Protein AF-A0A1V5MJI2-F1 (afdb_monomer_lite)

Foldseek 3Di:
DDKDWDWDDDPPAQKIKIKIKDAQQDQDKDFWDKDKDKDQDDDLVDQWWFWDADPVQRKIKTDDPALQRFFMKIKFWDPLFGFPAKFKADCCVQPVVCCVPPVDHDNDGDRPHTRMMMMTMGIDGMHHNGRIDMTMMMIGTFGRFQKDKDWHEADADAAQDKDKTKIKIWGQDQAKFKKQKDKDKPVPFDKDWPDNVVSMDIAGHGGMDITMMITGGHNPDAAFDKMKIKIKIATPVHRVRITMHIYIYHHHHPVRVVVVVVVPPQDAPLLLCLLVVHCPPPLNVLLSVLLVVPLVVDPVSVVVVVVCVVPRNVVSVVSNVDNVSSVVSCVVCVVVSVVSCCVVCVLVVVVVVVVVVVVVVVVVVVPDPDDDPDDPPPPVPPPPDDDDFAAAQLAPQDAEAPDQFDGNFDFLFAFAAFFKKKKKKWKKFAQSAWDQDPNDIDRFWGIWTKMKIKMKHRNHRFKIKIKIKIKTQATRGPFPLAQHGRRIWIEWIKIKMKGWPDDDAQDWTKIKIWMKTHGPIDGSNSNYRSWIKTKMKIKIKGDDHLFKIKIKIWMWMATPWDDDPQGIDGIKIKIKIKMKGDDPVNFKIKMKMKIWMADPVQGPNHLQRIWIKIKIWMWGAPDPFKIKIWIKMATPTNHRSGGNMMTMIMIMGSD

Secondary structure (DSSP, 8-state):
-EEEEEEEE-TT-SEEEEEEEEE--SSSPEEEEEEEEEE---BTTBS--EEEEETTTTEEEEE-SSTTT--EEEEEE-TTS--SEEEEEEIIIIIIIHHHHHSS---B--TT-SSEEEEEEEEEEEE-TT-EEEEEEEEEE--S-SEEEEPPPPEE--TT-EEEEEEEEEE-SSS-EEEEEEEEETT---EEESSGGGGEEEE-TT-EEEEEEEEE--TTPPTT-EEEEEEEEEESS-TT-EEEEEEEEE---HHHHHHHHHHS-----HHHHHHHS-TT-HHHHHHHHHIIIIITTSHHHHHHHHHHHHHHHHHHHHHHT-HHHHHHHHHHHHHHHHHHHHHHHHHHHHHHHHHHHHHHHHHHHTT-S---S-SSSSSSGGG---------------PPTT-SS-SSSPPS--PPTT-EEEEEEEEEEEEEEEEEETTEEEEEEEEEEEEEEEEEEEEETTEEEEEEEEEEEEEEESSTTSPPTT--EE--EEEEEEEEEE--TTSEEEEEEEEEEE--SPTTSSSS-SS-EEEEEEEEEEEETTTEEEEEEEEEEE---EE-SSSEE-SEEEEEEEEEEE-TTSS-EEEEEEEEEEESSSTT--STT--EEEEEEEEEEEETTEEEEEEEEEESS--TT--SEEEEEEEEE--

pLDDT: mean 79.85, std 17.58, range [27.44, 98.19]

Sequence (655 aa):
MRLTQTIKYTDGNAYYKKSWRIENLGSTEYNDCRFFHGGDSTFGGIDASRGHWDANLGMVYLTNPDQAIDGIMGFYGDLTTPATSYAEGEYDDEVCERILDTGQLGNSVNPGYIDAGYALQWNRGTLSPGDVWTIISYEKWTEAGFVQVFAPAEREVEAGDVIQHQFVVANYQATTDTFILQPDSSLDWPWAFVNPAQAQVTLAAGASTTVSFQVTIPAGAAPGTRDVLTLTATSQTTPAVTNQDSVATVIPGVLAGIVSKLQGGGGPCFIATAAYGSYQEPHVQVLRRFRDRFLLASPPGRAFVRFYYRHSPPLAAVIARNETLRAATRTALLPVYGVAWLCLNGRSVLAGLLGSVLLAGLFLLAGRRRFRLAAGVTAVILLLGAVPASALDINNFSPAIGGDSFTLLPASKVLPARNFSADLYLVYVEKPLRGNVGGKWTVLSEDQTLATLGLGLGVTDSFQLGLRLPYLFSQGSQLTGAAAPGDGDIGDLRLEGKYRVRGGPDQVGVALLPYVTLETGEEDSYFGKGSNAFGLTAVLDRNFGDRVCLAFKVGYQYQEKENLPDFDLEDTLLFGAGIGWKLPNDRTRASVELQGLTNASALFNSEDATPVELLGSIHHPVNENLLLDLGLGVGLTDGYGAPEYRLFLGMRTGF

Organism: NCBI:txid1852828

Structure (mmCIF, N/CA/C/O backbone):
data_AF-A0A1V5MJI2-F1
#
_entry.id   AF-A0A1V5MJI2-F1
#
loop_
_atom_site.group_PDB
_atom_site.id
_atom_site.type_symbol
_atom_site.label_atom_id
_atom_site.label_alt_id
_atom_site.label_comp_id
_atom_site.label_asym_id
_atom_site.label_entity_id
_atom_site.label_seq_id
_atom_site.pdbx_PDB_ins_code
_atom_site.Cartn_x
_atom_site.Cartn_y
_atom_site.Cartn_z
_atom_site.occupancy
_atom_site.B_iso_or_equiv
_atom_site.auth_seq_id
_atom_site.auth_comp_id
_atom_site.auth_asym_id
_atom_site.auth_atom_id
_atom_site.pdbx_PDB_model_num
ATOM 1 N N . MET A 1 1 ? -11.604 -16.207 -18.033 1.00 87.94 1 MET A N 1
ATOM 2 C CA . MET A 1 1 ? -10.433 -15.397 -17.636 1.00 87.94 1 MET A CA 1
ATOM 3 C C . MET A 1 1 ? -10.800 -13.925 -17.705 1.00 87.94 1 MET A C 1
ATOM 5 O O . MET A 1 1 ? -11.695 -13.586 -18.472 1.00 87.94 1 MET A O 1
ATOM 9 N N . ARG A 1 2 ? -10.139 -13.072 -16.925 1.00 90.56 2 ARG A N 1
ATOM 10 C CA . ARG A 1 2 ? -10.192 -11.612 -17.068 1.00 90.56 2 ARG A CA 1
ATOM 11 C C . ARG A 1 2 ? -8.784 -11.115 -17.375 1.00 90.56 2 ARG A C 1
ATOM 13 O O . ARG A 1 2 ? -7.855 -11.480 -16.669 1.00 90.56 2 ARG A O 1
ATOM 20 N N . LEU A 1 3 ? -8.640 -10.323 -18.431 1.00 93.25 3 LEU A N 1
ATOM 21 C CA . LEU A 1 3 ? -7.404 -9.629 -18.779 1.00 93.25 3 LEU A CA 1
ATOM 22 C C . LEU A 1 3 ? -7.629 -8.143 -18.512 1.00 93.25 3 LEU A C 1
ATOM 24 O O . LEU A 1 3 ? -8.510 -7.542 -19.124 1.00 93.25 3 LEU A O 1
ATOM 28 N N . THR A 1 4 ? -6.823 -7.560 -17.635 1.00 88.62 4 THR A N 1
ATOM 29 C CA . THR A 1 4 ? -6.773 -6.111 -17.433 1.00 88.62 4 THR A CA 1
ATOM 30 C C . THR A 1 4 ? -5.441 -5.604 -17.955 1.00 88.62 4 THR A C 1
ATOM 32 O O . THR A 1 4 ? -4.398 -6.042 -17.472 1.00 88.62 4 THR A O 1
ATOM 35 N N . GLN A 1 5 ? -5.472 -4.696 -18.929 1.00 94.12 5 GLN A N 1
ATOM 36 C CA . GLN A 1 5 ? -4.290 -3.979 -19.396 1.00 94.12 5 GLN A CA 1
ATOM 37 C C . GLN A 1 5 ? -4.286 -2.570 -18.809 1.00 94.12 5 GLN A C 1
ATOM 39 O O . GLN A 1 5 ? -5.278 -1.850 -18.906 1.00 94.12 5 GLN A O 1
ATOM 44 N N . THR A 1 6 ? -3.144 -2.171 -18.264 1.00 88.88 6 THR A N 1
ATOM 45 C CA . THR A 1 6 ? -2.888 -0.803 -17.824 1.00 88.88 6 THR A CA 1
ATOM 46 C C . THR A 1 6 ? -1.676 -0.273 -18.569 1.00 88.88 6 THR A C 1
ATOM 48 O O . THR A 1 6 ? -0.601 -0.877 -18.518 1.00 88.88 6 THR A O 1
ATOM 51 N N . ILE A 1 7 ? -1.850 0.866 -19.234 1.00 91.12 7 ILE A N 1
ATOM 52 C CA . ILE A 1 7 ? -0.775 1.622 -19.875 1.00 91.12 7 ILE A CA 1
ATOM 53 C C . ILE A 1 7 ? -0.535 2.867 -19.030 1.00 91.12 7 ILE A C 1
ATOM 55 O O . ILE A 1 7 ? -1.471 3.612 -18.738 1.00 91.12 7 ILE A O 1
ATOM 59 N N . LYS A 1 8 ? 0.711 3.074 -18.608 1.00 85.12 8 LYS A N 1
ATOM 60 C CA . LYS A 1 8 ? 1.124 4.230 -17.818 1.00 85.12 8 LYS A CA 1
ATOM 61 C C . LYS A 1 8 ? 2.246 4.961 -18.539 1.00 85.12 8 LYS A C 1
ATOM 63 O O . LYS A 1 8 ? 3.285 4.376 -18.835 1.00 85.12 8 LYS A O 1
ATOM 68 N N . TYR A 1 9 ? 2.036 6.249 -18.753 1.00 85.69 9 TYR A N 1
ATOM 69 C CA . TYR A 1 9 ? 3.060 7.184 -19.184 1.00 85.69 9 TYR A CA 1
ATOM 70 C C . TYR A 1 9 ? 3.310 8.172 -18.045 1.00 85.69 9 TYR A C 1
ATOM 72 O O . TYR A 1 9 ? 2.361 8.691 -17.454 1.00 85.69 9 TYR A O 1
ATOM 80 N N . THR A 1 10 ? 4.579 8.385 -17.714 1.00 78.06 10 THR A N 1
ATOM 81 C CA . THR A 1 10 ? 5.005 9.426 -16.777 1.00 78.06 10 THR A CA 1
ATOM 82 C C . THR A 1 10 ? 5.641 10.521 -17.611 1.00 78.06 10 THR A C 1
ATOM 84 O O . THR A 1 10 ? 6.497 10.221 -18.442 1.00 78.06 10 THR A O 1
ATOM 87 N N . ASP A 1 11 ? 5.221 11.765 -17.402 1.00 77.56 11 ASP A N 1
ATOM 88 C CA . ASP A 1 11 ? 5.742 12.887 -18.175 1.00 77.56 11 ASP A CA 1
ATOM 89 C C . ASP A 1 11 ? 7.275 12.974 -18.074 1.00 77.56 11 ASP A C 1
ATOM 91 O O . ASP A 1 11 ? 7.848 12.798 -16.995 1.00 77.56 11 ASP A O 1
ATOM 95 N N . GLY A 1 12 ? 7.930 13.176 -19.217 1.00 75.44 12 GLY A N 1
ATOM 96 C CA . GLY A 1 12 ? 9.390 13.181 -19.345 1.00 75.44 12 GLY A CA 1
ATOM 97 C C . GLY A 1 12 ? 10.069 11.809 -19.466 1.00 75.44 12 GLY A C 1
ATOM 98 O O . GLY A 1 12 ? 11.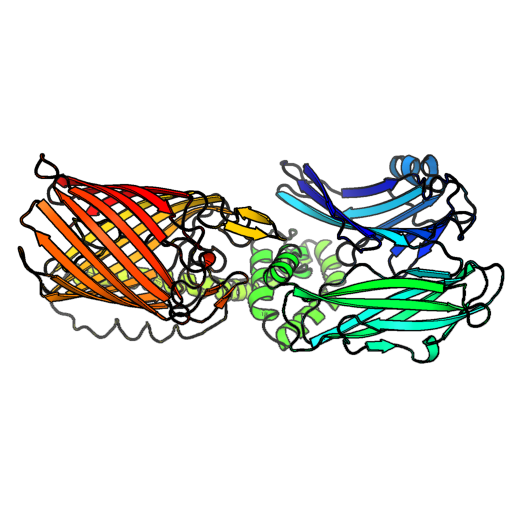276 11.769 -19.691 1.00 75.44 12 GLY A O 1
ATOM 99 N N . ASN A 1 13 ? 9.354 10.683 -19.355 1.00 81.69 13 ASN A N 1
ATOM 100 C CA . ASN A 1 13 ? 9.939 9.375 -19.672 1.00 81.69 13 ASN A CA 1
ATOM 101 C C . ASN A 1 13 ? 9.961 9.144 -21.191 1.00 81.69 13 ASN A C 1
ATOM 103 O O . ASN A 1 13 ? 8.957 9.336 -21.866 1.00 81.69 13 ASN A O 1
ATOM 107 N N . ALA A 1 14 ? 11.057 8.596 -21.715 1.00 86.94 14 ALA A N 1
ATOM 108 C CA . ALA A 1 14 ? 11.154 8.163 -23.115 1.00 86.94 14 ALA A CA 1
ATOM 109 C C . ALA A 1 14 ? 10.570 6.750 -23.344 1.00 86.94 14 ALA A C 1
ATOM 111 O O . ALA A 1 14 ? 11.075 5.969 -24.144 1.00 86.94 14 ALA A O 1
ATOM 112 N N . TYR A 1 15 ? 9.570 6.364 -22.550 1.00 90.69 15 TYR A N 1
ATOM 113 C CA . TYR A 1 15 ? 8.888 5.077 -22.640 1.00 90.69 15 TYR A CA 1
ATOM 114 C C . TYR A 1 15 ? 7.514 5.141 -21.969 1.00 90.69 15 TYR A C 1
ATOM 116 O O . TYR A 1 15 ? 7.286 5.932 -21.049 1.00 90.69 15 TYR A O 1
ATOM 124 N N . TYR A 1 16 ? 6.617 4.232 -22.347 1.00 91.38 16 TYR A N 1
ATOM 125 C CA . TYR A 1 16 ? 5.429 3.916 -21.559 1.00 91.38 16 TYR A CA 1
ATOM 126 C C . TYR A 1 16 ? 5.504 2.491 -21.003 1.00 91.38 16 TYR A C 1
ATOM 128 O O . TYR A 1 16 ? 5.999 1.556 -21.635 1.00 91.38 16 TYR A O 1
ATOM 136 N N . LYS A 1 17 ? 5.008 2.325 -19.774 1.00 91.12 17 LYS A N 1
ATOM 137 C CA . LYS A 1 17 ? 4.933 1.042 -19.073 1.00 91.12 17 LYS A CA 1
ATOM 138 C C . LYS A 1 17 ? 3.597 0.383 -19.388 1.00 91.12 17 LYS A C 1
ATOM 140 O O . LYS A 1 17 ? 2.542 0.960 -19.123 1.00 91.12 17 LYS A O 1
ATOM 145 N N . LYS A 1 18 ? 3.633 -0.845 -19.896 1.00 94.62 18 LYS A N 1
ATOM 146 C CA . LYS A 1 18 ? 2.455 -1.699 -20.065 1.00 94.62 18 LYS A CA 1
ATOM 147 C C . LYS A 1 18 ? 2.464 -2.773 -18.991 1.00 94.62 18 LYS A C 1
ATOM 149 O O . LYS A 1 18 ? 3.481 -3.422 -18.760 1.00 94.62 18 LYS A O 1
ATOM 154 N N . SER A 1 19 ? 1.321 -2.977 -18.351 1.00 92.69 19 SER A N 1
ATOM 155 C CA . SER A 1 19 ? 1.114 -4.096 -17.438 1.00 92.69 19 SER A CA 1
ATOM 156 C C . SER A 1 19 ? -0.160 -4.841 -17.789 1.00 92.69 19 SER A C 1
ATOM 158 O O . SER A 1 19 ? -1.176 -4.226 -18.111 1.00 92.69 19 SER A O 1
ATOM 160 N N . TRP A 1 20 ? -0.099 -6.164 -17.718 1.00 96.62 20 TRP A N 1
ATOM 161 C CA . TRP A 1 20 ? -1.252 -7.037 -17.861 1.00 96.62 20 TRP A CA 1
ATOM 162 C C . TRP A 1 20 ? -1.438 -7.832 -16.586 1.00 96.62 20 TRP A C 1
ATOM 164 O O . TRP A 1 20 ? -0.489 -8.406 -16.055 1.00 96.62 20 TRP A O 1
ATOM 174 N N . ARG A 1 21 ? -2.682 -7.883 -16.122 1.00 92.38 21 ARG A N 1
ATOM 175 C CA . ARG A 1 21 ? -3.125 -8.739 -15.030 1.00 92.38 21 ARG A CA 1
ATOM 176 C C . ARG A 1 21 ? -4.136 -9.733 -15.590 1.00 92.38 21 ARG A C 1
ATOM 178 O O . ARG A 1 21 ? -5.229 -9.342 -15.997 1.00 92.38 21 ARG A O 1
ATOM 185 N N . ILE A 1 22 ? -3.739 -10.999 -15.657 1.00 92.44 22 ILE A N 1
ATOM 186 C CA . ILE A 1 22 ? -4.527 -12.108 -16.203 1.00 92.44 22 ILE A CA 1
ATOM 187 C C . ILE A 1 22 ? -5.049 -12.942 -15.035 1.00 92.44 22 ILE A C 1
ATOM 189 O O . ILE A 1 22 ? -4.271 -13.564 -14.317 1.00 92.44 22 ILE A O 1
ATOM 193 N N . GLU A 1 23 ? -6.362 -12.965 -14.845 1.00 90.12 23 GLU A N 1
ATOM 194 C CA . GLU A 1 23 ? -7.026 -13.666 -13.747 1.00 90.12 23 GLU A CA 1
ATOM 195 C C . GLU A 1 23 ? -7.838 -14.853 -14.245 1.00 90.12 23 GLU A C 1
ATOM 197 O O . GLU A 1 23 ? -8.655 -14.745 -15.174 1.00 90.12 23 GLU A O 1
ATOM 202 N N . ASN A 1 24 ? -7.707 -15.977 -13.552 1.00 88.75 24 ASN A N 1
ATOM 203 C CA . ASN A 1 24 ? -8.606 -17.096 -13.746 1.00 88.75 24 ASN A CA 1
ATOM 204 C C . ASN A 1 24 ? -9.787 -17.035 -12.771 1.00 88.75 24 ASN A C 1
ATOM 206 O O . ASN A 1 24 ? -9.750 -17.582 -11.678 1.00 88.75 24 ASN A O 1
ATOM 210 N N . LEU A 1 25 ? -10.871 -16.396 -13.207 1.00 86.56 25 LEU A N 1
ATOM 211 C CA . LEU A 1 25 ? -12.126 -16.310 -12.446 1.00 86.56 25 LEU A CA 1
ATOM 212 C C . LEU A 1 25 ? -13.024 -17.556 -12.584 1.00 86.56 25 LEU A C 1
ATOM 214 O O . LEU A 1 25 ? -14.145 -17.564 -12.085 1.00 86.56 25 LEU A O 1
ATOM 218 N N . GLY A 1 26 ? -12.589 -18.564 -13.346 1.00 80.56 26 GLY A N 1
ATOM 219 C CA . GLY A 1 26 ? -13.355 -19.784 -13.595 1.00 80.56 26 GLY A CA 1
ATOM 220 C C . GLY A 1 26 ? -12.952 -20.924 -12.663 1.00 80.56 26 GLY A C 1
ATOM 221 O O . GLY A 1 26 ? -12.088 -20.775 -11.811 1.00 80.56 26 GLY A O 1
ATOM 222 N N . SER A 1 27 ? -13.557 -22.093 -12.867 1.00 86.94 27 SER A N 1
ATOM 223 C CA . SER A 1 27 ? -13.271 -23.325 -12.115 1.00 86.94 27 SER A CA 1
ATOM 224 C C . SER A 1 27 ? -12.297 -24.281 -12.819 1.00 86.94 27 SER A C 1
ATOM 226 O O . SER A 1 27 ? -11.989 -25.344 -12.291 1.00 86.94 27 SER A O 1
ATOM 228 N N . THR A 1 28 ? -11.824 -23.932 -14.018 1.00 90.19 28 THR A N 1
ATOM 229 C CA . THR A 1 28 ? -10.929 -24.764 -14.842 1.00 90.19 28 THR A CA 1
ATOM 230 C C . THR A 1 28 ? -9.489 -24.280 -14.722 1.00 90.19 28 THR A C 1
ATOM 232 O O . THR A 1 28 ? -9.249 -23.089 -14.883 1.00 90.19 28 THR A O 1
ATOM 235 N N . GLU A 1 29 ? -8.536 -25.180 -14.478 1.00 91.75 29 GLU A N 1
ATOM 236 C CA . GLU A 1 29 ? -7.101 -24.877 -14.565 1.00 91.75 29 GLU A CA 1
ATOM 237 C C . GLU A 1 29 ? -6.644 -24.851 -16.029 1.00 91.75 29 GLU A C 1
ATOM 239 O O . GLU A 1 29 ? -6.904 -25.788 -16.787 1.00 91.75 29 GLU A O 1
ATOM 244 N N . TYR A 1 30 ? -5.934 -23.793 -16.418 1.00 91.12 30 TYR A N 1
ATOM 245 C CA . TYR A 1 30 ? -5.281 -23.715 -17.724 1.00 91.12 30 TYR A CA 1
ATOM 246 C C . TYR A 1 30 ? -3.834 -24.193 -17.612 1.00 91.12 30 TYR A C 1
ATOM 248 O O . TYR A 1 30 ? -3.131 -23.821 -16.676 1.00 91.12 30 TYR A O 1
ATOM 256 N N . ASN A 1 31 ? -3.384 -24.996 -18.572 1.00 94.88 31 ASN A N 1
ATOM 257 C CA . ASN A 1 31 ? -2.016 -25.506 -18.668 1.00 94.88 31 ASN A CA 1
ATOM 258 C C . ASN A 1 31 ? -1.334 -24.912 -19.910 1.00 94.88 31 ASN A C 1
ATOM 260 O O . ASN A 1 31 ? -2.022 -24.618 -20.883 1.00 94.88 31 ASN A O 1
ATOM 264 N N . ASP A 1 32 ? -0.009 -24.744 -19.867 1.00 93.69 32 ASP A N 1
ATOM 265 C CA . ASP A 1 32 ? 0.805 -24.156 -20.949 1.00 93.69 32 ASP A CA 1
ATOM 266 C C . ASP A 1 32 ? 0.259 -22.798 -21.427 1.00 93.69 32 ASP A C 1
ATOM 268 O O . ASP A 1 32 ? -0.063 -22.578 -22.593 1.00 93.69 32 ASP A O 1
ATOM 272 N N . CYS A 1 33 ? 0.091 -21.876 -20.477 1.00 93.81 33 CYS A N 1
ATOM 273 C CA . CYS A 1 33 ? -0.408 -20.538 -20.759 1.00 93.81 33 CYS A CA 1
ATOM 274 C C . CYS A 1 33 ? 0.679 -19.710 -21.447 1.00 93.81 33 CYS A C 1
ATOM 276 O O . CYS A 1 33 ? 1.785 -19.560 -20.921 1.00 93.81 33 CYS A O 1
ATOM 278 N N . ARG A 1 34 ? 0.338 -19.114 -22.589 1.00 94.62 34 ARG A N 1
ATOM 279 C CA . ARG A 1 34 ? 1.228 -18.243 -23.361 1.00 94.62 34 ARG A CA 1
ATOM 280 C C . ARG A 1 34 ? 0.538 -16.910 -23.601 1.00 94.62 34 ARG A C 1
ATOM 282 O O . ARG A 1 34 ? -0.651 -16.872 -23.913 1.00 94.62 34 ARG A O 1
ATOM 289 N N . PHE A 1 35 ? 1.274 -15.826 -23.411 1.00 95.94 35 PHE A N 1
ATOM 290 C CA . PHE A 1 35 ? 0.807 -14.470 -23.661 1.00 95.94 35 PHE A CA 1
ATOM 291 C C . PHE A 1 35 ? 1.732 -13.819 -24.676 1.00 95.94 35 PHE A C 1
ATOM 293 O O . PHE A 1 35 ? 2.948 -13.854 -24.502 1.00 95.94 35 PHE A O 1
ATOM 300 N N . PHE A 1 36 ? 1.144 -13.223 -25.707 1.00 94.94 36 PHE A N 1
ATOM 301 C CA . PHE A 1 36 ? 1.853 -12.564 -26.793 1.00 94.94 36 PHE A CA 1
ATOM 302 C C . PHE A 1 36 ? 1.402 -11.115 -26.856 1.00 94.94 36 PHE A C 1
ATOM 304 O O . PHE A 1 36 ? 0.214 -10.819 -26.708 1.00 94.94 36 PHE A O 1
ATOM 311 N N . HIS A 1 37 ? 2.344 -10.219 -27.097 1.00 94.88 37 HIS A N 1
ATOM 312 C CA . HIS A 1 37 ? 2.037 -8.841 -27.428 1.00 94.88 37 HIS A CA 1
ATOM 313 C C . HIS A 1 37 ? 3.053 -8.345 -28.444 1.00 94.88 37 HIS A C 1
ATOM 315 O O . HIS A 1 37 ? 4.231 -8.672 -28.350 1.00 94.88 37 HIS A O 1
ATOM 321 N N . GLY A 1 38 ? 2.592 -7.575 -29.412 1.00 90.62 38 GLY A N 1
ATOM 322 C CA . GLY A 1 38 ? 3.396 -7.120 -30.528 1.00 90.62 38 GLY A CA 1
ATOM 323 C C . GLY A 1 38 ? 2.525 -6.378 -31.519 1.00 90.62 38 GLY A C 1
ATOM 324 O O . GLY A 1 38 ? 1.295 -6.412 -31.411 1.00 90.62 38 GLY A O 1
ATOM 325 N N . GLY A 1 39 ? 3.162 -5.726 -32.472 1.00 89.25 39 GLY A N 1
ATOM 326 C CA . GLY A 1 39 ? 2.485 -4.956 -33.495 1.00 89.25 39 GLY A CA 1
ATOM 327 C C . GLY A 1 39 ? 3.345 -4.849 -34.736 1.00 89.25 39 GLY A C 1
ATOM 328 O O . GLY A 1 39 ? 4.574 -4.938 -34.665 1.00 89.25 39 GLY A O 1
ATOM 329 N N . ASP A 1 40 ? 2.654 -4.656 -35.847 1.00 84.88 40 ASP A N 1
ATOM 330 C CA . ASP A 1 40 ? 3.245 -4.041 -37.016 1.00 84.88 40 ASP A CA 1
ATOM 331 C C . ASP A 1 40 ? 3.582 -2.580 -36.694 1.00 84.88 40 ASP A C 1
ATOM 333 O O . ASP A 1 40 ? 2.936 -1.960 -35.835 1.00 84.88 40 ASP A O 1
ATOM 337 N N . SER A 1 41 ? 4.633 -2.052 -37.307 1.00 79.00 41 SER A N 1
ATOM 338 C CA . SER A 1 41 ? 5.226 -0.801 -36.859 1.00 79.00 41 SER A CA 1
ATOM 339 C C . SER A 1 41 ? 5.239 0.268 -37.940 1.00 79.00 41 SER A C 1
ATOM 341 O O . SER A 1 41 ? 6.002 0.223 -38.897 1.00 79.00 41 SER A O 1
ATOM 343 N N . THR A 1 42 ? 4.497 1.332 -37.664 1.00 81.31 42 THR A N 1
ATOM 344 C CA . THR A 1 42 ? 4.701 2.624 -38.305 1.00 81.31 42 THR A CA 1
ATOM 345 C C . THR A 1 42 ? 5.208 3.586 -37.233 1.00 81.31 42 THR A C 1
ATOM 347 O O . THR A 1 42 ? 4.470 3.948 -36.312 1.00 81.31 42 THR A O 1
ATOM 350 N N . PHE A 1 43 ? 6.468 4.015 -37.316 1.00 75.06 43 PHE A N 1
ATOM 351 C CA . PHE A 1 43 ? 7.067 4.951 -36.356 1.00 75.06 43 PHE A CA 1
ATOM 352 C C . PHE A 1 43 ? 7.702 6.127 -37.095 1.00 75.06 43 PHE A C 1
ATOM 354 O O . PHE A 1 43 ? 8.367 5.952 -38.114 1.00 75.06 43 PHE A O 1
ATOM 361 N N . GLY A 1 44 ? 7.431 7.350 -36.630 1.00 72.75 44 GLY A N 1
ATOM 362 C CA . GLY A 1 44 ? 7.839 8.552 -37.364 1.00 72.75 44 GLY A CA 1
ATOM 363 C C . GLY A 1 44 ? 6.984 8.893 -38.586 1.00 72.75 44 GLY A C 1
ATOM 364 O O . GLY A 1 44 ? 7.367 9.707 -39.421 1.00 72.75 44 GLY A O 1
ATOM 365 N N . GLY A 1 45 ? 5.834 8.226 -38.746 1.00 76.75 45 GLY A N 1
ATOM 366 C CA . GLY A 1 45 ? 5.036 8.294 -39.977 1.00 76.75 45 GLY A CA 1
ATOM 367 C C . GLY A 1 45 ? 5.668 7.555 -41.163 1.00 76.75 45 GLY A C 1
ATOM 368 O O . GLY A 1 45 ? 5.249 7.775 -42.300 1.00 76.75 45 GLY A O 1
ATOM 369 N N . ILE A 1 46 ? 6.666 6.703 -40.903 1.00 79.19 46 ILE A N 1
ATOM 370 C CA . ILE A 1 46 ? 7.360 5.882 -41.893 1.00 79.19 46 ILE A CA 1
ATOM 371 C C . ILE A 1 46 ? 7.038 4.409 -41.633 1.00 79.19 46 ILE A C 1
ATOM 373 O O . ILE A 1 46 ? 7.120 3.938 -40.501 1.00 79.19 46 ILE A O 1
ATOM 377 N N . ASP A 1 47 ? 6.706 3.709 -42.713 1.00 84.62 47 ASP A N 1
ATOM 378 C CA . ASP A 1 47 ? 6.367 2.282 -42.770 1.00 84.62 47 ASP A CA 1
ATOM 379 C C . ASP A 1 47 ? 7.485 1.541 -43.519 1.00 84.62 47 ASP A C 1
ATOM 381 O O . ASP A 1 47 ? 7.369 1.107 -44.662 1.00 84.62 47 ASP A O 1
ATOM 385 N N . ALA A 1 48 ? 8.692 1.651 -42.968 1.00 86.12 48 ALA A N 1
ATOM 386 C CA . ALA A 1 48 ? 9.916 1.128 -43.573 1.00 86.12 48 ALA A CA 1
ATOM 387 C C . ALA A 1 48 ? 10.958 0.797 -42.501 1.00 86.12 48 ALA A C 1
ATOM 389 O O . ALA A 1 48 ? 12.169 0.919 -42.725 1.00 86.12 48 ALA A O 1
ATOM 390 N N . SER A 1 49 ? 10.485 0.442 -41.309 1.00 87.56 49 SER A N 1
ATOM 391 C CA . SER A 1 49 ? 11.333 0.124 -40.174 1.00 87.56 49 SER A CA 1
ATOM 392 C C . SER A 1 49 ? 12.164 -1.133 -40.451 1.00 87.56 49 SER A C 1
ATOM 394 O O . SER A 1 49 ? 11.790 -2.007 -41.235 1.00 87.56 49 SER A O 1
ATOM 396 N N . ARG A 1 50 ? 13.327 -1.206 -39.809 1.00 87.94 50 ARG A N 1
ATOM 397 C CA . ARG A 1 50 ? 14.178 -2.399 -39.745 1.00 87.94 50 ARG A CA 1
ATOM 398 C C . ARG A 1 50 ? 14.399 -2.736 -38.294 1.00 87.94 50 ARG A C 1
ATOM 400 O O . ARG A 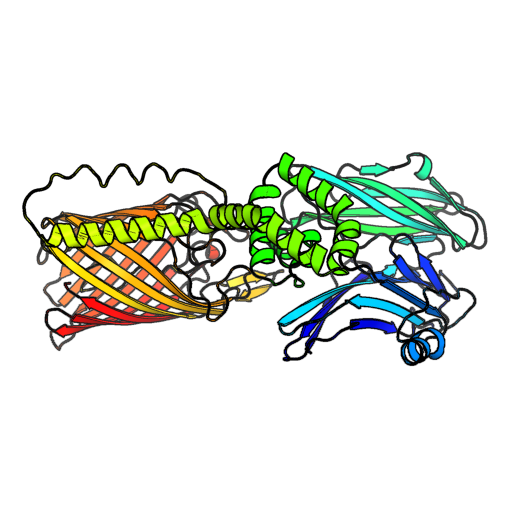1 50 ? 14.668 -1.806 -37.524 1.00 87.94 50 ARG A O 1
ATOM 407 N N . GLY A 1 51 ? 14.355 -4.007 -37.928 1.00 88.00 51 GLY A N 1
ATOM 408 C CA . GLY A 1 51 ? 14.563 -4.377 -36.546 1.00 88.00 51 GLY A CA 1
ATOM 409 C C . GLY A 1 51 ? 15.896 -5.013 -36.208 1.00 88.00 51 GLY A C 1
ATOM 410 O O . GLY A 1 51 ? 16.745 -5.331 -37.042 1.00 88.00 51 GLY A O 1
ATOM 411 N N . HIS A 1 52 ? 16.098 -5.077 -34.900 1.00 89.19 52 HIS A N 1
ATOM 412 C CA . HIS A 1 52 ? 17.361 -5.361 -34.247 1.00 89.19 52 HIS A CA 1
ATOM 413 C C . HIS A 1 52 ? 17.105 -5.979 -32.873 1.00 89.19 52 HIS A C 1
ATOM 415 O O . HIS A 1 52 ? 16.011 -5.887 -32.309 1.00 89.19 52 HIS A O 1
ATOM 421 N N . TRP A 1 53 ? 18.155 -6.565 -32.301 1.00 89.94 53 TRP A N 1
ATOM 422 C CA . TRP A 1 53 ? 18.125 -7.174 -30.975 1.00 89.94 53 TRP A CA 1
ATOM 423 C C . TRP A 1 53 ? 19.142 -6.526 -30.041 1.00 89.94 53 TRP A C 1
ATOM 425 O O . TRP A 1 53 ? 20.328 -6.435 -30.367 1.00 89.94 53 TRP A O 1
ATOM 435 N N . ASP A 1 54 ? 18.693 -6.136 -28.850 1.00 87.06 54 ASP A N 1
ATOM 436 C CA . ASP A 1 54 ? 19.563 -5.836 -27.719 1.00 87.06 54 ASP A CA 1
ATOM 437 C C . ASP A 1 54 ? 19.450 -6.931 -26.653 1.00 87.06 54 ASP A C 1
ATOM 439 O O . ASP A 1 54 ? 18.438 -7.086 -25.968 1.00 87.06 54 ASP A O 1
ATOM 443 N N . ALA A 1 55 ? 20.544 -7.670 -26.476 1.00 84.12 55 ALA A N 1
ATOM 444 C CA . ALA A 1 55 ? 20.623 -8.750 -25.504 1.00 84.12 55 ALA A CA 1
ATOM 445 C C . ALA A 1 55 ? 20.653 -8.262 -24.046 1.00 84.12 55 ALA A C 1
ATOM 447 O O . ALA A 1 55 ? 20.380 -9.064 -23.154 1.00 84.12 55 ALA A O 1
ATOM 448 N N . ASN A 1 56 ? 20.994 -6.992 -23.787 1.00 79.56 56 ASN A N 1
ATOM 449 C CA . ASN A 1 56 ? 21.098 -6.480 -22.417 1.00 79.56 56 ASN A CA 1
ATOM 450 C C . ASN A 1 56 ? 19.719 -6.249 -21.800 1.00 79.56 56 ASN A C 1
ATOM 452 O O . ASN A 1 56 ? 19.459 -6.709 -20.690 1.00 79.56 56 ASN A O 1
ATOM 456 N N . LEU A 1 57 ? 18.829 -5.570 -22.527 1.00 83.12 57 LEU A N 1
ATOM 457 C CA . LEU A 1 57 ? 17.444 -5.365 -22.106 1.00 83.12 57 LEU A CA 1
ATOM 458 C C . LEU A 1 57 ? 16.531 -6.542 -22.471 1.00 83.12 57 LEU A C 1
ATOM 460 O O . LEU A 1 57 ? 15.415 -6.628 -21.963 1.00 83.12 57 LEU A O 1
ATOM 464 N N . GLY A 1 58 ? 16.983 -7.442 -23.350 1.00 89.25 58 GLY A N 1
ATOM 465 C CA . GLY A 1 58 ? 16.100 -8.420 -23.980 1.00 89.25 58 GLY A CA 1
ATOM 466 C C . GLY A 1 58 ? 15.071 -7.723 -24.872 1.00 89.25 58 GLY A C 1
ATOM 467 O O . GLY A 1 58 ? 13.881 -8.036 -24.810 1.00 89.25 58 GLY A O 1
ATOM 468 N N . MET A 1 59 ? 15.534 -6.722 -25.623 1.00 92.44 59 MET A N 1
ATOM 469 C CA . MET A 1 59 ? 14.706 -5.790 -26.376 1.00 92.44 59 MET A CA 1
ATOM 470 C C . MET A 1 59 ? 14.782 -6.077 -27.869 1.00 92.44 59 MET A C 1
ATOM 472 O O . MET A 1 59 ? 15.866 -6.085 -28.453 1.00 92.44 59 MET A O 1
ATOM 476 N N . VAL A 1 60 ? 13.615 -6.229 -28.489 1.00 93.19 60 VAL A N 1
ATOM 477 C CA . VAL A 1 60 ? 13.456 -6.053 -29.936 1.00 93.19 60 VAL A CA 1
ATOM 478 C C . VAL A 1 60 ? 13.227 -4.576 -30.198 1.00 93.19 60 VAL A C 1
ATOM 480 O O . VAL A 1 60 ? 12.432 -3.948 -29.503 1.00 93.19 60 VAL A O 1
ATOM 483 N N . TYR A 1 61 ? 13.946 -3.990 -31.145 1.00 91.38 61 TYR A N 1
ATOM 484 C CA . TYR A 1 61 ? 13.773 -2.577 -31.462 1.00 91.38 61 TYR A CA 1
ATOM 485 C C . TYR A 1 61 ? 13.921 -2.305 -32.941 1.00 91.38 61 TYR A C 1
ATOM 487 O O . TYR A 1 61 ? 14.564 -3.056 -33.664 1.00 91.38 61 TYR A O 1
ATOM 495 N N . LEU A 1 62 ? 13.321 -1.203 -33.356 1.00 90.06 62 LEU A N 1
ATOM 496 C CA . LEU A 1 62 ? 13.169 -0.786 -34.728 1.00 90.06 62 LEU A CA 1
ATOM 497 C C . LEU A 1 62 ? 13.873 0.536 -34.951 1.00 90.06 62 LEU A C 1
ATOM 499 O O . LEU A 1 62 ? 13.908 1.403 -34.076 1.00 90.06 62 LEU A O 1
ATOM 503 N N . THR A 1 63 ? 14.392 0.684 -36.156 1.00 88.31 63 THR A N 1
ATOM 504 C CA . THR A 1 63 ? 15.037 1.894 -36.649 1.00 88.31 63 THR A CA 1
ATOM 505 C C . THR A 1 63 ? 14.414 2.295 -37.977 1.00 88.31 63 THR A C 1
ATOM 507 O O . THR A 1 63 ? 14.172 1.422 -38.815 1.00 88.31 63 THR A O 1
ATOM 510 N N . ASN A 1 64 ? 14.252 3.596 -38.217 1.00 86.69 64 ASN A N 1
ATOM 511 C CA . ASN A 1 64 ? 13.938 4.096 -39.556 1.00 86.69 64 ASN A CA 1
ATOM 512 C C . ASN A 1 64 ? 15.167 4.005 -40.484 1.00 86.69 64 ASN A C 1
ATOM 514 O O . ASN A 1 64 ? 16.298 3.990 -40.001 1.00 86.69 64 ASN A O 1
ATOM 518 N N . PRO A 1 65 ? 15.004 3.952 -41.820 1.00 80.94 65 PRO A N 1
ATOM 519 C CA . PRO A 1 65 ? 16.141 3.915 -42.746 1.00 80.94 65 PRO A CA 1
ATOM 520 C C . PRO A 1 65 ? 17.057 5.140 -42.633 1.00 80.94 65 PRO A C 1
ATOM 522 O O . PRO A 1 65 ? 18.259 5.035 -42.875 1.00 80.94 65 PRO A O 1
ATOM 525 N N . ASP A 1 66 ? 16.488 6.286 -42.254 1.00 83.88 66 ASP A N 1
ATOM 526 C CA . ASP A 1 66 ? 17.208 7.520 -41.963 1.00 83.88 66 ASP A CA 1
ATOM 527 C C . ASP A 1 66 ? 17.056 7.877 -40.477 1.00 83.88 66 ASP A C 1
ATOM 529 O O . ASP A 1 66 ? 15.973 8.248 -40.021 1.00 83.88 66 ASP A O 1
ATOM 533 N N . GLN A 1 67 ? 18.160 7.775 -39.731 1.00 82.25 67 GLN A N 1
ATOM 534 C CA . GLN A 1 67 ? 18.202 8.078 -38.294 1.00 82.25 67 GLN A CA 1
ATOM 535 C C . GLN A 1 67 ? 18.080 9.574 -37.986 1.00 82.25 67 GLN A C 1
ATOM 537 O O . GLN A 1 67 ? 17.997 9.954 -36.821 1.00 82.25 67 GLN A O 1
ATOM 542 N N . ALA A 1 68 ? 18.132 10.445 -38.998 1.00 82.94 68 ALA A N 1
ATOM 543 C CA . ALA A 1 68 ? 17.928 11.876 -38.805 1.00 82.94 68 ALA A CA 1
ATOM 544 C C . ALA A 1 68 ? 16.449 12.252 -38.625 1.00 82.94 68 ALA A C 1
ATOM 546 O O . ALA A 1 68 ? 16.174 13.374 -38.201 1.00 82.94 68 ALA A O 1
ATOM 547 N N . ILE A 1 69 ? 15.518 11.356 -38.973 1.00 80.94 69 ILE A N 1
ATOM 548 C CA . ILE A 1 69 ? 14.076 11.632 -38.937 1.00 80.94 69 ILE A CA 1
ATOM 549 C C . ILE A 1 69 ? 13.506 11.311 -37.554 1.00 80.94 69 ILE A C 1
ATOM 551 O O . ILE A 1 69 ? 12.916 12.184 -36.928 1.00 80.94 69 ILE A O 1
ATOM 555 N N . ASP A 1 70 ? 13.764 10.101 -37.055 1.00 83.81 70 ASP A N 1
ATOM 556 C CA . ASP A 1 70 ? 13.378 9.646 -35.718 1.00 83.81 70 ASP A CA 1
ATOM 557 C C . ASP A 1 70 ? 14.471 8.753 -35.133 1.00 83.81 70 ASP A C 1
ATOM 559 O O . ASP A 1 70 ? 15.357 8.280 -35.851 1.00 83.81 70 ASP A O 1
ATOM 563 N N . GLY A 1 71 ? 14.416 8.539 -33.818 1.00 87.50 71 GLY A N 1
ATOM 564 C CA . GLY A 1 71 ? 15.312 7.619 -33.129 1.00 87.50 71 GLY A CA 1
ATOM 565 C C . GLY A 1 71 ? 14.899 6.161 -33.322 1.00 87.50 71 GLY A C 1
ATOM 566 O O . GLY A 1 71 ? 14.584 5.705 -34.422 1.00 87.50 71 GLY A O 1
ATOM 567 N N . ILE A 1 72 ? 14.895 5.413 -32.224 1.00 89.25 72 ILE A N 1
ATOM 568 C CA . ILE A 1 72 ? 14.454 4.020 -32.204 1.00 89.25 72 ILE A CA 1
ATOM 569 C C . ILE A 1 72 ? 13.072 3.886 -31.574 1.00 89.25 72 ILE A C 1
ATOM 571 O O . ILE A 1 72 ? 12.655 4.745 -30.801 1.00 89.25 72 ILE A O 1
ATOM 575 N N . MET A 1 73 ? 12.409 2.760 -31.831 1.00 90.75 73 MET A N 1
ATOM 576 C CA . MET A 1 73 ? 11.284 2.274 -31.032 1.00 90.75 73 MET A CA 1
ATOM 577 C C . MET A 1 73 ? 11.583 0.852 -30.561 1.00 90.75 73 MET A C 1
ATOM 579 O O . MET A 1 73 ? 11.783 -0.037 -31.379 1.00 90.75 73 MET A O 1
ATOM 583 N N . GLY A 1 74 ? 11.629 0.621 -29.254 1.00 91.56 74 GLY A N 1
ATOM 584 C CA . GLY A 1 74 ? 12.000 -0.658 -28.657 1.00 91.56 74 GLY A CA 1
ATOM 585 C C . GLY A 1 74 ? 10.925 -1.237 -27.755 1.00 91.56 74 GLY A C 1
ATOM 586 O O . GLY A 1 74 ? 10.205 -0.501 -27.088 1.00 91.56 74 GLY A O 1
ATOM 587 N N . PHE A 1 75 ? 10.848 -2.562 -27.692 1.00 94.25 75 PHE A N 1
ATOM 588 C CA . PHE A 1 75 ? 9.903 -3.295 -26.866 1.00 94.25 75 PHE A CA 1
ATOM 589 C C . PHE A 1 75 ? 10.609 -4.403 -26.072 1.00 94.25 75 PHE A C 1
ATOM 591 O O . PHE A 1 75 ? 11.278 -5.269 -26.640 1.00 94.25 75 PHE A O 1
ATOM 598 N N . TYR A 1 76 ? 10.479 -4.369 -24.741 1.00 94.00 76 TYR A N 1
ATOM 599 C CA . TYR A 1 76 ? 11.125 -5.326 -23.830 1.00 94.00 76 TYR A CA 1
ATOM 600 C C . TYR A 1 76 ? 10.296 -5.612 -22.574 1.00 94.00 76 TYR A C 1
ATOM 602 O O . TYR A 1 76 ? 9.450 -4.820 -22.155 1.00 94.00 76 TYR A O 1
ATOM 610 N N . GLY A 1 77 ? 10.535 -6.774 -21.963 1.00 90.88 77 GLY A N 1
ATOM 611 C CA . GLY A 1 77 ? 9.930 -7.160 -20.686 1.00 90.88 77 GLY A CA 1
ATOM 612 C C . GLY A 1 77 ? 10.662 -6.555 -19.488 1.00 90.88 77 GLY A C 1
ATOM 613 O O . GLY A 1 77 ? 11.869 -6.338 -19.533 1.00 90.88 77 GLY A O 1
ATOM 614 N N . ASP A 1 78 ? 9.943 -6.319 -18.393 1.00 86.44 78 ASP A N 1
ATOM 615 C CA . ASP A 1 78 ? 10.568 -5.942 -17.122 1.00 86.44 78 ASP A CA 1
ATOM 616 C C . ASP A 1 78 ? 11.460 -7.068 -16.573 1.00 86.44 78 ASP A C 1
ATOM 618 O O . ASP A 1 78 ? 11.179 -8.248 -16.779 1.00 86.44 78 ASP A O 1
ATOM 622 N N . LEU A 1 79 ? 12.494 -6.730 -15.800 1.00 74.75 79 LEU A N 1
ATOM 623 C CA . LEU A 1 79 ? 13.393 -7.720 -15.191 1.00 74.75 79 LEU A CA 1
ATOM 624 C C . LEU A 1 79 ? 12.679 -8.691 -14.236 1.00 74.75 79 LEU A C 1
ATOM 626 O O . LEU A 1 79 ? 13.140 -9.817 -14.047 1.00 74.75 79 LEU A O 1
ATOM 630 N N . THR A 1 80 ? 11.569 -8.275 -13.620 1.00 74.50 80 THR A N 1
ATOM 631 C CA . THR A 1 80 ? 10.741 -9.137 -12.762 1.00 74.50 80 THR A CA 1
ATOM 632 C C . THR A 1 80 ? 9.802 -10.039 -13.564 1.00 74.50 80 THR A C 1
ATOM 634 O O . THR A 1 80 ? 9.382 -11.086 -13.068 1.00 74.50 80 THR A O 1
ATOM 637 N N . THR A 1 81 ? 9.515 -9.681 -14.817 1.00 84.56 81 THR A N 1
ATOM 638 C CA . THR A 1 81 ? 8.681 -10.449 -15.750 1.00 84.56 81 THR A CA 1
ATOM 639 C C . THR A 1 81 ? 9.330 -10.495 -17.141 1.00 84.56 81 THR A C 1
ATOM 641 O O . THR A 1 81 ? 8.770 -9.953 -18.102 1.00 84.56 81 THR A O 1
ATOM 644 N N . PRO A 1 82 ? 10.519 -11.110 -17.276 1.00 87.94 82 PRO A N 1
ATOM 645 C CA . PRO A 1 82 ? 11.262 -11.086 -18.528 1.00 87.94 82 PRO A CA 1
ATOM 646 C C . PRO A 1 82 ? 10.499 -11.844 -19.614 1.00 87.94 82 PRO A C 1
ATOM 648 O O . PRO A 1 82 ? 9.859 -12.868 -19.344 1.00 87.94 82 PRO A O 1
ATOM 651 N N . ALA A 1 83 ? 10.573 -11.345 -20.848 1.00 93.50 83 ALA A N 1
ATOM 652 C CA . ALA A 1 83 ? 10.026 -12.057 -21.993 1.00 93.50 83 ALA A CA 1
ATOM 653 C C . ALA A 1 83 ? 10.780 -13.380 -22.185 1.00 93.50 83 ALA A C 1
ATOM 655 O O . ALA A 1 83 ? 12.003 -13.454 -22.083 1.00 93.50 83 ALA A O 1
ATOM 656 N N . THR A 1 84 ? 10.028 -14.443 -22.440 1.00 94.62 84 THR A N 1
ATOM 657 C CA . THR A 1 84 ? 10.571 -15.784 -22.683 1.00 94.62 84 THR A CA 1
ATOM 658 C C . THR A 1 84 ? 10.956 -16.002 -24.134 1.00 94.62 84 THR A C 1
ATOM 660 O O . THR A 1 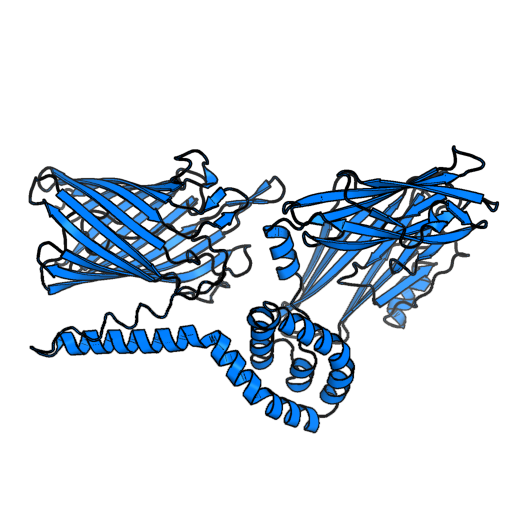84 ? 11.824 -16.828 -24.416 1.00 94.62 84 THR A O 1
ATOM 663 N N . SER A 1 85 ? 10.296 -15.305 -25.059 1.00 95.25 85 SER A N 1
ATOM 664 C CA . SER A 1 85 ? 10.649 -15.340 -26.472 1.00 95.25 85 SER A CA 1
ATOM 665 C C . SER A 1 85 ? 10.309 -14.031 -27.168 1.00 95.25 85 SER A C 1
ATOM 667 O O . SER A 1 85 ? 9.515 -13.242 -26.654 1.00 95.25 85 SER A O 1
ATOM 669 N N . TYR A 1 86 ? 10.921 -13.808 -28.324 1.00 95.50 86 TYR A N 1
ATOM 670 C CA . TYR A 1 86 ? 10.730 -12.613 -29.139 1.00 95.50 86 TYR A CA 1
ATOM 671 C C . TYR A 1 86 ? 10.698 -12.962 -30.627 1.00 95.50 86 TYR A C 1
ATOM 673 O O . TYR A 1 86 ? 11.132 -14.042 -31.034 1.00 95.50 86 TYR A O 1
ATOM 681 N N . ALA A 1 87 ? 10.177 -12.053 -31.436 1.00 93.69 87 ALA A N 1
ATOM 682 C CA . ALA A 1 87 ? 10.306 -12.091 -32.882 1.00 93.69 87 ALA A CA 1
ATOM 683 C C . ALA A 1 87 ? 10.321 -10.665 -33.424 1.00 93.69 87 ALA A C 1
ATOM 685 O O . ALA A 1 87 ? 9.665 -9.781 -32.870 1.00 93.69 87 ALA A O 1
ATOM 686 N N . GLU A 1 88 ? 11.056 -10.471 -34.506 1.00 91.25 88 GLU A N 1
ATOM 687 C CA . GLU A 1 88 ? 11.029 -9.273 -35.328 1.00 91.25 88 GLU A CA 1
ATOM 688 C C . GLU A 1 88 ? 11.268 -9.672 -36.784 1.00 91.25 88 GLU A C 1
ATOM 690 O O . GLU A 1 88 ? 12.086 -10.553 -37.055 1.00 91.25 88 GLU A O 1
ATOM 695 N N . GLY A 1 89 ? 10.519 -9.045 -37.688 1.00 88.50 89 GLY A N 1
ATOM 696 C CA . GLY A 1 89 ? 10.503 -9.345 -39.116 1.00 88.50 89 GLY A CA 1
ATOM 697 C C . GLY A 1 89 ? 9.136 -9.026 -39.715 1.00 88.50 89 GLY A C 1
ATOM 698 O O . GLY A 1 89 ? 8.410 -8.183 -39.191 1.00 88.50 89 GLY A O 1
ATOM 699 N N . GLU A 1 90 ? 8.760 -9.712 -40.790 1.00 89.25 90 GLU A N 1
ATOM 700 C CA . GLU A 1 90 ? 7.423 -9.579 -41.380 1.00 89.25 90 GLU A CA 1
ATOM 701 C C . GLU A 1 90 ? 6.347 -9.943 -40.350 1.00 89.25 90 GLU A C 1
ATOM 703 O O . GLU A 1 90 ? 6.354 -11.049 -39.807 1.00 89.25 90 GLU A O 1
ATOM 708 N N . TYR A 1 91 ? 5.452 -9.003 -40.032 1.00 87.06 91 TYR A N 1
ATOM 709 C CA . TYR A 1 91 ? 4.515 -9.177 -38.920 1.00 87.06 91 TYR A CA 1
ATOM 710 C C . TYR A 1 91 ? 3.570 -10.366 -39.139 1.00 87.06 91 TYR A C 1
ATOM 712 O O . TYR A 1 91 ? 3.356 -11.166 -38.225 1.00 87.06 91 TYR A O 1
ATOM 720 N N . ASP A 1 92 ? 3.060 -10.532 -40.357 1.00 86.88 92 ASP A N 1
ATOM 721 C CA . ASP A 1 92 ? 2.155 -11.632 -40.674 1.00 86.88 92 ASP A CA 1
ATOM 722 C C . ASP A 1 92 ? 2.872 -12.990 -40.558 1.00 86.88 92 ASP A C 1
ATOM 724 O O . ASP A 1 92 ? 2.454 -13.828 -39.758 1.00 86.88 92 ASP A O 1
ATOM 728 N N . ASP A 1 93 ? 4.001 -13.184 -41.239 1.00 86.75 93 ASP A N 1
ATOM 729 C CA . ASP A 1 93 ? 4.711 -14.470 -41.271 1.00 86.75 93 ASP A CA 1
ATOM 730 C C . ASP A 1 93 ? 5.469 -14.778 -39.961 1.00 86.75 93 ASP A C 1
ATOM 732 O O . ASP A 1 93 ? 5.320 -15.842 -39.344 1.00 86.75 93 ASP A O 1
ATOM 736 N N . GLU A 1 94 ? 6.318 -13.852 -39.501 1.00 86.12 94 GLU A N 1
ATOM 737 C CA . GLU A 1 94 ? 7.245 -14.101 -38.392 1.00 86.12 94 GLU A CA 1
ATOM 738 C C . GLU A 1 94 ? 6.587 -14.009 -37.010 1.00 86.12 94 GLU A C 1
ATOM 740 O O . GLU A 1 94 ? 7.122 -14.587 -36.045 1.00 86.12 94 GLU A O 1
ATOM 745 N N . VAL A 1 95 ? 5.443 -13.325 -36.906 1.00 87.06 95 VAL A N 1
ATOM 746 C CA . VAL A 1 95 ? 4.670 -13.183 -35.666 1.00 87.06 95 VAL A CA 1
ATOM 747 C C . VAL A 1 95 ? 3.347 -13.939 -35.759 1.00 87.06 95 VAL A C 1
ATOM 749 O O . VAL A 1 95 ? 3.166 -14.908 -35.019 1.00 87.06 95 VAL A O 1
ATOM 752 N N . CYS A 1 96 ? 2.417 -13.531 -36.623 1.00 88.75 96 CYS A N 1
ATOM 753 C CA . CYS A 1 96 ? 1.048 -14.053 -36.604 1.00 88.75 96 CYS A CA 1
ATOM 754 C C . CYS A 1 96 ? 0.955 -15.529 -37.018 1.00 88.75 96 CYS A C 1
ATOM 756 O O . CYS A 1 96 ? 0.491 -16.350 -36.220 1.00 88.75 96 CYS A O 1
ATOM 758 N N . GLU A 1 97 ? 1.413 -15.888 -38.216 1.00 89.94 97 GLU A N 1
ATOM 759 C CA . GLU A 1 97 ? 1.373 -17.262 -38.728 1.00 89.94 97 GLU A CA 1
ATOM 760 C C . GLU A 1 97 ? 2.191 -18.199 -37.844 1.00 89.94 97 GLU A C 1
ATOM 762 O O . GLU A 1 97 ? 1.722 -19.264 -37.443 1.00 89.94 97 GLU A O 1
ATOM 767 N N . ARG A 1 98 ? 3.376 -17.767 -37.405 1.00 89.88 98 ARG A N 1
ATOM 768 C CA . ARG A 1 98 ? 4.203 -18.572 -36.504 1.00 89.88 98 ARG A CA 1
ATOM 769 C C . ARG A 1 98 ? 3.540 -18.859 -35.153 1.00 89.88 98 ARG A C 1
ATOM 771 O O . ARG A 1 98 ? 3.668 -19.983 -34.647 1.00 89.88 98 ARG A O 1
ATOM 778 N N . ILE A 1 99 ? 2.827 -17.893 -34.564 1.00 90.38 99 ILE A N 1
ATOM 779 C CA . ILE A 1 99 ? 2.028 -18.129 -33.350 1.00 90.38 99 ILE A CA 1
ATOM 780 C C . ILE A 1 99 ? 0.915 -19.144 -33.637 1.00 90.38 99 ILE A C 1
ATOM 782 O O . ILE A 1 99 ? 0.697 -20.033 -32.815 1.00 90.38 99 ILE A O 1
ATOM 786 N N . LEU A 1 100 ? 0.235 -19.045 -34.782 1.00 89.44 100 LEU A N 1
ATOM 787 C CA . LEU A 1 100 ? -0.838 -19.970 -35.160 1.00 89.44 100 LEU A CA 1
ATOM 788 C C . LEU A 1 100 ? -0.325 -21.402 -35.391 1.00 89.44 100 LEU A C 1
ATOM 790 O O . LEU A 1 100 ? -0.957 -22.354 -34.934 1.00 89.44 100 LEU A O 1
ATOM 794 N N . ASP A 1 101 ? 0.836 -21.549 -36.026 1.00 91.75 101 ASP A N 1
ATOM 795 C CA . ASP A 1 101 ? 1.397 -22.845 -36.417 1.00 91.75 101 ASP A CA 1
ATOM 796 C C . ASP A 1 101 ? 2.107 -23.571 -35.274 1.00 91.75 101 ASP A C 1
ATOM 798 O O . ASP A 1 101 ? 2.000 -24.789 -35.117 1.00 91.75 101 ASP A O 1
ATOM 802 N N . THR A 1 102 ? 2.876 -22.831 -34.475 1.00 91.94 102 THR A N 1
ATOM 803 C CA . THR A 1 102 ? 3.793 -23.417 -33.484 1.00 91.94 102 THR A CA 1
ATOM 804 C C . THR A 1 102 ? 3.412 -23.090 -32.043 1.00 91.94 102 THR A C 1
ATOM 806 O O . THR A 1 102 ? 3.944 -23.686 -31.099 1.00 91.94 102 THR A O 1
ATOM 809 N N . GLY A 1 103 ? 2.513 -22.123 -31.849 1.00 91.38 103 GLY A N 1
ATOM 810 C CA . GLY A 1 103 ? 2.179 -21.578 -30.541 1.00 91.38 103 GLY A CA 1
ATOM 811 C C . GLY A 1 103 ? 3.322 -20.801 -29.886 1.00 91.38 103 GLY A C 1
ATOM 812 O O . GLY A 1 103 ? 3.245 -20.560 -28.685 1.00 91.38 103 GLY A O 1
ATOM 813 N N . GLN A 1 104 ? 4.416 -20.474 -30.579 1.00 94.31 104 GLN A N 1
ATOM 814 C CA . GLN A 1 104 ? 5.584 -19.804 -29.990 1.00 94.31 104 GLN A CA 1
ATOM 815 C C . GLN A 1 104 ? 6.297 -18.882 -30.982 1.00 94.31 104 GLN A C 1
ATOM 817 O O . GLN A 1 104 ? 6.327 -19.149 -32.176 1.00 94.31 104 GLN A O 1
ATOM 822 N N . LEU A 1 105 ? 6.927 -17.828 -30.474 1.00 95.50 105 LEU A N 1
ATOM 823 C CA . LEU A 1 105 ? 7.832 -16.967 -31.227 1.00 95.50 105 LEU A CA 1
ATOM 824 C C . LEU A 1 105 ? 9.196 -17.641 -31.426 1.00 95.50 105 LEU A C 1
ATOM 826 O O . LEU A 1 105 ? 9.610 -18.504 -30.648 1.00 95.50 105 LEU A O 1
ATOM 830 N N . GLY A 1 106 ? 9.906 -17.239 -32.480 1.00 91.00 106 GLY A N 1
ATOM 831 C CA . GLY A 1 106 ? 11.112 -17.938 -32.928 1.00 91.00 106 GLY A CA 1
ATOM 832 C C . GLY A 1 106 ? 12.437 -17.513 -32.317 1.00 91.00 106 GLY A C 1
ATOM 833 O O . GLY A 1 106 ? 13.432 -18.182 -32.580 1.00 91.00 106 GLY A O 1
ATOM 834 N N . ASN A 1 107 ? 12.476 -16.439 -31.527 1.00 93.44 107 ASN A N 1
ATOM 835 C CA . ASN A 1 107 ? 13.716 -15.809 -31.061 1.00 93.44 107 ASN A CA 1
ATOM 836 C C . ASN A 1 107 ? 14.614 -15.377 -32.228 1.00 93.44 107 ASN A C 1
ATOM 838 O O . ASN A 1 107 ? 15.804 -15.691 -32.258 1.00 93.44 107 ASN A O 1
ATOM 842 N N . SER A 1 108 ? 14.012 -14.702 -33.208 1.00 90.88 108 SER A N 1
ATOM 843 C CA . SER A 1 108 ? 14.681 -14.205 -34.410 1.00 90.88 108 SER A CA 1
ATOM 844 C C . SER A 1 108 ? 14.488 -12.702 -34.572 1.00 90.88 108 SER A C 1
ATOM 846 O O . SER A 1 108 ? 13.475 -12.155 -34.142 1.00 90.88 108 SER A O 1
ATOM 848 N N . VAL A 1 109 ? 15.483 -12.075 -35.195 1.00 90.69 109 VAL A N 1
ATOM 849 C CA . VAL A 1 109 ? 15.409 -10.738 -35.791 1.00 90.69 109 VAL A CA 1
ATOM 850 C C . VAL A 1 109 ? 15.914 -10.841 -37.229 1.00 90.69 109 VAL A C 1
ATOM 852 O O . VAL A 1 109 ? 16.824 -11.638 -37.501 1.00 90.69 109 VAL A O 1
ATOM 855 N N . ASN A 1 110 ? 15.362 -10.044 -38.136 1.00 89.19 110 ASN A N 1
ATOM 856 C CA . ASN A 1 110 ? 15.745 -9.979 -39.540 1.00 89.19 110 ASN A CA 1
ATOM 857 C C . ASN A 1 110 ? 16.077 -8.531 -39.951 1.00 89.19 110 ASN A C 1
ATOM 859 O O . ASN A 1 110 ? 15.290 -7.880 -40.637 1.00 89.19 110 ASN A O 1
ATOM 863 N N . PRO A 1 111 ? 17.300 -8.038 -39.658 1.00 82.81 111 PRO A N 1
ATOM 864 C CA . PRO A 1 111 ? 17.688 -6.646 -39.940 1.00 82.81 111 PRO A CA 1
ATOM 865 C C . PRO A 1 111 ? 17.710 -6.271 -41.435 1.00 82.81 111 PRO A C 1
ATOM 867 O O . PRO A 1 111 ? 17.891 -5.105 -41.811 1.00 82.81 111 PRO A O 1
ATOM 870 N N . GLY A 1 112 ? 17.621 -7.277 -42.312 1.00 84.94 112 GLY A N 1
ATOM 871 C CA . GLY A 1 112 ? 17.542 -7.104 -43.757 1.00 84.94 112 GLY A CA 1
ATOM 872 C C . GLY A 1 112 ? 16.127 -6.824 -44.263 1.00 84.94 112 GLY A C 1
ATOM 873 O O . GLY A 1 112 ? 16.002 -6.291 -45.367 1.00 84.94 112 GLY A O 1
ATOM 874 N N . TYR A 1 113 ? 15.101 -7.164 -43.480 1.00 87.69 113 TYR A N 1
ATOM 875 C CA . TYR A 1 113 ? 13.705 -6.913 -43.808 1.00 87.69 113 TYR A CA 1
ATOM 876 C C . TYR A 1 113 ? 13.346 -5.447 -43.543 1.00 87.69 113 TYR A C 1
ATOM 878 O O . TYR A 1 113 ? 13.874 -4.814 -42.629 1.00 87.69 113 TYR A O 1
ATOM 886 N N . ILE A 1 114 ? 12.506 -4.892 -44.410 1.00 88.38 114 ILE A N 1
ATOM 887 C CA . ILE A 1 114 ? 11.963 -3.536 -44.310 1.00 88.38 114 ILE A CA 1
ATOM 888 C C . ILE A 1 114 ? 10.472 -3.714 -44.091 1.00 88.38 114 ILE A C 1
ATOM 890 O O . ILE A 1 114 ? 9.912 -4.585 -44.749 1.00 88.38 114 ILE A O 1
ATOM 894 N N . ASP A 1 115 ? 9.877 -2.857 -43.261 1.00 87.56 115 ASP A N 1
ATOM 895 C CA . ASP A 1 115 ? 8.474 -2.952 -42.827 1.00 87.56 115 ASP A CA 1
ATOM 896 C C . ASP A 1 115 ? 8.288 -3.979 -41.702 1.00 87.56 115 ASP A C 1
ATOM 898 O O . ASP A 1 115 ? 7.380 -4.805 -41.691 1.00 87.56 115 ASP A O 1
ATOM 902 N N . ALA A 1 116 ? 9.259 -4.012 -40.788 1.00 87.94 116 ALA A N 1
ATOM 903 C CA . ALA A 1 116 ? 9.305 -5.025 -39.753 1.00 87.94 116 ALA A CA 1
ATOM 904 C C . ALA A 1 116 ? 8.356 -4.712 -38.594 1.00 87.94 116 ALA A C 1
ATOM 906 O O . ALA A 1 116 ? 8.458 -3.659 -37.974 1.00 87.94 116 ALA A O 1
ATOM 907 N N . GLY A 1 117 ? 7.533 -5.680 -38.204 1.00 90.00 117 GLY A N 1
ATOM 908 C CA . GLY A 1 117 ? 6.858 -5.687 -36.912 1.00 90.00 117 GLY A CA 1
ATOM 909 C C . GLY A 1 117 ? 7.711 -6.349 -35.828 1.00 90.00 117 GLY A C 1
ATOM 910 O O . GLY A 1 117 ? 8.708 -7.021 -36.101 1.00 90.00 117 GLY A O 1
ATOM 911 N N . TYR A 1 118 ? 7.291 -6.216 -34.570 1.00 92.75 118 TYR A N 1
ATOM 912 C CA . TYR A 1 118 ? 7.905 -6.939 -33.454 1.00 92.75 118 TYR A CA 1
ATOM 913 C C . TYR A 1 118 ? 6.876 -7.594 -32.538 1.00 92.75 118 TYR A C 1
ATOM 915 O O . TYR A 1 118 ? 5.712 -7.190 -32.469 1.00 92.75 118 TYR A O 1
ATOM 923 N N . ALA A 1 119 ? 7.317 -8.583 -31.763 1.00 94.81 119 ALA A N 1
ATOM 924 C CA . ALA A 1 119 ? 6.528 -9.170 -30.690 1.00 94.81 119 ALA A CA 1
ATOM 925 C C . ALA A 1 119 ? 7.383 -9.778 -29.576 1.00 94.81 119 ALA A C 1
ATOM 927 O O . ALA A 1 119 ? 8.509 -10.231 -29.785 1.00 94.81 119 ALA A O 1
ATOM 928 N N . LEU A 1 120 ? 6.785 -9.853 -28.389 1.00 96.88 120 LEU A N 1
ATOM 929 C CA . LEU A 1 120 ? 7.289 -10.564 -27.222 1.00 96.88 120 LEU A CA 1
ATOM 930 C C . LEU A 1 120 ? 6.278 -11.604 -26.741 1.00 96.88 120 LEU A C 1
ATOM 932 O O . LEU A 1 120 ? 5.061 -11.439 -26.870 1.00 96.88 120 LEU A O 1
ATOM 936 N N . GLN A 1 121 ? 6.807 -12.658 -26.128 1.00 97.31 121 GLN A N 1
ATOM 937 C CA . GLN A 1 121 ? 6.056 -13.766 -25.558 1.00 97.31 121 GLN A CA 1
ATOM 938 C C . GLN A 1 121 ? 6.469 -14.026 -24.111 1.00 97.31 121 GLN A C 1
ATOM 940 O O . GLN A 1 121 ? 7.658 -14.109 -23.792 1.00 97.31 121 GLN A O 1
ATOM 945 N N . TRP A 1 122 ? 5.482 -14.300 -23.263 1.00 97.56 122 TRP A N 1
ATOM 946 C CA . TRP A 1 122 ? 5.658 -14.789 -21.900 1.00 97.56 122 TRP A CA 1
ATOM 947 C C . TRP A 1 122 ? 4.960 -16.131 -21.720 1.00 97.56 122 TRP A C 1
ATOM 949 O O . TRP A 1 122 ? 3.849 -16.331 -22.212 1.00 97.56 122 TRP A O 1
ATOM 959 N N . ASN A 1 123 ? 5.589 -17.022 -20.955 1.00 94.94 123 ASN A N 1
ATOM 960 C CA . ASN A 1 123 ? 5.071 -18.359 -20.684 1.00 94.94 123 ASN A CA 1
ATOM 961 C C . ASN A 1 123 ? 4.795 -18.559 -19.197 1.00 94.94 123 ASN A C 1
ATOM 963 O O . ASN A 1 123 ? 5.556 -18.115 -18.334 1.00 94.94 123 ASN A O 1
ATOM 967 N N . ARG A 1 124 ? 3.736 -19.311 -18.904 1.00 91.31 124 ARG A N 1
ATOM 968 C CA . ARG A 1 124 ? 3.391 -19.771 -17.563 1.00 91.31 124 ARG A CA 1
ATOM 969 C C . ARG A 1 124 ? 2.886 -21.211 -17.618 1.00 91.31 124 ARG A C 1
ATOM 971 O O . ARG A 1 124 ? 2.005 -21.539 -18.400 1.00 91.31 124 ARG A O 1
ATOM 978 N N . GLY A 1 125 ? 3.425 -22.067 -16.748 1.00 91.81 125 GLY A N 1
ATOM 979 C CA . GLY A 1 125 ? 3.105 -23.499 -16.744 1.00 91.81 125 GLY A CA 1
ATOM 980 C C . GLY A 1 125 ? 1.627 -23.799 -16.483 1.00 91.81 125 GLY A C 1
ATOM 981 O O . GLY A 1 125 ? 1.025 -24.552 -17.241 1.00 91.81 125 GLY A O 1
ATOM 982 N N . THR A 1 126 ? 1.039 -23.189 -15.450 1.00 90.19 126 THR A N 1
ATOM 983 C CA . THR A 1 126 ? -0.388 -23.331 -15.126 1.00 90.19 126 THR A CA 1
ATOM 984 C C . THR A 1 126 ? -1.005 -22.019 -14.644 1.00 90.19 126 THR A C 1
ATOM 986 O O . THR A 1 126 ? -0.318 -21.157 -14.085 1.00 90.19 126 THR A O 1
ATOM 989 N N . LEU A 1 127 ? -2.314 -21.871 -14.840 1.00 87.81 127 LEU A N 1
ATOM 990 C CA . LEU A 1 127 ? -3.134 -20.799 -14.283 1.00 87.81 127 LEU A CA 1
ATOM 991 C C . LEU A 1 127 ? -4.404 -21.410 -13.672 1.00 87.81 127 LEU A C 1
ATOM 993 O O . LEU A 1 127 ? -5.399 -21.652 -14.362 1.00 87.81 127 LEU A O 1
ATOM 997 N N . SER A 1 128 ? -4.349 -21.689 -12.374 1.00 89.62 128 SER A N 1
ATOM 998 C CA . SER A 1 128 ? -5.405 -22.364 -11.608 1.00 89.62 128 SER A CA 1
ATOM 999 C C . SER A 1 128 ? -6.577 -21.422 -11.310 1.00 89.62 128 SER A C 1
ATOM 1001 O O . SER A 1 128 ? -6.397 -20.207 -11.366 1.00 89.62 128 SER A O 1
ATOM 1003 N N . PRO A 1 129 ? -7.774 -21.932 -10.975 1.00 83.00 129 PRO A N 1
ATOM 1004 C CA . PRO A 1 129 ? -8.868 -21.114 -10.444 1.00 83.00 129 PRO A CA 1
ATOM 1005 C C . PRO A 1 129 ? -8.404 -20.181 -9.316 1.00 83.00 129 PRO A C 1
ATOM 1007 O O . PRO A 1 129 ? -7.785 -20.632 -8.357 1.00 83.00 129 PRO A O 1
ATOM 1010 N N . GLY A 1 130 ? -8.681 -18.884 -9.441 1.00 74.25 130 GLY A N 1
ATOM 1011 C CA . GLY A 1 130 ? -8.251 -17.843 -8.501 1.00 74.25 130 GLY A CA 1
ATOM 1012 C C . GLY A 1 130 ? -6.822 -17.319 -8.704 1.00 74.25 130 GLY A C 1
ATOM 1013 O O . GLY A 1 130 ? -6.466 -16.315 -8.089 1.00 74.25 130 GLY A O 1
ATOM 1014 N N . ASP A 1 131 ? -6.005 -17.934 -9.568 1.00 75.06 131 ASP A N 1
ATOM 1015 C CA . ASP A 1 131 ? -4.653 -17.441 -9.838 1.00 75.06 131 ASP A CA 1
ATOM 1016 C C . ASP A 1 131 ? -4.659 -16.140 -10.651 1.00 75.06 131 ASP A C 1
ATOM 1018 O O . ASP A 1 131 ? -5.507 -15.895 -11.519 1.00 75.06 131 ASP A O 1
ATOM 1022 N N . VAL A 1 132 ? -3.616 -15.347 -10.405 1.00 80.62 132 VAL A N 1
ATOM 1023 C CA . VAL A 1 132 ? -3.307 -14.103 -11.106 1.00 80.62 132 VAL A CA 1
ATOM 1024 C C . VAL A 1 132 ? -1.920 -14.217 -11.735 1.00 80.62 132 VAL A C 1
ATOM 1026 O O . VAL A 1 132 ? -0.951 -14.625 -11.086 1.00 80.62 132 VAL A O 1
ATOM 1029 N N . TRP A 1 133 ? -1.809 -13.833 -13.001 1.00 91.56 133 TRP A N 1
ATOM 1030 C CA . TRP A 1 133 ? -0.548 -13.704 -13.717 1.00 91.56 133 TRP A CA 1
ATOM 1031 C C . TRP A 1 133 ? -0.331 -12.253 -14.133 1.00 91.56 133 TRP A C 1
ATOM 1033 O O . TRP A 1 133 ? -1.107 -11.694 -14.905 1.00 91.56 133 TRP A O 1
ATOM 1043 N N . THR A 1 134 ? 0.727 -11.656 -13.588 1.00 89.19 134 THR A N 1
ATOM 1044 C CA . THR A 1 134 ? 1.143 -10.288 -13.896 1.00 89.19 134 THR A CA 1
ATOM 1045 C C . THR A 1 134 ? 2.298 -10.307 -14.890 1.00 89.19 134 THR A C 1
ATOM 1047 O O . THR A 1 134 ? 3.249 -11.070 -14.719 1.00 89.19 134 THR A O 1
ATOM 1050 N N . ILE A 1 135 ? 2.209 -9.460 -15.911 1.00 93.19 135 ILE A N 1
ATOM 1051 C CA . ILE A 1 135 ? 3.248 -9.229 -16.918 1.00 93.19 135 ILE A CA 1
ATOM 1052 C C . ILE A 1 135 ? 3.489 -7.728 -16.991 1.00 93.19 135 ILE A C 1
ATOM 1054 O O . ILE A 1 135 ? 2.531 -6.959 -17.049 1.00 93.19 135 ILE A O 1
ATOM 1058 N N . ILE A 1 136 ? 4.751 -7.314 -17.000 1.00 91.44 136 ILE A N 1
ATOM 1059 C CA . ILE A 1 136 ? 5.178 -5.925 -17.138 1.00 91.44 136 ILE A CA 1
ATOM 1060 C C . ILE A 1 136 ? 6.139 -5.830 -18.325 1.00 91.44 136 ILE A C 1
ATOM 1062 O O . ILE A 1 136 ? 7.027 -6.664 -18.508 1.00 91.44 136 ILE A O 1
ATOM 1066 N N . SER A 1 137 ? 5.950 -4.803 -19.143 1.00 94.75 137 SER A N 1
ATOM 1067 C CA . SER A 1 137 ? 6.812 -4.495 -20.280 1.00 94.75 137 SER A CA 1
ATOM 1068 C C . SER A 1 137 ? 6.907 -2.991 -20.495 1.00 94.75 137 SER A C 1
ATOM 1070 O O . SER A 1 137 ? 6.110 -2.217 -19.954 1.00 94.75 137 SER A O 1
ATOM 1072 N N . TYR A 1 138 ? 7.864 -2.597 -21.317 1.00 93.44 138 TYR A N 1
ATOM 1073 C CA . TYR A 1 138 ? 8.139 -1.217 -21.662 1.00 93.44 138 TYR A CA 1
ATOM 1074 C C . TYR A 1 138 ? 8.222 -1.092 -23.170 1.00 93.44 138 TYR A C 1
ATOM 1076 O O . TYR A 1 138 ? 8.881 -1.900 -23.823 1.00 93.44 138 TYR A O 1
ATOM 1084 N N . GLU A 1 139 ? 7.555 -0.075 -23.702 1.00 92.94 139 GLU A N 1
ATOM 1085 C CA . GLU A 1 139 ? 7.781 0.371 -25.069 1.00 92.94 139 GLU A CA 1
ATOM 1086 C C . GLU A 1 139 ? 8.457 1.733 -25.019 1.00 92.94 139 GLU A C 1
ATOM 1088 O O . GLU A 1 139 ? 7.966 2.652 -24.360 1.00 92.94 139 GLU A O 1
ATOM 1093 N N . LYS A 1 140 ? 9.629 1.809 -25.636 1.00 91.44 140 LYS A N 1
ATOM 1094 C CA . LYS A 1 140 ? 10.618 2.867 -25.480 1.00 91.44 140 LYS A CA 1
ATOM 1095 C C . LYS A 1 140 ? 10.874 3.537 -26.816 1.00 91.44 140 LYS A C 1
ATOM 1097 O O . LYS A 1 140 ? 10.849 2.868 -27.840 1.00 91.44 140 LYS A O 1
ATOM 1102 N N . TRP A 1 141 ? 11.184 4.822 -26.791 1.00 90.19 141 TRP A N 1
ATOM 1103 C CA . TRP A 1 141 ? 11.697 5.546 -27.943 1.00 90.19 141 TRP A CA 1
ATOM 1104 C C . TRP A 1 141 ? 12.899 6.400 -27.560 1.00 90.19 141 TRP A C 1
ATOM 1106 O O . TRP A 1 141 ? 13.219 6.561 -26.381 1.00 90.19 141 TRP A O 1
ATOM 1116 N N . THR A 1 142 ? 13.584 6.923 -28.565 1.00 89.94 142 THR A N 1
ATOM 1117 C CA . THR A 1 142 ? 14.683 7.876 -28.407 1.00 89.94 142 THR A CA 1
ATOM 1118 C C . THR A 1 142 ? 14.519 9.022 -29.395 1.00 89.94 142 THR A C 1
ATOM 1120 O O . THR A 1 142 ? 13.756 8.933 -30.359 1.00 89.94 142 THR A O 1
ATOM 1123 N N . GLU A 1 143 ? 15.246 10.107 -29.153 1.00 89.88 143 GLU A N 1
ATOM 1124 C CA . GLU A 1 143 ? 15.327 11.220 -30.093 1.00 89.88 143 GLU A CA 1
ATOM 1125 C C . GLU A 1 143 ? 16.083 10.817 -31.371 1.00 89.88 143 GLU A C 1
ATOM 1127 O O . GLU A 1 143 ? 16.943 9.920 -31.369 1.00 89.88 143 GLU A O 1
ATOM 1132 N N . ALA A 1 144 ? 15.778 11.515 -32.465 1.00 91.00 144 ALA A N 1
ATOM 1133 C CA . ALA A 1 144 ? 16.473 11.360 -33.737 1.00 91.00 144 ALA A CA 1
ATOM 1134 C C . ALA A 1 144 ? 17.978 11.637 -33.595 1.00 91.00 144 ALA A C 1
ATOM 1136 O O . ALA A 1 144 ? 18.403 12.553 -32.890 1.00 91.00 144 ALA A O 1
ATOM 1137 N N . GLY A 1 145 ? 18.801 10.856 -34.291 1.00 92.25 145 GLY A N 1
ATOM 1138 C CA . GLY A 1 145 ? 20.248 11.030 -34.279 1.00 92.25 145 GLY A CA 1
ATOM 1139 C C . GLY A 1 145 ? 21.021 9.806 -34.760 1.00 92.25 145 GLY A C 1
ATOM 1140 O O . GLY A 1 145 ? 20.623 8.661 -34.566 1.00 92.25 145 GLY A O 1
ATOM 1141 N N . PHE A 1 146 ? 22.192 10.047 -35.351 1.00 92.88 146 PHE A N 1
ATOM 1142 C CA . PHE A 1 146 ? 23.072 8.982 -35.854 1.00 92.88 146 PHE A CA 1
ATOM 1143 C C . PHE A 1 146 ? 23.881 8.265 -34.767 1.00 92.88 146 PHE A C 1
ATOM 1145 O O . PHE A 1 146 ? 24.470 7.218 -35.029 1.00 92.88 146 PHE A O 1
ATOM 1152 N N . VAL A 1 147 ? 23.922 8.811 -33.553 1.00 95.19 147 VAL A N 1
ATOM 1153 C CA . VAL A 1 147 ? 24.299 8.065 -32.352 1.00 95.19 147 VAL A CA 1
ATOM 1154 C C . VAL A 1 147 ? 23.031 7.834 -31.551 1.00 95.19 147 VAL A C 1
ATOM 1156 O O . VAL A 1 147 ? 22.205 8.733 -31.418 1.00 95.19 147 VAL A O 1
ATOM 1159 N N . GLN A 1 148 ? 22.858 6.620 -31.053 1.00 94.00 148 GLN A N 1
ATOM 1160 C CA . GLN A 1 148 ? 21.715 6.258 -30.230 1.00 94.00 148 GLN A CA 1
ATOM 1161 C C . GLN A 1 148 ? 22.222 5.837 -28.860 1.00 94.00 148 GLN A C 1
ATOM 1163 O O . GLN A 1 148 ? 23.173 5.058 -28.750 1.00 94.00 148 GLN A O 1
ATOM 1168 N N . VAL A 1 149 ? 21.594 6.383 -27.824 1.00 93.62 149 VAL A N 1
ATOM 1169 C CA . VAL A 1 149 ? 21.804 5.987 -26.436 1.00 93.62 149 VAL A CA 1
ATOM 1170 C C . VAL A 1 149 ? 20.474 5.463 -25.942 1.00 93.62 149 VAL A C 1
ATOM 1172 O O . VAL A 1 149 ? 19.464 6.139 -26.101 1.00 93.62 149 VAL A O 1
ATOM 1175 N N . PHE A 1 150 ? 20.459 4.269 -25.360 1.00 88.75 150 PHE A N 1
ATOM 1176 C CA . PHE A 1 150 ? 19.263 3.782 -24.689 1.00 88.75 150 PHE A CA 1
ATOM 1177 C C . PHE A 1 150 ? 19.583 3.184 -23.324 1.00 88.75 150 PHE A C 1
ATOM 1179 O O . PHE A 1 150 ? 20.469 2.343 -23.156 1.00 88.75 150 PHE A O 1
ATOM 1186 N N . ALA A 1 151 ? 18.851 3.690 -22.343 1.00 90.69 151 ALA A N 1
ATOM 1187 C CA . ALA A 1 151 ? 18.882 3.367 -20.935 1.00 90.69 151 ALA A CA 1
ATOM 1188 C C . ALA A 1 151 ? 17.789 2.332 -20.603 1.00 90.69 151 ALA A C 1
ATOM 1190 O O . ALA A 1 151 ? 16.775 2.248 -21.309 1.00 90.69 151 ALA A O 1
ATOM 1191 N N . PRO A 1 152 ? 17.951 1.560 -19.515 1.00 87.50 152 PRO A N 1
ATOM 1192 C CA . PRO A 1 152 ? 16.911 0.662 -19.038 1.00 87.50 152 PRO A CA 1
ATOM 1193 C C . PRO A 1 152 ? 15.713 1.453 -18.495 1.00 87.50 152 PRO A C 1
ATOM 1195 O O . PRO A 1 152 ? 15.772 2.667 -18.289 1.00 87.50 152 PRO A O 1
ATOM 1198 N N . ALA A 1 153 ? 14.618 0.743 -18.213 1.00 84.88 153 ALA A N 1
ATOM 1199 C CA . ALA A 1 153 ? 13.499 1.331 -17.482 1.00 84.88 153 ALA A CA 1
ATOM 1200 C C . ALA A 1 153 ? 13.915 1.736 -16.060 1.00 84.88 153 ALA A C 1
ATOM 1202 O O . ALA A 1 153 ? 14.935 1.280 -15.534 1.00 84.88 153 ALA A O 1
ATOM 1203 N N . GLU A 1 154 ? 13.088 2.572 -15.430 1.00 84.69 154 GLU A N 1
ATOM 1204 C CA . GLU A 1 154 ? 13.293 2.970 -14.039 1.00 84.69 154 GLU A CA 1
ATOM 1205 C C . GLU A 1 154 ? 13.429 1.763 -13.103 1.00 84.69 154 GLU A C 1
ATOM 1207 O O . GLU A 1 154 ? 12.780 0.730 -13.288 1.00 84.69 154 GLU A O 1
ATOM 1212 N N . ARG A 1 155 ? 14.276 1.908 -12.080 1.00 78.50 155 ARG A N 1
ATOM 1213 C CA . ARG A 1 155 ? 14.504 0.876 -11.068 1.00 78.50 155 ARG A CA 1
ATOM 1214 C C . ARG A 1 155 ? 14.130 1.365 -9.683 1.00 78.50 155 ARG A C 1
ATOM 1216 O O . ARG A 1 155 ? 14.546 2.438 -9.257 1.00 78.50 155 ARG A O 1
ATOM 1223 N N . GLU A 1 156 ? 13.421 0.504 -8.972 1.00 77.31 156 GLU A N 1
ATOM 1224 C CA . GLU A 1 156 ? 13.147 0.629 -7.547 1.00 77.31 156 GLU A CA 1
ATOM 1225 C C . GLU A 1 156 ? 14.261 -0.034 -6.721 1.00 77.31 156 GLU A C 1
ATOM 1227 O O . GLU A 1 156 ? 14.649 -1.172 -7.008 1.00 77.31 156 GLU A O 1
ATOM 1232 N N . VAL A 1 157 ? 14.795 0.680 -5.723 1.00 76.38 157 VAL A N 1
ATOM 1233 C CA . VAL A 1 157 ? 15.933 0.245 -4.883 1.00 76.38 157 VAL A CA 1
ATOM 1234 C C . VAL A 1 157 ? 15.842 0.765 -3.450 1.00 76.38 157 VAL A C 1
ATOM 1236 O O . VAL A 1 157 ? 15.170 1.757 -3.191 1.00 76.38 157 VAL A O 1
ATOM 1239 N N . GLU A 1 158 ? 16.552 0.142 -2.513 1.00 76.00 158 GLU A N 1
ATOM 1240 C CA . GLU A 1 158 ? 16.564 0.588 -1.117 1.00 76.00 158 GLU A CA 1
ATOM 1241 C C . GLU A 1 158 ? 17.673 1.625 -0.856 1.00 76.00 158 GLU A C 1
ATOM 1243 O O . GLU A 1 158 ? 18.698 1.681 -1.543 1.00 76.00 158 GLU A O 1
ATOM 1248 N N . ALA A 1 159 ? 17.490 2.457 0.174 1.00 77.50 159 ALA A N 1
ATOM 1249 C CA . ALA A 1 159 ? 18.518 3.405 0.596 1.00 77.50 159 ALA A CA 1
ATOM 1250 C C . ALA A 1 159 ? 19.796 2.669 1.043 1.00 77.50 159 ALA A C 1
ATOM 1252 O O . ALA A 1 159 ? 19.745 1.707 1.810 1.00 77.50 159 ALA A O 1
ATOM 1253 N N . GLY A 1 160 ? 20.959 3.138 0.585 1.00 80.06 160 GLY A N 1
ATOM 1254 C CA . GLY A 1 160 ? 22.247 2.497 0.868 1.00 80.06 160 GLY A CA 1
ATOM 1255 C C . GLY A 1 160 ? 22.619 1.353 -0.080 1.00 80.06 160 GLY A C 1
ATOM 1256 O O . GLY A 1 160 ? 23.732 0.830 0.034 1.00 80.06 160 GLY A O 1
ATOM 1257 N N . ASP A 1 161 ? 21.740 0.968 -1.011 1.00 83.75 161 ASP A N 1
ATOM 1258 C CA . ASP A 1 161 ? 22.074 -0.017 -2.036 1.00 83.75 161 ASP A CA 1
ATOM 1259 C C . ASP A 1 161 ? 23.145 0.507 -2.999 1.00 83.75 161 ASP A C 1
ATOM 1261 O O . ASP A 1 161 ? 23.377 1.708 -3.170 1.00 83.75 161 ASP A O 1
ATOM 1265 N N . VAL A 1 162 ? 23.795 -0.436 -3.677 1.00 89.12 162 VAL A N 1
ATOM 1266 C CA . VAL A 1 162 ? 24.689 -0.144 -4.791 1.00 89.12 162 VAL A CA 1
ATOM 1267 C C . VAL A 1 162 ? 24.227 -0.951 -5.989 1.00 89.12 162 VAL A C 1
ATOM 1269 O O . VAL A 1 162 ? 24.265 -2.184 -5.969 1.00 89.12 162 VAL A O 1
ATOM 1272 N N . ILE A 1 163 ? 23.777 -0.257 -7.029 1.00 88.31 163 ILE A N 1
ATOM 1273 C CA . ILE A 1 163 ? 23.215 -0.879 -8.228 1.00 88.31 163 ILE A CA 1
ATOM 1274 C C . ILE A 1 163 ? 24.072 -0.620 -9.455 1.00 88.31 163 ILE A C 1
ATOM 1276 O O . ILE A 1 163 ? 24.907 0.282 -9.476 1.00 88.31 163 ILE A O 1
ATOM 1280 N N . GLN A 1 164 ? 23.835 -1.423 -10.489 1.00 91.31 164 GLN A N 1
ATOM 1281 C CA . GLN A 1 164 ? 24.380 -1.189 -11.814 1.00 91.31 164 GLN A CA 1
ATOM 1282 C C . GLN A 1 164 ? 23.271 -0.831 -12.800 1.00 91.31 164 GLN A C 1
ATOM 1284 O O . GLN A 1 164 ? 22.260 -1.537 -12.880 1.00 91.31 164 GLN A O 1
ATOM 1289 N N . HIS A 1 165 ? 23.500 0.245 -13.549 1.00 90.44 165 HIS A N 1
ATOM 1290 C CA . HIS A 1 165 ? 22.726 0.629 -14.728 1.00 90.44 165 HIS A CA 1
ATOM 1291 C C . HIS A 1 165 ? 23.545 0.353 -15.980 1.00 90.44 165 HIS A C 1
ATOM 1293 O O . HIS A 1 165 ? 24.754 0.585 -15.990 1.00 90.44 165 HIS A O 1
ATOM 1299 N N . GLN A 1 166 ? 22.894 -0.146 -17.027 1.00 91.12 166 GLN A N 1
ATOM 1300 C CA . GLN A 1 166 ? 23.539 -0.512 -18.285 1.00 91.12 166 GLN A CA 1
ATOM 1301 C C . GLN A 1 166 ? 22.912 0.271 -19.425 1.00 91.12 166 GLN A C 1
ATOM 1303 O O . GLN A 1 166 ? 21.755 0.052 -19.754 1.00 91.12 166 GLN A O 1
ATOM 1308 N N . PHE A 1 167 ? 23.686 1.164 -20.024 1.00 92.81 167 PHE A N 1
ATOM 1309 C CA . PHE A 1 167 ? 23.291 1.904 -21.212 1.00 92.81 167 PHE A CA 1
ATOM 1310 C C . PHE A 1 167 ? 23.871 1.216 -22.436 1.00 92.81 167 PHE A C 1
ATOM 1312 O O . PHE A 1 167 ? 24.984 0.690 -22.379 1.00 92.81 167 PHE A O 1
ATOM 1319 N N . VAL A 1 168 ? 23.162 1.261 -23.554 1.00 92.81 168 VAL A N 1
ATOM 1320 C CA . VAL A 1 168 ? 23.725 0.889 -24.850 1.00 92.81 168 VAL A CA 1
ATOM 1321 C C . VAL A 1 168 ? 24.012 2.154 -25.636 1.00 92.81 168 VAL A C 1
ATOM 1323 O O . VAL A 1 168 ? 23.188 3.063 -25.681 1.00 92.81 168 VAL A O 1
ATOM 1326 N N . VAL A 1 169 ? 25.192 2.198 -26.248 1.00 95.25 169 VAL A N 1
ATOM 1327 C CA . VAL A 1 169 ? 25.595 3.240 -27.191 1.00 95.25 169 VAL A CA 1
ATOM 1328 C C . VAL A 1 169 ? 25.785 2.578 -28.547 1.00 95.25 169 VAL A C 1
ATOM 1330 O O . VAL A 1 169 ? 26.558 1.625 -28.658 1.00 95.25 169 VAL A O 1
ATOM 1333 N N . ALA A 1 170 ? 25.078 3.063 -29.563 1.00 93.31 170 ALA A N 1
ATOM 1334 C CA . ALA A 1 170 ? 25.115 2.535 -30.922 1.00 93.31 170 ALA A CA 1
ATOM 1335 C C . ALA A 1 170 ? 25.487 3.626 -31.928 1.00 93.31 170 ALA A C 1
ATOM 1337 O O . ALA A 1 170 ? 25.002 4.756 -31.845 1.00 93.31 170 ALA A O 1
ATOM 1338 N N . ASN A 1 171 ? 26.349 3.276 -32.883 1.00 94.44 171 ASN A N 1
ATOM 1339 C CA . ASN A 1 171 ? 26.776 4.162 -33.957 1.00 94.44 171 ASN A CA 1
ATOM 1340 C C . ASN A 1 171 ? 26.087 3.777 -35.267 1.00 94.44 171 ASN A C 1
ATOM 1342 O O . ASN A 1 171 ? 26.458 2.787 -35.891 1.00 94.44 171 ASN A O 1
ATOM 1346 N N . TYR A 1 172 ? 25.139 4.589 -35.716 1.00 91.38 172 TYR A N 1
ATOM 1347 C CA . TYR A 1 172 ? 24.456 4.425 -37.000 1.00 91.38 172 TYR A CA 1
ATOM 1348 C C . TYR A 1 172 ? 25.013 5.330 -38.103 1.00 91.38 172 TYR A C 1
ATOM 1350 O O . TYR A 1 172 ? 24.432 5.438 -39.182 1.00 91.38 172 TYR A O 1
ATOM 1358 N N . GLN A 1 173 ? 26.155 5.976 -37.870 1.00 91.94 173 GLN A N 1
ATOM 1359 C CA . GLN A 1 173 ? 26.882 6.645 -38.941 1.00 91.94 173 GLN A CA 1
ATOM 1360 C C . GLN A 1 173 ? 27.448 5.619 -39.930 1.00 91.94 173 GLN A C 1
ATOM 1362 O O . GLN A 1 173 ? 27.697 4.461 -39.595 1.00 91.94 173 GLN A O 1
ATOM 1367 N N . ALA A 1 174 ? 27.742 6.072 -41.149 1.00 91.88 174 ALA A N 1
ATOM 1368 C CA . ALA A 1 174 ? 28.396 5.254 -42.171 1.00 91.88 174 ALA A CA 1
ATOM 1369 C C . ALA A 1 174 ? 29.888 4.980 -41.881 1.00 91.88 174 ALA A C 1
ATOM 1371 O O . ALA A 1 174 ? 30.527 4.200 -42.588 1.00 91.88 174 ALA A O 1
ATOM 1372 N N . THR A 1 175 ? 30.461 5.627 -40.863 1.00 94.81 175 THR A N 1
ATOM 1373 C CA . THR A 1 175 ? 31.883 5.551 -40.516 1.00 94.81 175 THR A CA 1
ATOM 1374 C C . THR A 1 175 ? 32.092 5.220 -39.046 1.00 94.81 175 THR A C 1
ATOM 1376 O O . THR A 1 175 ? 31.270 5.547 -38.191 1.00 94.81 175 THR A O 1
ATOM 1379 N N . THR A 1 176 ? 33.238 4.609 -38.747 1.00 97.31 176 THR A N 1
ATOM 1380 C CA . THR A 1 176 ? 33.727 4.465 -37.373 1.00 97.31 176 THR A CA 1
ATOM 1381 C C . THR A 1 176 ? 33.908 5.834 -36.725 1.00 97.31 176 THR A C 1
ATOM 1383 O O . THR A 1 176 ? 34.459 6.736 -37.356 1.00 97.31 176 THR A O 1
ATOM 1386 N N . ASP A 1 177 ? 33.502 5.965 -35.466 1.00 97.81 177 ASP A N 1
ATOM 1387 C CA . ASP A 1 177 ? 33.640 7.199 -34.693 1.00 97.81 177 ASP A CA 1
ATOM 1388 C C . ASP A 1 177 ? 33.963 6.895 -33.224 1.00 97.81 177 ASP A C 1
ATOM 1390 O O . ASP A 1 177 ? 33.754 5.777 -32.742 1.00 97.81 177 ASP A O 1
ATOM 1394 N N . THR A 1 178 ? 34.491 7.893 -32.523 1.00 98.06 178 THR A N 1
ATOM 1395 C CA . THR A 1 178 ? 34.756 7.843 -31.085 1.00 98.06 178 THR A CA 1
ATOM 1396 C C . THR A 1 178 ? 33.823 8.808 -30.373 1.00 98.06 178 THR A C 1
ATOM 1398 O O . THR A 1 178 ? 33.827 10.004 -30.657 1.00 98.06 178 THR A O 1
ATOM 1401 N N . PHE A 1 179 ? 33.054 8.297 -29.417 1.00 98.19 179 PHE A N 1
ATOM 1402 C CA . PHE A 1 179 ? 32.100 9.070 -28.631 1.00 98.19 179 PHE A CA 1
ATOM 1403 C C . PHE A 1 179 ? 32.637 9.306 -27.228 1.00 98.19 179 PHE A C 1
ATOM 1405 O O . PHE A 1 179 ? 33.060 8.365 -26.556 1.00 98.19 179 PHE A O 1
ATOM 1412 N N . ILE A 1 180 ? 32.594 10.559 -26.786 1.00 98.00 180 ILE A N 1
ATOM 1413 C CA . ILE A 1 180 ? 32.834 10.956 -25.401 1.00 98.00 180 ILE A CA 1
ATOM 1414 C C . ILE A 1 180 ? 31.520 10.779 -24.644 1.00 98.00 180 ILE A C 1
ATOM 1416 O O . ILE A 1 180 ? 30.476 11.244 -25.105 1.00 98.00 180 ILE A O 1
ATOM 1420 N N . LEU A 1 181 ? 31.579 10.096 -23.503 1.00 98.00 181 LEU A N 1
ATOM 1421 C CA . LEU A 1 181 ? 30.416 9.787 -22.683 1.00 98.00 181 LEU A CA 1
ATOM 1422 C C . LEU A 1 181 ? 30.389 10.675 -21.441 1.00 98.00 181 LEU A C 1
ATOM 1424 O O . LEU A 1 181 ? 31.306 10.635 -20.619 1.00 98.00 181 LEU A O 1
ATOM 1428 N N . GLN A 1 182 ? 29.320 11.452 -21.300 1.00 96.94 182 GLN A N 1
ATOM 1429 C CA . GLN A 1 182 ? 29.120 12.381 -20.197 1.00 96.94 182 GLN A CA 1
ATOM 1430 C C . GLN A 1 182 ? 27.885 11.969 -19.381 1.00 96.94 182 GLN A C 1
ATOM 1432 O O . GLN A 1 182 ? 26.760 12.262 -19.786 1.00 96.94 182 GLN A O 1
ATOM 1437 N N . PRO A 1 183 ? 28.074 11.251 -18.263 1.00 96.25 183 PRO A N 1
ATOM 1438 C CA . PRO A 1 183 ? 27.008 10.978 -17.306 1.00 96.25 183 PRO A CA 1
ATOM 1439 C C . PRO A 1 183 ? 26.709 12.202 -16.424 1.00 96.25 183 PRO A C 1
ATOM 1441 O O . PRO A 1 183 ? 27.623 12.939 -16.048 1.00 96.25 183 PRO A O 1
ATOM 1444 N N . ASP A 1 184 ? 25.443 12.373 -16.053 1.00 95.44 184 ASP A N 1
ATOM 1445 C CA . ASP A 1 184 ? 24.949 13.440 -15.178 1.00 95.44 184 ASP A CA 1
ATOM 1446 C C . ASP A 1 184 ? 23.846 12.905 -14.248 1.00 95.44 184 ASP A C 1
ATOM 1448 O O . ASP A 1 184 ? 22.918 12.243 -14.715 1.00 95.44 184 ASP A O 1
ATOM 1452 N N . SER A 1 185 ? 23.959 13.145 -12.937 1.00 94.88 185 SER A N 1
ATOM 1453 C CA . SER A 1 185 ? 22.989 12.691 -11.923 1.00 94.88 185 SER A CA 1
ATOM 1454 C C . SER A 1 185 ? 22.248 13.896 -11.361 1.00 94.88 185 SER A C 1
ATOM 1456 O O . SER A 1 185 ? 22.858 14.801 -10.804 1.00 94.88 185 SER A O 1
ATOM 1458 N N . SER A 1 186 ? 20.921 13.889 -11.476 1.00 93.12 186 SER A N 1
ATOM 1459 C CA . SER A 1 186 ? 20.070 15.023 -11.090 1.00 93.12 186 SER A CA 1
ATOM 1460 C C . SER A 1 186 ? 20.133 15.410 -9.606 1.00 93.12 186 SER A C 1
ATOM 1462 O O . SER A 1 186 ? 19.852 16.556 -9.263 1.00 93.12 186 SER A O 1
ATOM 1464 N N . LEU A 1 187 ? 20.455 14.456 -8.726 1.00 91.94 187 LEU A N 1
ATOM 1465 C CA . LEU A 1 187 ? 20.583 14.643 -7.279 1.00 91.94 187 LEU A CA 1
ATOM 1466 C C . LEU A 1 187 ? 22.026 14.449 -6.794 1.00 91.94 187 LEU A C 1
ATOM 1468 O O . LEU A 1 187 ? 22.241 14.237 -5.597 1.00 91.94 187 LEU A O 1
ATOM 1472 N N . ASP A 1 188 ? 23.000 14.481 -7.708 1.00 93.38 188 ASP A N 1
ATOM 1473 C CA . ASP A 1 188 ? 24.424 14.290 -7.422 1.00 93.38 188 ASP A CA 1
ATOM 1474 C C . ASP A 1 188 ? 24.726 12.988 -6.649 1.00 93.38 188 ASP A C 1
ATOM 1476 O O . ASP A 1 188 ? 25.627 12.926 -5.803 1.00 93.38 188 ASP A O 1
ATOM 1480 N N . TRP A 1 189 ? 23.966 11.915 -6.906 1.00 93.19 189 TRP A N 1
ATOM 1481 C CA . TRP A 1 189 ? 24.230 10.622 -6.277 1.00 93.19 189 TRP A CA 1
ATOM 1482 C C . TRP A 1 189 ? 25.578 10.063 -6.753 1.00 93.19 189 TRP A C 1
ATOM 1484 O O . TRP A 1 189 ? 25.876 10.121 -7.948 1.00 93.19 189 TRP A O 1
ATOM 1494 N N . PRO A 1 190 ? 26.412 9.489 -5.859 1.00 95.38 190 PRO A N 1
ATOM 1495 C CA . PRO A 1 190 ? 27.722 8.992 -6.260 1.00 95.38 190 PRO A CA 1
ATOM 1496 C C . PRO A 1 190 ? 27.615 7.892 -7.318 1.00 95.38 190 PRO A C 1
ATOM 1498 O O . PRO A 1 190 ? 27.009 6.842 -7.086 1.00 95.38 190 PRO A O 1
ATOM 1501 N N . TRP A 1 191 ? 28.273 8.097 -8.456 1.00 94.69 191 TRP A N 1
ATOM 1502 C CA . TRP A 1 191 ? 28.347 7.128 -9.542 1.00 94.69 191 TRP A CA 1
ATOM 1503 C C . TRP A 1 191 ? 29.790 6.918 -10.013 1.00 94.69 191 TRP A C 1
ATOM 1505 O O . TRP A 1 191 ? 30.666 7.761 -9.816 1.00 94.69 191 TRP A O 1
ATOM 1515 N N . ALA A 1 192 ? 30.049 5.771 -10.638 1.00 95.12 192 ALA A N 1
ATOM 1516 C CA . ALA A 1 192 ? 31.317 5.473 -11.294 1.00 95.12 192 ALA A CA 1
ATOM 1517 C C . ALA A 1 192 ? 31.103 4.576 -12.516 1.00 95.12 192 ALA A C 1
ATOM 1519 O O . ALA A 1 192 ? 30.260 3.677 -12.497 1.00 95.12 192 ALA A O 1
ATOM 1520 N N . PHE A 1 193 ? 31.908 4.763 -13.563 1.00 94.88 193 PHE A N 1
ATOM 1521 C CA . PHE A 1 193 ? 32.020 3.756 -14.615 1.00 94.88 193 PHE A CA 1
ATOM 1522 C C . PHE A 1 193 ? 32.527 2.447 -14.006 1.00 94.88 193 PHE A C 1
ATOM 1524 O O . PHE A 1 193 ? 33.553 2.435 -13.325 1.00 94.88 193 PHE A O 1
ATOM 1531 N N . VAL A 1 194 ? 31.855 1.334 -14.304 1.00 94.12 194 VAL A N 1
ATOM 1532 C CA . VAL A 1 194 ? 32.348 0.002 -13.916 1.00 94.12 194 VAL A CA 1
ATOM 1533 C C . VAL A 1 194 ? 33.700 -0.275 -14.584 1.00 94.12 194 VAL A C 1
ATOM 1535 O O . VAL A 1 194 ? 34.592 -0.860 -13.973 1.00 94.12 194 VAL A O 1
ATOM 1538 N N . ASN A 1 195 ? 33.878 0.199 -15.820 1.00 92.88 195 ASN A N 1
ATOM 1539 C CA . ASN A 1 195 ? 35.165 0.250 -16.502 1.00 92.88 195 ASN A CA 1
ATOM 1540 C C . ASN A 1 195 ? 35.501 1.708 -16.877 1.00 92.88 195 ASN A C 1
ATOM 1542 O O . ASN A 1 195 ? 34.941 2.220 -17.847 1.00 92.88 195 ASN A O 1
ATOM 1546 N N . PRO A 1 196 ? 36.439 2.372 -16.174 1.00 91.00 196 PRO A N 1
ATOM 1547 C CA . PRO A 1 196 ? 36.807 3.766 -16.438 1.00 91.00 196 PRO A CA 1
ATOM 1548 C C . PRO A 1 196 ? 37.291 4.045 -17.867 1.00 91.00 196 PRO A C 1
ATOM 1550 O O . PRO A 1 196 ? 37.179 5.173 -18.340 1.00 91.00 196 PRO A O 1
ATOM 1553 N N . ALA A 1 197 ? 37.799 3.031 -18.579 1.00 91.00 197 ALA A N 1
ATOM 1554 C CA . ALA A 1 197 ? 38.201 3.181 -19.976 1.00 91.00 197 ALA A CA 1
ATOM 1555 C C . ALA A 1 197 ? 37.015 3.484 -20.911 1.00 91.00 197 ALA A C 1
ATOM 1557 O O . ALA A 1 197 ? 37.237 3.979 -22.011 1.00 91.00 197 ALA A O 1
ATOM 1558 N N . GLN A 1 198 ? 35.776 3.221 -20.475 1.00 91.94 198 GLN A N 1
ATOM 1559 C CA . GLN A 1 198 ? 34.554 3.486 -21.238 1.00 91.94 198 GLN A CA 1
ATOM 1560 C C . GLN A 1 198 ? 34.055 4.933 -21.130 1.00 91.94 198 GLN A C 1
ATOM 1562 O O . GLN A 1 198 ? 33.016 5.237 -21.698 1.00 91.94 198 GLN A O 1
ATOM 1567 N N . ALA A 1 199 ? 34.782 5.847 -20.474 1.00 93.50 199 ALA A N 1
ATOM 1568 C CA . ALA A 1 199 ? 34.481 7.284 -20.557 1.00 93.50 199 ALA A CA 1
ATOM 1569 C C . ALA A 1 199 ? 34.505 7.814 -22.010 1.00 93.50 199 ALA A C 1
ATOM 1571 O O . ALA A 1 199 ? 33.954 8.871 -22.312 1.00 93.50 199 ALA A O 1
ATOM 1572 N N . GLN A 1 200 ? 35.124 7.058 -22.918 1.00 96.00 200 GLN A N 1
ATOM 1573 C CA . GLN A 1 200 ? 34.977 7.195 -24.359 1.00 96.00 200 GLN A CA 1
ATOM 1574 C C . GLN A 1 200 ? 34.871 5.807 -25.001 1.00 96.00 200 GLN A C 1
ATOM 1576 O O . GLN A 1 200 ? 35.476 4.848 -24.518 1.00 96.00 200 GLN A O 1
ATOM 1581 N N . VAL A 1 201 ? 34.128 5.692 -26.099 1.00 96.81 201 VAL A N 1
ATOM 1582 C CA . VAL A 1 201 ? 33.955 4.431 -26.834 1.00 96.81 201 VAL A CA 1
ATOM 1583 C C . VAL A 1 201 ? 34.160 4.649 -28.328 1.00 96.81 201 VAL A C 1
ATOM 1585 O O . VAL A 1 201 ? 33.607 5.581 -28.900 1.00 96.81 201 VAL A O 1
ATOM 1588 N N . THR A 1 202 ? 34.948 3.786 -28.969 1.00 97.81 202 THR A N 1
ATOM 1589 C CA . THR A 1 202 ? 35.124 3.785 -30.429 1.00 97.81 202 THR A CA 1
ATOM 1590 C C . THR A 1 202 ? 34.270 2.682 -31.035 1.00 97.81 202 THR A C 1
ATOM 1592 O O . THR A 1 202 ? 34.462 1.508 -30.719 1.00 97.81 202 THR A O 1
ATOM 1595 N N . LEU A 1 203 ? 33.336 3.055 -31.907 1.00 97.44 203 LEU A N 1
ATOM 1596 C CA . LEU A 1 203 ? 32.355 2.151 -32.499 1.00 97.44 203 LEU A CA 1
ATOM 1597 C C . LEU A 1 203 ? 32.429 2.220 -34.020 1.00 97.44 203 LEU A C 1
ATOM 1599 O O . LEU A 1 203 ? 32.375 3.303 -34.604 1.00 97.44 203 LEU A O 1
ATOM 1603 N N . ALA A 1 204 ? 32.529 1.059 -34.668 1.00 97.44 204 ALA A N 1
ATOM 1604 C CA . ALA A 1 204 ? 32.382 0.955 -36.116 1.00 97.44 204 ALA A CA 1
ATOM 1605 C C . ALA A 1 204 ? 30.957 1.334 -36.561 1.00 97.44 204 ALA A C 1
ATOM 1607 O O . ALA A 1 204 ? 30.037 1.380 -35.745 1.00 97.44 204 ALA A O 1
ATOM 1608 N N . ALA A 1 205 ? 30.777 1.586 -37.856 1.00 92.31 205 ALA A N 1
ATOM 1609 C CA . ALA A 1 205 ? 29.454 1.789 -38.442 1.00 92.31 205 ALA A CA 1
ATOM 1610 C C . ALA A 1 205 ? 28.538 0.583 -38.159 1.00 92.31 205 ALA A C 1
ATOM 1612 O O . ALA A 1 205 ? 28.925 -0.560 -38.407 1.00 92.31 205 ALA A O 1
ATOM 1613 N N . GLY A 1 206 ? 27.347 0.841 -37.621 1.00 87.25 206 GLY A N 1
ATOM 1614 C CA . GLY A 1 206 ? 26.364 -0.168 -37.213 1.00 87.25 206 GLY A CA 1
ATOM 1615 C C . GLY A 1 206 ? 26.712 -0.938 -35.933 1.00 87.25 206 GLY A C 1
ATOM 1616 O O . GLY A 1 206 ? 25.976 -1.848 -35.563 1.00 87.25 206 GLY A O 1
ATOM 1617 N N . ALA A 1 207 ? 27.823 -0.624 -35.258 1.00 91.38 207 ALA A N 1
ATOM 1618 C CA . ALA A 1 207 ? 28.220 -1.310 -34.032 1.00 91.38 207 ALA A CA 1
ATOM 1619 C C . ALA A 1 207 ? 27.611 -0.654 -32.785 1.00 91.38 207 ALA A C 1
ATOM 1621 O O . ALA A 1 207 ? 27.443 0.567 -32.720 1.00 91.38 207 ALA A O 1
ATOM 1622 N N . SER A 1 208 ? 27.364 -1.467 -31.758 1.00 91.94 208 SER A N 1
ATOM 1623 C CA . SER A 1 208 ? 26.948 -1.016 -30.432 1.00 91.94 208 SER A CA 1
ATOM 1624 C C . SER A 1 208 ? 27.840 -1.581 -29.329 1.00 91.94 208 SER A C 1
ATOM 1626 O O . SER A 1 208 ? 28.551 -2.572 -29.513 1.00 91.94 208 SER A O 1
ATOM 1628 N N . THR A 1 209 ? 27.816 -0.936 -28.165 1.00 93.25 209 THR A N 1
ATOM 1629 C CA . THR A 1 209 ? 28.441 -1.443 -26.940 1.00 93.25 209 THR A CA 1
ATOM 1630 C C . THR A 1 209 ? 27.602 -1.101 -25.719 1.00 93.25 209 THR A C 1
ATOM 1632 O O . THR A 1 209 ? 26.927 -0.074 -25.680 1.00 93.25 209 THR A O 1
ATOM 1635 N N . THR A 1 210 ? 27.722 -1.923 -24.680 1.00 93.44 210 THR A N 1
ATOM 1636 C CA . THR A 1 210 ? 27.134 -1.662 -23.363 1.00 93.44 210 THR A CA 1
ATOM 1637 C C . THR A 1 210 ? 28.116 -0.905 -22.478 1.00 93.44 210 THR A C 1
ATOM 1639 O O . THR A 1 210 ? 29.292 -1.268 -22.375 1.00 93.44 210 THR A O 1
ATOM 1642 N N . VAL A 1 211 ? 27.627 0.123 -21.794 1.00 94.44 211 VAL A N 1
ATOM 1643 C CA . VAL A 1 211 ? 28.360 0.950 -20.836 1.00 94.44 211 VAL A CA 1
ATOM 1644 C C . VAL A 1 211 ? 27.665 0.824 -19.489 1.00 94.44 211 VAL A C 1
ATOM 1646 O O . VAL A 1 211 ? 26.474 1.098 -19.364 1.00 94.44 211 VAL A O 1
ATOM 1649 N N . SER A 1 212 ? 28.397 0.351 -18.482 1.00 93.56 212 SER A N 1
ATOM 1650 C CA . SER A 1 212 ? 27.835 0.079 -17.155 1.00 93.56 212 SER A CA 1
ATOM 1651 C C . SER A 1 212 ? 28.284 1.119 -16.133 1.00 93.56 212 SER A C 1
ATOM 1653 O O . SER A 1 212 ? 29.480 1.399 -16.007 1.00 93.56 212 SER A O 1
ATOM 1655 N N . PHE A 1 213 ? 27.333 1.624 -15.352 1.00 93.06 213 PHE A N 1
ATOM 1656 C CA . PHE A 1 213 ? 27.552 2.556 -14.248 1.00 93.06 213 PHE A CA 1
ATOM 1657 C C . PHE A 1 213 ? 27.191 1.891 -12.936 1.00 93.06 213 PHE A C 1
ATOM 1659 O O . PHE A 1 213 ? 26.133 1.280 -12.826 1.00 93.06 213 PHE A O 1
ATOM 1666 N N . GLN A 1 214 ? 28.051 2.033 -11.937 1.00 94.81 214 GLN A N 1
ATOM 1667 C CA . GLN A 1 214 ? 27.737 1.716 -10.555 1.00 94.81 214 GLN A CA 1
ATOM 1668 C C . GLN A 1 214 ? 27.211 2.984 -9.885 1.00 94.81 214 GLN A C 1
ATOM 1670 O O . GLN A 1 214 ? 27.927 3.980 -9.848 1.00 94.81 214 GLN A O 1
ATOM 1675 N N . VAL A 1 215 ? 25.988 2.947 -9.361 1.00 93.88 215 VAL A N 1
ATOM 1676 C CA . VAL A 1 215 ? 25.364 4.059 -8.628 1.00 93.88 215 VAL A CA 1
ATOM 1677 C C . VAL A 1 215 ? 25.205 3.650 -7.171 1.00 93.88 215 VAL A C 1
ATOM 1679 O O . VAL A 1 215 ? 24.685 2.571 -6.880 1.00 93.88 215 VAL A O 1
ATOM 1682 N N . THR A 1 216 ? 25.685 4.493 -6.260 1.00 93.00 216 THR A N 1
ATOM 1683 C CA . THR A 1 216 ? 25.567 4.304 -4.810 1.00 93.00 216 THR A CA 1
ATOM 1684 C C . THR A 1 216 ? 24.430 5.164 -4.294 1.00 93.00 216 THR A C 1
ATOM 1686 O O . THR A 1 216 ? 24.508 6.389 -4.338 1.00 93.00 216 THR A O 1
ATOM 1689 N N . ILE A 1 217 ? 23.384 4.528 -3.777 1.00 91.38 217 ILE A N 1
ATOM 1690 C CA . ILE A 1 217 ? 22.248 5.238 -3.207 1.00 91.38 217 ILE A CA 1
ATOM 1691 C C . ILE A 1 217 ? 22.641 5.732 -1.809 1.00 91.38 217 ILE A C 1
ATOM 1693 O O . ILE A 1 217 ? 23.082 4.924 -0.985 1.00 91.38 217 ILE A O 1
ATOM 1697 N N . PRO A 1 218 ? 22.493 7.031 -1.484 1.00 87.31 218 PRO A N 1
ATOM 1698 C CA . PRO A 1 218 ? 22.802 7.527 -0.148 1.00 87.31 218 PRO A CA 1
ATOM 1699 C C . PRO A 1 218 ? 21.973 6.806 0.927 1.00 87.31 218 PRO A C 1
ATOM 1701 O O . PRO A 1 218 ? 20.757 6.687 0.810 1.00 87.31 218 PRO A O 1
ATOM 1704 N N . ALA A 1 219 ? 22.612 6.364 2.014 1.00 78.44 219 ALA A N 1
ATOM 1705 C CA . ALA A 1 219 ? 21.935 5.621 3.087 1.00 78.44 219 ALA A CA 1
ATOM 1706 C C . ALA A 1 219 ? 20.833 6.424 3.810 1.00 78.44 219 ALA A C 1
ATOM 1708 O O . ALA A 1 219 ? 19.958 5.836 4.436 1.00 78.44 219 ALA A O 1
ATOM 1709 N N . GLY A 1 220 ? 20.885 7.759 3.738 1.00 74.56 220 GLY A N 1
ATOM 1710 C CA . GLY A 1 220 ? 19.870 8.664 4.289 1.00 74.56 220 GLY A CA 1
ATOM 1711 C C . GLY A 1 220 ? 18.884 9.210 3.255 1.00 74.56 220 GLY A C 1
ATOM 1712 O O . GLY A 1 220 ? 18.176 10.165 3.559 1.00 74.56 220 GLY A O 1
ATOM 1713 N N . ALA A 1 221 ? 18.875 8.683 2.028 1.00 71.25 221 ALA A N 1
ATOM 1714 C CA . ALA A 1 221 ? 17.952 9.149 1.003 1.00 71.25 221 ALA A CA 1
ATOM 1715 C C . ALA A 1 221 ? 16.506 8.756 1.364 1.00 71.25 221 ALA A C 1
ATOM 1717 O O . ALA A 1 221 ? 16.228 7.616 1.738 1.00 71.25 221 ALA A O 1
ATOM 1718 N N . ALA A 1 222 ? 15.595 9.731 1.307 1.00 66.25 222 ALA A N 1
ATOM 1719 C CA . ALA A 1 222 ? 14.230 9.574 1.800 1.00 66.25 222 ALA A CA 1
ATOM 1720 C C . ALA A 1 222 ? 13.381 8.674 0.876 1.00 66.25 222 ALA A C 1
ATOM 1722 O O . ALA A 1 222 ? 13.573 8.703 -0.346 1.00 66.25 222 ALA A O 1
ATOM 1723 N N . PRO A 1 223 ? 12.401 7.921 1.407 1.00 63.91 223 PRO A N 1
ATOM 1724 C CA . PRO A 1 223 ? 11.419 7.217 0.585 1.00 63.91 223 PRO A CA 1
ATOM 1725 C C . PRO A 1 223 ? 10.714 8.157 -0.402 1.00 63.91 223 PRO A C 1
ATOM 1727 O O . PRO A 1 223 ? 10.355 9.277 -0.051 1.00 63.91 223 PRO A O 1
ATOM 1730 N N . GLY A 1 224 ? 10.513 7.703 -1.641 1.00 65.12 224 GLY A N 1
ATOM 1731 C CA . GLY A 1 224 ? 9.928 8.499 -2.725 1.00 65.12 224 GLY A CA 1
ATOM 1732 C C . GLY A 1 224 ? 10.930 9.380 -3.479 1.00 65.12 224 GLY A C 1
ATOM 1733 O O . GLY A 1 224 ? 10.555 10.006 -4.469 1.00 65.12 224 GLY A O 1
ATOM 1734 N N . THR A 1 225 ? 12.200 9.418 -3.057 1.00 79.12 225 THR A N 1
ATOM 1735 C CA . THR A 1 225 ? 13.250 10.145 -3.784 1.00 79.12 225 THR A CA 1
ATOM 1736 C C . THR A 1 225 ? 13.489 9.508 -5.151 1.00 79.12 225 THR A C 1
ATOM 1738 O O . THR A 1 225 ? 13.607 8.287 -5.262 1.00 79.12 225 THR A O 1
ATOM 1741 N N . ARG A 1 226 ? 13.601 10.343 -6.186 1.00 86.69 226 ARG A N 1
ATOM 1742 C CA . ARG A 1 226 ? 13.869 9.939 -7.567 1.00 86.69 226 ARG A CA 1
ATOM 1743 C C . ARG A 1 226 ? 15.110 10.660 -8.076 1.00 86.69 226 ARG A C 1
ATOM 1745 O O . ARG A 1 226 ? 15.047 11.864 -8.299 1.00 86.69 226 ARG A O 1
ATOM 1752 N N . ASP A 1 227 ? 16.196 9.922 -8.277 1.00 92.00 227 ASP A N 1
ATOM 1753 C CA . ASP A 1 227 ? 17.366 10.414 -9.009 1.00 92.00 227 ASP A CA 1
ATOM 1754 C C . ASP A 1 227 ? 17.305 9.959 -10.469 1.00 92.00 227 ASP A C 1
ATOM 1756 O O . ASP A 1 227 ? 16.907 8.832 -10.759 1.00 92.00 227 ASP A O 1
ATOM 1760 N N . VAL A 1 228 ? 17.699 10.824 -11.395 1.00 92.19 228 VAL A N 1
ATOM 1761 C CA . VAL A 1 228 ? 17.789 10.546 -12.826 1.00 92.19 228 VAL A CA 1
ATOM 1762 C C . VAL A 1 228 ? 19.251 10.604 -13.239 1.00 92.19 228 VAL A C 1
ATOM 1764 O O . VAL A 1 228 ? 19.874 11.662 -13.164 1.00 92.19 228 VAL A O 1
ATOM 1767 N N . LEU A 1 229 ? 19.777 9.470 -13.702 1.00 94.75 229 LEU A N 1
ATOM 1768 C CA . LEU A 1 229 ? 21.090 9.388 -14.330 1.00 94.75 229 LEU A CA 1
ATOM 1769 C C . LEU A 1 229 ? 20.909 9.500 -15.844 1.00 94.75 229 LEU A C 1
ATOM 1771 O O . LEU A 1 229 ? 20.336 8.603 -16.466 1.00 94.75 229 LEU A O 1
ATOM 1775 N N . THR A 1 230 ? 21.412 10.583 -16.424 1.00 95.19 230 THR A N 1
ATOM 1776 C CA . THR A 1 230 ? 21.415 10.835 -17.868 1.00 95.19 230 THR A CA 1
ATOM 1777 C C . THR A 1 230 ? 22.790 10.518 -18.432 1.00 95.19 230 THR A C 1
ATOM 1779 O O . THR A 1 230 ? 23.795 10.925 -17.857 1.00 95.19 230 THR A O 1
ATOM 1782 N N . LEU A 1 231 ? 22.850 9.800 -19.552 1.00 96.75 231 LEU A N 1
ATOM 1783 C CA . LEU A 1 231 ? 24.082 9.579 -20.300 1.00 96.75 231 LEU A CA 1
ATOM 1784 C C . LEU A 1 231 ? 23.994 10.286 -21.646 1.00 96.75 231 LEU A C 1
ATOM 1786 O O . LEU A 1 231 ? 23.187 9.899 -22.489 1.00 96.75 231 LEU A O 1
ATOM 1790 N N . THR A 1 232 ? 24.877 11.251 -21.873 1.00 97.50 232 THR A N 1
ATOM 1791 C CA . THR A 1 232 ? 25.035 11.906 -23.173 1.00 97.50 232 THR A CA 1
ATOM 1792 C C . THR A 1 232 ? 26.246 11.325 -23.899 1.00 97.50 232 THR A C 1
ATOM 1794 O O . THR A 1 232 ? 27.345 11.278 -23.344 1.00 97.50 232 THR A O 1
ATOM 1797 N N . ALA A 1 233 ? 26.062 10.885 -25.14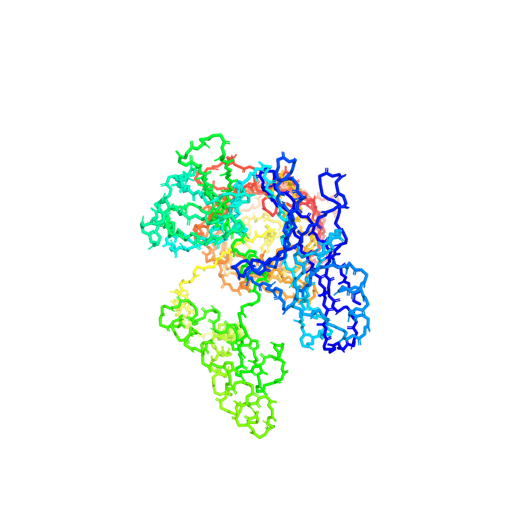3 1.00 98.06 233 ALA A N 1
ATOM 1798 C CA . ALA A 1 233 ? 27.139 10.457 -26.029 1.00 98.06 233 ALA A CA 1
ATOM 1799 C C . ALA A 1 233 ? 27.353 11.510 -27.116 1.00 98.06 233 ALA A C 1
ATOM 1801 O O . ALA A 1 233 ? 26.418 11.843 -27.838 1.00 98.06 233 ALA A O 1
ATOM 1802 N N . THR A 1 234 ? 28.581 12.003 -27.265 1.00 98.19 234 THR A N 1
ATOM 1803 C CA . THR A 1 234 ? 28.913 13.054 -28.240 1.00 98.19 234 THR A CA 1
ATOM 1804 C C . THR A 1 234 ? 30.121 12.648 -29.064 1.00 98.19 234 THR A C 1
ATOM 1806 O O . THR A 1 234 ? 31.155 12.272 -28.511 1.00 98.19 234 THR A O 1
ATOM 1809 N N . SER A 1 235 ? 30.008 12.727 -30.389 1.00 97.75 235 SER A N 1
ATOM 1810 C CA . SER A 1 235 ? 31.118 12.447 -31.298 1.00 97.75 235 SER A CA 1
ATOM 1811 C C . SER A 1 235 ? 32.295 13.384 -31.030 1.00 97.75 235 SER A C 1
ATOM 1813 O O . SER A 1 235 ? 32.147 14.605 -30.928 1.00 97.75 235 SER A O 1
ATOM 1815 N N . GLN A 1 236 ? 33.491 12.804 -30.948 1.00 96.31 236 GLN A N 1
ATOM 1816 C CA . GLN A 1 236 ? 34.737 13.543 -30.782 1.00 96.31 236 GLN A CA 1
ATOM 1817 C C . GLN A 1 236 ? 35.096 14.343 -32.040 1.00 96.31 236 GLN A C 1
ATOM 1819 O O . GLN A 1 236 ? 35.741 15.388 -31.949 1.00 96.31 236 GLN A O 1
ATOM 1824 N N . THR A 1 237 ? 34.711 13.842 -33.215 1.00 93.69 237 THR A N 1
ATOM 1825 C CA . THR A 1 237 ? 35.056 14.455 -34.503 1.00 93.69 237 THR A CA 1
ATOM 1826 C C . THR A 1 237 ? 34.006 15.463 -34.958 1.00 93.69 237 THR A C 1
ATOM 1828 O O . THR A 1 237 ? 34.360 16.488 -35.540 1.00 93.69 237 THR A O 1
ATOM 1831 N N . THR A 1 238 ? 32.732 15.209 -34.647 1.00 95.62 238 THR A N 1
ATOM 1832 C CA . THR A 1 238 ? 31.597 16.030 -35.079 1.00 95.62 238 THR A CA 1
ATOM 1833 C C . THR A 1 238 ? 30.634 16.261 -33.910 1.00 95.62 238 THR A C 1
ATOM 1835 O O . THR A 1 238 ? 29.635 15.560 -33.809 1.00 95.62 238 THR A O 1
ATOM 1838 N N . PRO A 1 239 ? 30.856 17.265 -33.039 1.00 94.69 239 PRO A N 1
ATOM 1839 C CA . PRO A 1 239 ? 30.074 17.447 -31.805 1.00 94.69 239 PRO A CA 1
ATOM 1840 C C . PRO A 1 239 ? 28.553 17.608 -31.974 1.00 94.69 239 PRO A C 1
ATOM 1842 O O . PRO A 1 239 ? 27.814 17.460 -31.008 1.00 94.69 239 PRO A O 1
ATOM 1845 N N . ALA A 1 240 ? 28.076 17.916 -33.186 1.00 93.31 240 ALA A N 1
ATOM 1846 C CA . ALA A 1 240 ? 26.649 17.933 -33.512 1.00 93.31 240 ALA A CA 1
ATOM 1847 C C . ALA A 1 240 ? 26.019 16.526 -33.560 1.00 93.31 240 ALA A C 1
ATOM 1849 O O . ALA A 1 240 ? 24.807 16.397 -33.425 1.00 93.31 240 ALA A O 1
ATOM 1850 N N . VAL A 1 241 ? 26.824 15.473 -33.744 1.00 95.00 241 VAL A N 1
ATOM 1851 C CA . VAL A 1 241 ? 26.394 14.081 -33.592 1.00 95.00 241 VAL A CA 1
ATOM 1852 C C . VAL A 1 241 ? 26.423 13.758 -32.104 1.00 95.00 241 VAL A C 1
ATOM 1854 O O . VAL A 1 241 ? 27.452 13.375 -31.541 1.00 95.00 241 VAL A O 1
ATOM 1857 N N . THR A 1 242 ? 25.283 13.970 -31.463 1.00 96.50 242 THR A N 1
ATOM 1858 C CA . THR A 1 242 ? 25.079 13.725 -30.040 1.00 96.50 242 THR A CA 1
ATOM 1859 C C . THR A 1 242 ? 23.680 13.184 -29.803 1.00 96.50 242 THR A C 1
ATOM 1861 O O . THR A 1 242 ? 22.760 13.490 -30.561 1.00 96.50 242 THR A O 1
ATOM 1864 N N . ASN A 1 243 ? 23.531 12.355 -28.779 1.00 96.06 243 ASN A N 1
ATOM 1865 C CA . ASN A 1 243 ? 22.237 11.887 -28.304 1.00 96.06 243 ASN A CA 1
ATOM 1866 C C . ASN A 1 243 ? 22.356 11.488 -26.832 1.00 96.06 243 ASN A C 1
ATOM 1868 O O . ASN A 1 243 ? 23.463 11.291 -26.316 1.00 96.06 243 ASN A O 1
ATOM 1872 N N . GLN A 1 244 ? 21.226 11.377 -26.149 1.00 94.94 244 GLN A N 1
ATOM 1873 C CA . GLN A 1 244 ? 21.191 11.039 -24.738 1.00 94.94 244 GLN A CA 1
ATOM 1874 C C . GLN A 1 244 ? 19.946 10.255 -24.370 1.00 94.94 244 GLN A C 1
ATOM 1876 O O . GLN A 1 244 ? 18.911 10.343 -25.023 1.00 94.94 244 GLN A O 1
ATOM 1881 N N . ASP A 1 245 ? 20.049 9.549 -23.256 1.00 92.69 245 ASP A N 1
ATOM 1882 C CA . ASP A 1 245 ? 18.906 8.936 -22.606 1.00 92.69 245 ASP A CA 1
ATOM 1883 C C . ASP A 1 245 ? 19.155 8.847 -21.102 1.00 92.69 245 ASP A C 1
ATOM 1885 O O . ASP A 1 245 ? 20.277 9.058 -20.629 1.00 92.69 245 ASP A O 1
ATOM 1889 N N . SER A 1 246 ? 18.107 8.560 -20.340 1.00 92.44 246 SER A N 1
ATOM 1890 C CA . SER A 1 246 ? 18.157 8.585 -18.887 1.00 92.44 246 SER A CA 1
ATOM 1891 C C . SER A 1 246 ? 17.430 7.414 -18.242 1.00 92.44 246 SER A C 1
ATOM 1893 O O . SER A 1 246 ? 16.442 6.890 -18.757 1.00 92.44 246 SER A O 1
ATOM 1895 N N . VAL A 1 247 ? 17.923 7.019 -17.070 1.00 90.81 247 VAL A N 1
ATOM 1896 C CA . VAL A 1 247 ? 17.268 6.052 -16.190 1.00 90.81 247 VAL A CA 1
ATOM 1897 C C . VAL A 1 247 ? 16.993 6.698 -14.845 1.00 90.81 247 VAL A C 1
ATOM 1899 O O . VAL A 1 247 ? 17.866 7.320 -14.238 1.00 90.81 247 VAL A O 1
ATOM 1902 N N . ALA A 1 248 ? 15.770 6.516 -14.357 1.00 89.12 248 ALA A N 1
ATOM 1903 C CA . ALA A 1 248 ? 15.411 6.914 -13.011 1.00 89.12 248 ALA A CA 1
ATOM 1904 C C . ALA A 1 248 ? 15.690 5.790 -12.009 1.00 89.12 248 ALA A C 1
ATOM 1906 O O . ALA A 1 248 ? 15.318 4.634 -12.215 1.00 89.12 248 ALA A O 1
ATOM 1907 N N . THR A 1 249 ? 16.310 6.153 -10.895 1.00 89.12 249 THR A N 1
ATOM 1908 C CA . THR A 1 249 ? 16.437 5.324 -9.703 1.00 89.12 249 THR A CA 1
ATOM 1909 C C . THR A 1 249 ? 15.513 5.895 -8.647 1.00 89.12 249 THR A C 1
ATOM 1911 O O . THR A 1 249 ? 15.663 7.042 -8.227 1.00 89.12 249 THR A O 1
ATOM 1914 N N . VAL A 1 250 ? 14.533 5.102 -8.240 1.00 81.75 250 VAL A N 1
ATOM 1915 C CA . VAL A 1 250 ? 13.511 5.515 -7.287 1.00 81.75 250 VAL A CA 1
ATOM 1916 C C . VAL A 1 250 ? 13.736 4.743 -6.002 1.00 81.75 250 VAL A C 1
ATOM 1918 O O . VAL A 1 250 ? 13.803 3.515 -6.019 1.00 81.75 250 VAL A O 1
ATOM 1921 N N . ILE A 1 251 ? 13.827 5.455 -4.883 1.00 74.06 251 ILE A N 1
ATOM 1922 C CA . ILE A 1 251 ? 13.607 4.829 -3.584 1.00 74.06 251 ILE A CA 1
ATOM 1923 C C . ILE A 1 251 ? 12.105 4.689 -3.469 1.00 74.06 251 ILE A C 1
ATOM 1925 O O . ILE A 1 251 ? 11.420 5.720 -3.459 1.00 74.06 251 ILE A O 1
ATOM 1929 N N . PRO A 1 252 ? 11.566 3.463 -3.422 1.00 56.06 252 PRO A N 1
ATOM 1930 C CA . PRO A 1 252 ? 10.141 3.290 -3.292 1.00 56.06 252 PRO A CA 1
ATOM 1931 C C . PRO A 1 252 ? 9.654 4.124 -2.109 1.00 56.06 252 PRO A C 1
ATOM 1933 O O . PRO A 1 252 ? 10.212 4.060 -1.012 1.00 56.06 252 PRO A O 1
ATOM 1936 N N . GLY A 1 253 ? 8.630 4.951 -2.329 1.00 45.75 253 GLY A N 1
ATOM 1937 C CA . GLY A 1 253 ? 7.894 5.529 -1.205 1.00 45.75 253 GLY A CA 1
ATOM 1938 C C . GLY A 1 253 ? 7.462 4.395 -0.280 1.00 45.75 253 GLY A C 1
ATOM 1939 O O . GLY A 1 253 ? 7.269 3.279 -0.759 1.00 45.75 253 GLY A O 1
ATOM 1940 N N . VAL A 1 254 ? 7.298 4.641 1.020 1.00 42.22 254 VAL A N 1
ATOM 1941 C CA . VAL A 1 254 ? 6.947 3.570 1.973 1.00 42.22 254 VAL A CA 1
ATOM 1942 C C . VAL A 1 254 ? 5.749 2.760 1.454 1.00 42.22 254 VAL A C 1
ATOM 1944 O O . VAL A 1 254 ? 5.820 1.541 1.415 1.00 42.22 254 VAL A O 1
ATOM 1947 N N . LEU A 1 255 ? 4.745 3.412 0.852 1.00 36.84 255 LEU A N 1
ATOM 1948 C CA . LEU A 1 255 ? 3.634 2.742 0.165 1.00 36.84 255 LEU A CA 1
ATOM 1949 C C . LEU A 1 255 ? 3.986 2.088 -1.186 1.00 36.84 255 LEU A C 1
ATOM 1951 O O . LEU A 1 255 ? 3.410 1.057 -1.484 1.00 36.84 255 LEU A O 1
ATOM 1955 N N . ALA A 1 256 ? 4.905 2.613 -2.003 1.00 32.09 256 ALA A N 1
ATOM 1956 C CA . ALA A 1 256 ? 5.308 1.999 -3.281 1.00 32.09 256 ALA A CA 1
ATOM 1957 C C . ALA A 1 256 ? 6.230 0.779 -3.096 1.00 32.09 256 ALA A C 1
ATOM 1959 O O . ALA A 1 256 ? 6.105 -0.189 -3.834 1.00 32.09 256 ALA A O 1
ATOM 1960 N N . GLY A 1 257 ? 7.105 0.790 -2.084 1.00 32.59 257 GLY A N 1
ATOM 1961 C CA . GLY A 1 257 ? 7.983 -0.336 -1.729 1.00 32.59 257 GLY A CA 1
ATOM 1962 C C . GLY A 1 257 ? 7.246 -1.420 -0.964 1.00 32.59 257 GLY A C 1
ATOM 1963 O O . GLY A 1 257 ? 7.531 -2.606 -1.130 1.00 32.59 257 GLY A O 1
ATOM 1964 N N . ILE A 1 258 ? 6.234 -1.018 -0.191 1.00 35.41 258 ILE A N 1
ATOM 1965 C CA . ILE A 1 258 ? 5.196 -1.918 0.293 1.00 35.41 258 ILE A CA 1
ATOM 1966 C C . ILE A 1 258 ? 4.433 -2.456 -0.932 1.00 35.41 258 ILE A C 1
ATOM 1968 O O . ILE A 1 258 ? 4.492 -3.650 -1.164 1.00 35.41 258 ILE A O 1
ATOM 1972 N N . VAL A 1 259 ? 3.883 -1.640 -1.839 1.00 32.81 259 VAL A N 1
ATOM 1973 C CA . VAL A 1 259 ? 3.171 -2.104 -3.055 1.00 32.81 259 VAL A CA 1
ATOM 1974 C C . VAL A 1 259 ? 4.017 -2.997 -3.982 1.00 32.81 259 VAL A C 1
ATOM 1976 O O . VAL A 1 259 ? 3.462 -3.946 -4.526 1.00 32.81 259 VAL A O 1
ATOM 1979 N N . SER A 1 260 ? 5.331 -2.802 -4.142 1.00 30.47 260 SER A N 1
ATOM 1980 C CA . SER A 1 260 ? 6.176 -3.677 -4.975 1.00 30.47 260 SER A CA 1
ATOM 1981 C C . SER A 1 260 ? 6.591 -4.970 -4.260 1.00 30.47 260 SER A C 1
ATOM 1983 O O . SER A 1 260 ? 6.605 -6.030 -4.893 1.00 30.47 260 SER A O 1
ATOM 1985 N N . LYS A 1 261 ? 6.756 -4.960 -2.925 1.00 31.56 261 LYS A N 1
ATOM 1986 C CA . LYS A 1 261 ? 6.762 -6.192 -2.101 1.00 31.56 261 LYS A CA 1
ATOM 1987 C C . LYS A 1 261 ? 5.405 -6.905 -2.077 1.00 31.56 261 LYS A C 1
ATOM 1989 O O . LYS A 1 261 ? 5.374 -8.123 -1.926 1.00 31.56 261 LYS A O 1
ATOM 1994 N N . LEU A 1 262 ? 4.303 -6.174 -2.231 1.00 34.94 262 LEU A N 1
ATOM 1995 C CA . LEU A 1 262 ? 2.934 -6.698 -2.219 1.00 34.94 262 LEU A CA 1
ATOM 1996 C C . LEU A 1 262 ? 2.460 -7.166 -3.609 1.00 34.94 262 LEU A C 1
ATOM 1998 O O . LEU A 1 262 ? 1.596 -8.034 -3.694 1.00 34.94 262 LEU A O 1
ATOM 2002 N N . GLN A 1 263 ? 3.044 -6.660 -4.703 1.00 31.30 263 GLN A N 1
ATOM 2003 C CA . GLN A 1 263 ? 2.854 -7.172 -6.070 1.00 31.30 263 GLN A CA 1
ATOM 2004 C C . GLN A 1 263 ? 3.837 -8.305 -6.408 1.00 31.30 263 GLN A C 1
ATOM 2006 O O . GLN A 1 263 ? 3.522 -9.180 -7.219 1.00 31.30 263 GLN A O 1
ATOM 2011 N N . GLY A 1 264 ? 5.007 -8.335 -5.767 1.00 31.17 264 GLY A N 1
ATOM 2012 C CA . GLY A 1 264 ? 5.989 -9.405 -5.882 1.00 31.17 264 GLY A CA 1
ATOM 2013 C C . GLY A 1 264 ? 5.735 -10.511 -4.867 1.00 31.17 264 GLY A C 1
ATOM 2014 O O . GLY A 1 264 ? 6.316 -10.504 -3.786 1.00 31.17 264 GLY A O 1
ATOM 2015 N N . GLY A 1 265 ? 4.910 -11.501 -5.224 1.00 36.69 265 GLY A N 1
ATOM 2016 C CA . GLY A 1 265 ? 4.754 -12.723 -4.434 1.00 36.69 265 GLY A CA 1
ATOM 2017 C C . GLY A 1 265 ? 6.124 -13.276 -4.036 1.00 36.69 265 GLY A C 1
ATOM 2018 O O . GLY A 1 265 ? 6.878 -13.737 -4.895 1.00 36.69 265 GLY A O 1
ATOM 2019 N N . GLY A 1 266 ? 6.454 -13.188 -2.739 1.00 40.94 266 GLY A N 1
ATOM 2020 C CA . GLY A 1 266 ? 7.757 -13.577 -2.204 1.00 40.94 266 GLY A CA 1
ATOM 2021 C C . GLY A 1 266 ? 8.190 -14.911 -2.801 1.00 40.94 266 GLY A C 1
ATOM 2022 O O . GLY A 1 266 ? 7.398 -15.861 -2.788 1.00 40.94 266 GLY A O 1
ATOM 2023 N N . GLY A 1 267 ? 9.406 -14.943 -3.362 1.00 46.34 267 GLY A N 1
ATOM 2024 C CA . GLY A 1 267 ? 9.867 -15.954 -4.323 1.00 46.34 267 GLY A CA 1
ATOM 2025 C C . GLY A 1 267 ? 9.501 -17.411 -3.987 1.00 46.34 267 GLY A C 1
ATOM 2026 O O . GLY A 1 267 ? 9.193 -17.758 -2.851 1.00 46.34 267 GLY A O 1
ATOM 2027 N N . PRO A 1 268 ? 9.489 -18.329 -4.954 1.00 53.62 268 PRO A N 1
ATOM 2028 C CA . PRO A 1 268 ? 8.966 -19.676 -4.735 1.00 53.62 268 PRO A CA 1
ATOM 2029 C C . PRO A 1 268 ? 9.753 -20.484 -3.688 1.00 53.62 268 PRO A C 1
ATOM 2031 O O . PRO A 1 268 ? 10.974 -20.591 -3.741 1.00 53.62 268 PRO A O 1
ATOM 2034 N N . CYS A 1 269 ? 9.055 -21.143 -2.755 1.00 64.88 269 CYS A N 1
ATOM 2035 C CA . CYS A 1 269 ? 9.641 -22.234 -1.969 1.00 64.88 269 CYS A CA 1
ATOM 2036 C C . CYS A 1 269 ? 9.758 -23.479 -2.862 1.00 64.88 269 CYS A C 1
ATOM 2038 O O . CYS A 1 269 ? 8.924 -24.379 -2.778 1.00 64.88 269 CYS A O 1
ATOM 2040 N N . PHE A 1 270 ? 10.766 -23.516 -3.738 1.00 70.88 270 PHE A N 1
ATOM 2041 C CA . PHE A 1 270 ? 10.964 -24.536 -4.774 1.00 70.88 270 PHE A CA 1
ATOM 2042 C C . PHE A 1 270 ? 10.819 -25.983 -4.270 1.00 70.88 270 PHE A C 1
ATOM 2044 O O . PHE A 1 270 ? 10.053 -26.750 -4.844 1.00 70.88 270 PHE A O 1
ATOM 2051 N N . ILE A 1 271 ? 11.486 -26.360 -3.171 1.00 74.25 271 ILE A N 1
ATOM 2052 C CA . ILE A 1 271 ? 11.438 -27.739 -2.633 1.00 74.25 271 ILE A CA 1
ATOM 2053 C C . ILE A 1 271 ? 10.058 -28.075 -2.049 1.00 74.25 271 ILE A C 1
ATOM 2055 O O . ILE A 1 271 ? 9.532 -29.157 -2.297 1.00 74.25 271 ILE A O 1
ATOM 2059 N N . ALA A 1 272 ? 9.452 -27.153 -1.294 1.00 71.56 272 ALA A N 1
ATOM 2060 C CA . ALA A 1 272 ? 8.137 -27.380 -0.696 1.00 71.56 272 ALA A CA 1
ATOM 2061 C C . ALA A 1 272 ? 7.047 -27.436 -1.779 1.00 71.56 272 ALA A C 1
ATOM 2063 O O . ALA A 1 272 ? 6.225 -28.345 -1.782 1.00 71.56 272 ALA A O 1
ATOM 2064 N N . THR A 1 273 ? 7.111 -26.543 -2.766 1.00 70.94 273 THR A N 1
ATOM 2065 C CA . THR A 1 273 ? 6.206 -26.527 -3.926 1.00 70.94 273 THR A CA 1
ATOM 2066 C C . THR A 1 273 ? 6.364 -27.804 -4.758 1.00 70.94 273 THR A C 1
ATOM 2068 O O . THR A 1 273 ? 5.374 -28.424 -5.135 1.00 70.94 273 THR A O 1
ATOM 2071 N N . ALA A 1 274 ? 7.597 -28.278 -4.966 1.00 72.38 274 ALA A N 1
ATOM 2072 C CA . ALA A 1 274 ? 7.864 -29.537 -5.661 1.00 72.38 274 ALA A CA 1
ATOM 2073 C C . ALA A 1 274 ? 7.404 -30.783 -4.892 1.00 72.38 274 ALA A C 1
ATOM 2075 O O . ALA A 1 274 ? 7.090 -31.787 -5.525 1.00 72.38 274 ALA A O 1
ATOM 2076 N N . ALA A 1 275 ? 7.357 -30.747 -3.558 1.00 73.88 275 ALA A N 1
ATOM 2077 C CA . ALA A 1 275 ? 6.882 -31.859 -2.738 1.00 73.88 275 ALA A CA 1
ATOM 2078 C C . ALA A 1 275 ? 5.351 -31.885 -2.635 1.00 73.88 275 ALA A C 1
ATOM 2080 O O . ALA A 1 275 ? 4.730 -32.930 -2.822 1.00 73.88 275 ALA A O 1
ATOM 2081 N N . TYR A 1 276 ? 4.732 -30.740 -2.354 1.00 71.56 276 TYR A N 1
ATOM 2082 C CA . TYR A 1 276 ? 3.295 -30.618 -2.109 1.00 71.56 276 TYR A CA 1
ATOM 2083 C C . TYR A 1 276 ? 2.466 -30.385 -3.380 1.00 71.56 276 TYR A C 1
ATOM 2085 O O . TYR A 1 276 ? 1.265 -30.608 -3.373 1.00 71.56 276 TYR A O 1
ATOM 2093 N N . GLY A 1 277 ? 3.099 -30.027 -4.499 1.00 57.78 277 GLY A N 1
ATOM 2094 C CA . GLY A 1 277 ? 2.454 -29.937 -5.811 1.00 57.78 277 GLY A CA 1
ATOM 2095 C C . GLY A 1 277 ? 1.774 -28.607 -6.118 1.00 57.78 277 GLY A C 1
ATOM 2096 O O . GLY A 1 277 ? 1.524 -28.351 -7.286 1.00 57.78 277 GLY A O 1
ATOM 2097 N N . SER A 1 278 ? 1.533 -27.752 -5.123 1.00 53.78 278 SER A N 1
ATOM 2098 C CA . SER A 1 278 ? 0.948 -26.425 -5.328 1.00 53.78 278 SER A CA 1
ATOM 2099 C C . SER A 1 278 ? 1.651 -25.364 -4.488 1.00 53.78 278 SER A C 1
ATOM 2101 O O . SER A 1 278 ? 2.053 -25.604 -3.349 1.00 53.78 278 SER A O 1
ATOM 2103 N N . TYR A 1 279 ? 1.773 -24.165 -5.056 1.00 45.12 279 TYR A N 1
ATOM 2104 C CA . TYR A 1 279 ? 2.254 -22.971 -4.359 1.00 45.12 279 TYR A CA 1
ATOM 2105 C C . TYR A 1 279 ? 1.258 -22.472 -3.300 1.00 45.12 279 TYR A C 1
ATOM 2107 O O . TYR A 1 279 ? 1.656 -21.810 -2.335 1.00 45.12 279 TYR A O 1
ATOM 2115 N N . GLN A 1 280 ? -0.024 -22.807 -3.485 1.00 42.66 280 GLN A N 1
ATOM 2116 C CA . GLN A 1 280 ? -1.124 -22.456 -2.592 1.00 42.66 280 GLN A CA 1
ATOM 2117 C C . GLN A 1 280 ? -1.407 -23.526 -1.530 1.00 42.66 280 GLN A C 1
ATOM 2119 O O . GLN A 1 280 ? -2.276 -23.316 -0.688 1.00 42.66 280 GLN A O 1
ATOM 2124 N N . GLU A 1 281 ? -0.678 -24.645 -1.514 1.00 64.25 281 GLU A N 1
ATOM 2125 C CA . GLU A 1 281 ? -0.867 -25.661 -0.477 1.00 64.25 281 GLU A CA 1
ATOM 2126 C C . GLU A 1 281 ? -0.670 -25.040 0.924 1.00 64.25 281 GLU A C 1
ATOM 2128 O O . GLU A 1 281 ? 0.360 -24.388 1.144 1.00 64.25 281 GLU A O 1
ATOM 2133 N N . PRO A 1 282 ? -1.570 -25.275 1.903 1.00 65.88 282 PRO A N 1
ATOM 2134 C CA . PRO A 1 282 ? -1.472 -24.694 3.246 1.00 65.88 282 PRO A CA 1
ATOM 2135 C C . PRO A 1 282 ? -0.097 -24.887 3.904 1.00 65.88 282 PRO A C 1
ATOM 2137 O O . PRO A 1 282 ? 0.471 -23.957 4.476 1.00 65.88 282 PRO A O 1
ATOM 2140 N N . HIS A 1 283 ? 0.502 -26.069 3.734 1.00 75.19 283 HIS A N 1
ATOM 2141 C CA . HIS A 1 283 ? 1.843 -26.387 4.227 1.00 75.19 283 HIS A CA 1
ATOM 2142 C C . HIS A 1 283 ? 2.939 -25.506 3.608 1.00 75.19 283 HIS A C 1
ATOM 2144 O O . HIS A 1 283 ? 3.875 -25.089 4.293 1.00 75.19 283 HIS A O 1
ATOM 2150 N N . VAL A 1 284 ? 2.820 -25.192 2.316 1.00 69.69 284 VAL A N 1
ATOM 2151 C CA . VAL A 1 284 ? 3.763 -24.337 1.584 1.00 69.69 284 VAL A CA 1
ATOM 2152 C C . VAL A 1 284 ? 3.576 -22.876 1.984 1.00 69.69 284 VAL A C 1
ATOM 2154 O O . VAL A 1 284 ? 4.567 -22.170 2.163 1.00 69.69 284 VAL A O 1
ATOM 2157 N N . GLN A 1 285 ? 2.337 -22.431 2.197 1.00 66.44 285 GLN A N 1
ATOM 2158 C CA . GLN A 1 285 ? 2.050 -21.073 2.659 1.00 66.44 285 GLN A CA 1
ATOM 2159 C C . GLN A 1 285 ? 2.633 -20.796 4.050 1.00 66.44 285 GLN A C 1
ATOM 2161 O O . GLN A 1 285 ? 3.277 -19.768 4.247 1.00 66.44 285 GLN A O 1
ATOM 2166 N N . VAL A 1 286 ? 2.491 -21.734 4.991 1.00 71.25 286 VAL A N 1
ATOM 2167 C CA . VAL A 1 286 ? 3.070 -21.621 6.341 1.00 71.25 286 VAL A CA 1
ATOM 2168 C C . VAL A 1 286 ? 4.597 -21.513 6.283 1.00 71.25 286 VAL A C 1
ATOM 2170 O O . VAL A 1 286 ? 5.186 -20.643 6.920 1.00 71.25 286 VAL A O 1
ATOM 2173 N N . LEU A 1 287 ? 5.258 -22.337 5.467 1.00 76.75 287 LEU A N 1
ATOM 2174 C CA . LEU A 1 287 ? 6.715 -22.276 5.299 1.00 76.75 287 LEU A CA 1
ATOM 2175 C C . LEU A 1 287 ? 7.181 -20.972 4.625 1.00 76.75 287 LEU A C 1
ATOM 2177 O O . LEU A 1 287 ? 8.236 -20.444 4.979 1.00 76.75 287 LEU A O 1
ATOM 2181 N N . ARG A 1 288 ? 6.394 -20.432 3.685 1.00 73.19 288 ARG A N 1
ATOM 2182 C CA . ARG A 1 288 ? 6.656 -19.140 3.029 1.00 73.19 288 ARG A CA 1
ATOM 2183 C C . ARG A 1 288 ? 6.528 -17.977 4.006 1.00 73.19 288 ARG A C 1
ATOM 2185 O O . ARG A 1 288 ? 7.475 -17.213 4.147 1.00 73.19 288 ARG A O 1
ATOM 2192 N N . ARG A 1 289 ? 5.422 -17.906 4.750 1.00 64.38 289 ARG A N 1
ATOM 2193 C CA . ARG A 1 289 ? 5.217 -16.889 5.794 1.00 64.38 289 ARG A CA 1
ATOM 2194 C C . ARG A 1 289 ? 6.323 -16.942 6.845 1.00 64.38 289 ARG A C 1
ATOM 2196 O O . ARG A 1 289 ? 6.829 -15.905 7.249 1.00 64.38 289 ARG A O 1
ATOM 2203 N N . PHE A 1 290 ? 6.767 -18.139 7.233 1.00 73.12 290 PHE A N 1
ATOM 2204 C CA . PHE A 1 290 ? 7.886 -18.300 8.163 1.00 73.12 290 PHE A CA 1
ATOM 2205 C C . PHE A 1 290 ? 9.208 -17.777 7.586 1.00 73.12 290 PHE A C 1
ATOM 2207 O O . PHE A 1 290 ? 9.952 -17.079 8.274 1.00 73.12 290 PHE A O 1
ATOM 2214 N N . ARG A 1 291 ? 9.499 -18.063 6.312 1.00 76.06 291 ARG A N 1
ATOM 2215 C CA . ARG A 1 291 ? 10.662 -17.486 5.625 1.00 76.06 291 ARG A CA 1
ATOM 2216 C C . ARG A 1 291 ? 10.597 -15.962 5.614 1.00 76.06 291 ARG A C 1
ATOM 2218 O O . ARG A 1 291 ? 11.596 -15.320 5.929 1.00 76.06 291 ARG A O 1
ATOM 2225 N N . ASP A 1 292 ? 9.450 -15.412 5.245 1.00 58.41 292 ASP A N 1
ATOM 2226 C CA . ASP A 1 292 ? 9.287 -13.979 5.033 1.00 58.41 292 ASP A CA 1
ATOM 2227 C C . ASP A 1 292 ? 9.347 -13.209 6.363 1.00 58.41 292 ASP A C 1
ATOM 2229 O O . ASP A 1 292 ? 10.120 -12.259 6.468 1.00 58.41 292 ASP A O 1
ATOM 2233 N N . ARG A 1 293 ? 8.665 -13.690 7.415 1.00 56.06 293 ARG A N 1
ATOM 2234 C CA . ARG A 1 293 ? 8.685 -13.070 8.755 1.00 56.06 293 ARG A CA 1
ATOM 2235 C C . ARG A 1 293 ? 9.976 -13.313 9.544 1.00 56.06 293 ARG A C 1
ATOM 2237 O O . ARG A 1 293 ? 10.457 -12.400 10.200 1.00 56.06 293 ARG A O 1
ATOM 2244 N N . PHE A 1 294 ? 10.550 -14.521 9.516 1.00 61.94 294 PHE A N 1
ATOM 2245 C CA . PHE A 1 294 ? 11.646 -14.888 10.435 1.00 61.94 294 PHE A CA 1
ATOM 2246 C C . PHE A 1 294 ? 13.011 -15.028 9.754 1.00 61.94 294 PHE A C 1
ATOM 2248 O O . PHE A 1 294 ? 14.030 -14.608 10.308 1.00 61.94 294 PHE A O 1
ATOM 2255 N N . LEU A 1 295 ? 13.073 -15.614 8.553 1.00 64.75 295 LEU A N 1
ATOM 2256 C CA . LEU A 1 295 ? 14.357 -15.836 7.876 1.00 64.75 295 LEU A CA 1
ATOM 2257 C C . LEU A 1 295 ? 14.854 -14.565 7.177 1.00 64.75 295 LEU A C 1
ATOM 2259 O O . LEU A 1 295 ? 16.032 -14.236 7.288 1.00 64.75 295 LEU A O 1
ATOM 2263 N N . LEU A 1 296 ? 13.993 -13.809 6.497 1.00 58.59 296 LEU A N 1
ATOM 2264 C CA . LEU A 1 296 ? 14.420 -12.583 5.812 1.00 58.59 296 LEU A CA 1
ATOM 2265 C C . LEU A 1 296 ? 14.701 -11.413 6.769 1.00 58.59 296 LEU A C 1
ATOM 2267 O O . LEU A 1 296 ? 15.507 -10.539 6.435 1.00 58.59 296 LEU A O 1
ATOM 2271 N N . ALA A 1 297 ? 14.145 -11.449 7.982 1.00 56.84 297 ALA A N 1
ATOM 2272 C CA . ALA A 1 297 ? 14.393 -10.452 9.022 1.00 56.84 297 ALA A CA 1
ATOM 2273 C C . ALA A 1 297 ? 15.857 -10.427 9.511 1.00 56.84 297 ALA A C 1
ATOM 2275 O O . ALA A 1 297 ? 16.364 -9.377 9.905 1.00 56.84 297 ALA A O 1
ATOM 2276 N N . SER A 1 298 ? 16.596 -11.542 9.422 1.00 51.28 298 SER A N 1
ATOM 2277 C CA . SER A 1 298 ? 17.966 -11.645 9.952 1.00 51.28 298 SER A CA 1
ATOM 2278 C C . SER A 1 298 ? 19.038 -11.781 8.851 1.00 51.28 298 SER A C 1
ATOM 2280 O O . SER A 1 298 ? 18.825 -12.484 7.860 1.00 51.28 298 SER A O 1
ATOM 2282 N N . PRO A 1 299 ? 20.235 -11.168 8.998 1.00 53.59 299 PRO A N 1
ATOM 2283 C CA . PRO A 1 299 ? 21.357 -11.364 8.070 1.00 53.59 299 PRO A CA 1
ATOM 2284 C C . PRO A 1 299 ? 21.721 -12.839 7.775 1.00 53.59 299 PRO A C 1
ATOM 2286 O O . PRO A 1 299 ? 21.883 -13.169 6.593 1.00 53.59 299 PRO A O 1
ATOM 2289 N N . PRO A 1 300 ? 21.818 -13.755 8.770 1.00 53.25 300 PRO A N 1
ATOM 2290 C CA . PRO A 1 300 ? 22.066 -15.174 8.494 1.00 53.25 300 PRO A CA 1
ATOM 2291 C C . PRO A 1 300 ? 20.904 -15.849 7.758 1.00 53.25 300 PRO A C 1
ATOM 2293 O O . PRO A 1 300 ? 21.140 -16.656 6.858 1.00 53.25 300 PRO A O 1
ATOM 2296 N N . GLY A 1 301 ? 19.656 -15.487 8.060 1.00 61.44 301 GLY A N 1
ATOM 2297 C CA . GLY A 1 301 ? 18.504 -16.025 7.346 1.00 61.44 301 GLY A CA 1
ATOM 2298 C C . GLY A 1 301 ? 18.426 -15.538 5.891 1.00 61.44 301 GLY A C 1
ATOM 2299 O O . GLY A 1 301 ? 18.166 -16.342 4.997 1.00 61.44 301 GLY A O 1
ATOM 2300 N N . ARG A 1 302 ? 18.807 -14.287 5.590 1.00 67.06 302 ARG A N 1
ATOM 2301 C CA . ARG A 1 302 ? 18.976 -13.804 4.202 1.00 67.06 302 ARG A CA 1
ATOM 2302 C C . ARG A 1 302 ? 20.083 -14.543 3.449 1.00 67.06 302 ARG A C 1
ATOM 2304 O O . ARG A 1 302 ? 19.946 -14.817 2.256 1.00 67.06 302 ARG A O 1
ATOM 2311 N N . ALA A 1 303 ? 21.194 -14.872 4.110 1.00 59.22 303 ALA A N 1
ATOM 2312 C CA . ALA A 1 303 ? 22.247 -15.700 3.515 1.00 59.22 303 ALA A CA 1
ATOM 2313 C C . ALA A 1 303 ? 21.745 -17.123 3.208 1.00 59.22 303 ALA A C 1
ATOM 2315 O O . ALA A 1 303 ? 21.978 -17.630 2.110 1.00 59.22 303 ALA A O 1
ATOM 2316 N N . PHE A 1 304 ? 20.983 -17.723 4.127 1.00 70.19 304 PHE A N 1
ATOM 2317 C CA . PHE A 1 304 ? 20.345 -19.025 3.933 1.00 70.19 304 PHE A CA 1
ATOM 2318 C C . PHE A 1 304 ? 19.337 -19.019 2.774 1.00 70.19 304 PHE A C 1
ATOM 2320 O O . PHE A 1 304 ? 19.393 -19.899 1.920 1.00 70.19 304 PHE A O 1
ATOM 2327 N N . VAL A 1 305 ? 18.462 -18.010 2.683 1.00 73.69 305 VAL A N 1
ATOM 2328 C CA . VAL A 1 305 ? 17.482 -17.894 1.586 1.00 73.69 305 VAL A CA 1
ATOM 2329 C C . VAL A 1 305 ? 18.177 -17.707 0.233 1.00 73.69 305 VAL A C 1
ATOM 2331 O O . VAL A 1 305 ? 17.788 -18.344 -0.744 1.00 73.69 305 VAL A O 1
ATOM 2334 N N . ARG A 1 306 ? 19.256 -16.915 0.167 1.00 71.00 306 ARG A N 1
ATOM 2335 C CA . ARG A 1 306 ? 20.076 -16.782 -1.053 1.00 71.00 306 ARG A CA 1
ATOM 2336 C C . ARG A 1 306 ? 20.724 -18.102 -1.465 1.00 71.00 306 ARG A C 1
ATOM 2338 O O . ARG A 1 306 ? 20.677 -18.470 -2.637 1.00 71.00 306 ARG A O 1
ATOM 2345 N N . PHE A 1 307 ? 21.297 -18.835 -0.510 1.00 73.12 307 PHE A N 1
ATOM 2346 C CA . PHE A 1 307 ? 21.833 -20.174 -0.760 1.00 73.12 307 PHE A CA 1
ATOM 2347 C C . PHE A 1 307 ? 20.741 -21.129 -1.261 1.00 73.12 307 PHE A C 1
ATOM 2349 O O . PHE A 1 307 ? 20.948 -21.836 -2.249 1.00 73.12 307 PHE A O 1
ATOM 2356 N N . TYR A 1 308 ? 19.569 -21.104 -0.624 1.00 77.00 308 TYR A N 1
ATOM 2357 C CA . TYR A 1 308 ? 18.407 -21.897 -0.997 1.00 77.00 308 TYR A CA 1
ATOM 2358 C C . TYR A 1 308 ? 17.960 -21.601 -2.433 1.00 77.00 308 TYR A C 1
ATOM 2360 O O . TYR A 1 308 ? 17.863 -22.531 -3.228 1.00 77.00 308 TYR A O 1
ATOM 2368 N N . TYR A 1 309 ? 17.758 -20.340 -2.821 1.00 66.81 309 TYR A N 1
ATOM 2369 C CA . TYR A 1 309 ? 17.341 -19.994 -4.188 1.00 66.81 309 TYR A CA 1
ATOM 2370 C C . TYR A 1 309 ? 18.383 -20.316 -5.254 1.00 66.81 309 TYR A C 1
ATOM 2372 O O . TYR A 1 309 ? 18.015 -20.663 -6.372 1.00 66.81 309 TYR A O 1
ATOM 2380 N N . ARG A 1 310 ? 19.672 -20.288 -4.910 1.00 70.00 310 ARG A N 1
ATOM 2381 C CA . ARG A 1 310 ? 20.735 -20.661 -5.847 1.00 70.00 310 ARG A CA 1
ATOM 2382 C C . ARG A 1 310 ? 20.783 -22.165 -6.150 1.00 70.00 310 ARG A C 1
ATOM 2384 O O . ARG A 1 310 ? 21.139 -22.533 -7.263 1.00 70.00 310 ARG A O 1
ATOM 2391 N N . HIS A 1 311 ? 20.446 -23.029 -5.188 1.00 69.69 311 HIS A N 1
ATOM 2392 C CA . HIS A 1 311 ? 20.670 -24.482 -5.309 1.00 69.69 311 HIS A CA 1
ATOM 2393 C C . HIS A 1 311 ? 19.388 -25.326 -5.356 1.00 69.69 311 HIS A C 1
ATOM 2395 O O . HIS A 1 311 ? 19.419 -26.466 -5.815 1.00 69.69 311 HIS A O 1
ATOM 2401 N N . SER A 1 312 ? 18.255 -24.802 -4.885 1.00 69.75 312 SER A N 1
ATOM 2402 C CA . SER A 1 312 ? 16.994 -25.550 -4.823 1.00 69.75 312 SER A CA 1
ATOM 2403 C C . SER A 1 312 ? 16.270 -25.784 -6.159 1.00 69.75 312 SER A C 1
ATOM 2405 O O . SER A 1 312 ? 15.638 -26.837 -6.247 1.00 69.75 312 SER A O 1
ATOM 2407 N N . PRO A 1 313 ? 16.346 -24.926 -7.204 1.00 73.12 313 PRO A N 1
ATOM 2408 C CA . PRO A 1 313 ? 15.612 -25.154 -8.455 1.00 73.12 313 PRO A CA 1
ATOM 2409 C C . PRO A 1 313 ? 15.903 -26.498 -9.159 1.00 73.12 313 PRO A C 1
ATOM 2411 O O . PRO A 1 313 ? 14.945 -27.212 -9.467 1.00 73.12 313 PRO A O 1
ATOM 2414 N N . PRO A 1 314 ? 17.170 -26.926 -9.369 1.00 63.22 314 PRO A N 1
ATOM 2415 C CA . PRO A 1 314 ? 17.444 -28.219 -10.004 1.00 63.22 314 PRO A CA 1
ATOM 2416 C C . PRO A 1 314 ? 17.007 -29.408 -9.135 1.00 63.22 314 PRO A C 1
ATOM 2418 O O . PRO A 1 314 ? 16.514 -30.404 -9.657 1.00 63.22 314 PRO A O 1
ATOM 2421 N N . LEU A 1 315 ? 17.116 -29.298 -7.806 1.00 67.88 315 LEU A N 1
ATOM 2422 C CA . LEU A 1 315 ? 16.659 -30.336 -6.873 1.00 67.88 315 LEU A CA 1
ATOM 2423 C C . LEU A 1 315 ? 15.130 -30.459 -6.865 1.00 67.88 315 LEU A C 1
ATOM 2425 O O . LEU A 1 315 ? 14.590 -31.564 -6.889 1.00 67.88 315 LEU A O 1
ATOM 2429 N N . ALA A 1 316 ? 14.426 -29.328 -6.888 1.00 72.25 316 ALA A N 1
ATOM 2430 C CA . ALA A 1 316 ? 12.973 -29.270 -6.971 1.00 72.25 316 ALA A CA 1
ATOM 2431 C C . ALA A 1 316 ? 12.447 -29.900 -8.270 1.00 72.25 316 ALA A C 1
ATOM 2433 O O . ALA A 1 316 ? 11.465 -30.640 -8.230 1.00 72.25 316 ALA A O 1
ATOM 2434 N N . ALA A 1 317 ? 13.135 -29.695 -9.399 1.00 68.31 317 ALA A N 1
ATOM 2435 C CA . ALA A 1 317 ? 12.784 -30.322 -10.674 1.00 68.31 317 ALA A CA 1
ATOM 2436 C C . ALA A 1 317 ? 12.887 -31.860 -10.639 1.00 68.31 317 ALA A C 1
ATOM 2438 O O . ALA A 1 317 ? 12.088 -32.541 -11.282 1.00 68.31 317 ALA A O 1
ATOM 2439 N N . VAL A 1 318 ? 13.834 -32.417 -9.873 1.00 76.19 318 VAL A N 1
ATOM 2440 C CA . VAL A 1 318 ? 13.971 -33.872 -9.676 1.00 76.19 318 VAL A CA 1
ATOM 2441 C C . VAL A 1 318 ? 12.886 -34.408 -8.740 1.00 76.19 318 VAL A C 1
ATOM 2443 O O . VAL A 1 318 ? 12.265 -35.425 -9.044 1.00 76.19 318 VAL A O 1
ATOM 2446 N N . ILE A 1 319 ? 12.617 -33.709 -7.630 1.00 75.50 319 ILE A N 1
ATOM 2447 C CA . ILE A 1 319 ? 11.581 -34.093 -6.658 1.00 75.50 319 ILE A CA 1
ATOM 2448 C C . ILE A 1 319 ? 10.199 -34.084 -7.320 1.00 75.50 319 ILE A C 1
ATOM 2450 O O . ILE A 1 319 ? 9.452 -35.043 -7.173 1.00 75.50 319 ILE A O 1
ATOM 2454 N N . ALA A 1 320 ? 9.874 -33.056 -8.109 1.00 70.81 320 ALA A N 1
ATOM 2455 C CA . ALA A 1 320 ? 8.565 -32.917 -8.747 1.00 70.81 320 ALA A CA 1
ATOM 2456 C C . ALA A 1 320 ? 8.214 -34.065 -9.715 1.00 70.81 320 ALA A C 1
ATOM 2458 O O . ALA A 1 320 ? 7.037 -34.329 -9.935 1.00 70.81 320 ALA A O 1
ATOM 2459 N N . ARG A 1 321 ? 9.215 -34.765 -10.270 1.00 79.06 321 ARG A N 1
ATOM 2460 C CA . ARG A 1 321 ? 9.035 -35.848 -11.255 1.00 79.06 321 ARG A CA 1
ATOM 2461 C C . ARG A 1 321 ? 8.854 -37.239 -10.637 1.00 79.06 321 ARG A C 1
ATOM 2463 O O . ARG A 1 321 ? 8.628 -38.191 -11.378 1.00 79.06 321 ARG A O 1
ATOM 2470 N N . ASN A 1 322 ? 8.993 -37.394 -9.317 1.00 81.12 322 ASN A N 1
ATOM 2471 C CA . ASN A 1 322 ? 8.983 -38.703 -8.658 1.00 81.12 322 ASN A CA 1
ATOM 2472 C C . ASN A 1 322 ? 8.151 -38.687 -7.365 1.00 81.12 322 ASN A C 1
ATOM 2474 O O . ASN A 1 322 ? 8.520 -38.043 -6.382 1.00 81.12 322 ASN A O 1
ATOM 2478 N N . GLU A 1 323 ? 7.058 -39.453 -7.335 1.00 78.12 323 GLU A N 1
ATOM 2479 C CA . GLU A 1 323 ? 6.115 -39.460 -6.206 1.00 78.12 323 GLU A CA 1
ATOM 2480 C C . GLU A 1 323 ? 6.733 -39.994 -4.902 1.00 78.12 323 GLU A C 1
ATOM 2482 O O . GLU A 1 323 ? 6.420 -39.506 -3.816 1.00 78.12 323 GLU A O 1
ATOM 2487 N N . THR A 1 324 ? 7.691 -40.920 -4.986 1.00 81.94 324 THR A N 1
ATOM 2488 C CA . THR A 1 324 ? 8.420 -41.440 -3.819 1.00 81.94 324 THR A CA 1
ATOM 2489 C C . THR A 1 324 ? 9.321 -40.367 -3.202 1.00 81.94 324 THR A C 1
ATOM 2491 O O . THR A 1 324 ? 9.399 -40.248 -1.978 1.00 81.94 324 THR A O 1
ATOM 2494 N N . LEU A 1 325 ? 9.965 -39.535 -4.032 1.00 78.06 325 LEU A N 1
ATOM 2495 C CA . LEU A 1 325 ? 10.755 -38.392 -3.556 1.00 78.06 325 LEU A CA 1
ATOM 2496 C C . LEU A 1 325 ? 9.862 -37.284 -2.989 1.00 78.06 325 LEU A C 1
ATOM 2498 O O . LEU A 1 325 ? 10.231 -36.663 -1.991 1.00 78.06 325 LEU A O 1
ATOM 2502 N N . ARG A 1 326 ? 8.673 -37.063 -3.567 1.00 79.25 326 ARG A N 1
ATOM 2503 C CA . ARG A 1 326 ? 7.666 -36.132 -3.028 1.00 79.25 326 ARG A CA 1
ATOM 2504 C C . ARG A 1 326 ? 7.223 -36.563 -1.638 1.00 79.25 326 ARG A C 1
ATOM 2506 O O . ARG A 1 326 ? 7.289 -35.756 -0.715 1.00 79.25 326 ARG A O 1
ATOM 2513 N N . ALA A 1 327 ? 6.860 -37.834 -1.465 1.00 78.94 327 ALA A N 1
ATOM 2514 C CA . ALA A 1 327 ? 6.472 -38.393 -0.174 1.00 78.94 327 ALA A CA 1
ATOM 2515 C C . ALA A 1 327 ? 7.593 -38.254 0.871 1.00 78.94 327 ALA A C 1
ATOM 2517 O O . ALA A 1 327 ? 7.359 -37.693 1.941 1.00 78.94 327 ALA A O 1
ATOM 2518 N N . ALA A 1 328 ? 8.824 -38.655 0.533 1.00 82.44 328 ALA A N 1
ATOM 2519 C CA . ALA A 1 328 ? 9.977 -38.509 1.425 1.00 82.44 328 ALA A CA 1
ATOM 2520 C C . ALA A 1 328 ? 10.242 -37.040 1.810 1.00 82.44 328 ALA A C 1
ATOM 2522 O O . ALA A 1 328 ? 10.515 -36.736 2.972 1.00 82.44 328 ALA A O 1
ATOM 2523 N N . THR A 1 329 ? 10.104 -36.114 0.856 1.00 84.75 329 THR A N 1
ATOM 2524 C CA . THR A 1 329 ? 10.298 -34.675 1.089 1.00 84.75 329 THR A CA 1
ATOM 2525 C C . THR A 1 329 ? 9.188 -34.083 1.965 1.00 84.75 329 THR A C 1
ATOM 2527 O O . THR A 1 329 ? 9.490 -33.294 2.857 1.00 84.75 329 THR A O 1
ATOM 2530 N N . ARG A 1 330 ? 7.919 -34.489 1.792 1.00 85.06 330 ARG A N 1
ATOM 2531 C CA . ARG A 1 330 ? 6.812 -34.085 2.685 1.00 85.06 330 ARG A CA 1
ATOM 2532 C C . ARG A 1 330 ? 7.084 -34.527 4.125 1.00 85.06 330 ARG A C 1
ATOM 2534 O O . ARG A 1 330 ? 6.984 -33.714 5.041 1.00 85.06 330 ARG A O 1
ATOM 2541 N N . THR A 1 331 ? 7.508 -35.779 4.320 1.00 81.62 331 THR A N 1
ATOM 2542 C CA . THR A 1 331 ? 7.874 -36.313 5.642 1.00 81.62 331 THR A CA 1
ATOM 2543 C C . THR A 1 331 ? 9.053 -35.563 6.265 1.00 81.62 331 THR A C 1
ATOM 2545 O O . THR A 1 331 ? 9.014 -35.252 7.451 1.00 81.62 331 THR A O 1
ATOM 2548 N N . ALA A 1 332 ? 10.071 -35.210 5.477 1.00 79.44 332 ALA A N 1
ATOM 2549 C CA . ALA A 1 332 ? 11.212 -34.430 5.960 1.00 79.44 332 ALA A CA 1
ATOM 2550 C C . ALA A 1 332 ? 10.850 -32.971 6.309 1.00 79.44 332 ALA A C 1
ATOM 2552 O O . ALA A 1 332 ? 11.454 -32.387 7.207 1.00 79.44 332 ALA A O 1
ATOM 2553 N N . LEU A 1 333 ? 9.864 -32.381 5.623 1.00 85.00 333 LEU A N 1
ATOM 2554 C CA . LEU A 1 333 ? 9.406 -31.007 5.860 1.00 85.00 333 LEU A CA 1
ATOM 2555 C C . LEU A 1 333 ? 8.412 -30.879 7.022 1.00 85.00 333 LEU A C 1
ATOM 2557 O O . LEU A 1 333 ? 8.246 -29.780 7.539 1.00 85.00 333 LEU A O 1
ATOM 2561 N N . LEU A 1 334 ? 7.775 -31.967 7.457 1.00 80.81 334 LEU A N 1
ATOM 2562 C CA . LEU A 1 334 ? 6.767 -31.972 8.528 1.00 80.81 334 LEU A CA 1
ATOM 2563 C C . LEU A 1 334 ? 7.258 -31.375 9.866 1.00 80.81 334 LEU A C 1
ATOM 2565 O O . LEU A 1 334 ? 6.550 -30.533 10.419 1.00 80.81 334 LEU A O 1
ATOM 2569 N N . PRO A 1 335 ? 8.458 -31.711 10.382 1.00 75.38 335 PRO A N 1
ATOM 2570 C CA . PRO A 1 335 ? 8.986 -31.086 11.599 1.00 75.38 335 PRO A CA 1
ATOM 2571 C C . PRO A 1 335 ? 9.235 -29.581 11.431 1.00 75.38 335 PRO A C 1
ATOM 2573 O O . PRO A 1 335 ? 8.937 -28.799 12.330 1.00 75.38 335 PRO A O 1
ATOM 2576 N N . VAL A 1 336 ? 9.733 -29.165 10.262 1.00 78.31 336 VAL A N 1
ATOM 2577 C CA . VAL A 1 336 ? 9.990 -27.751 9.939 1.00 78.31 336 VAL A CA 1
ATOM 2578 C C . VAL A 1 336 ? 8.678 -26.984 9.809 1.00 78.31 336 VAL A C 1
ATOM 2580 O O . VAL A 1 336 ? 8.569 -25.875 10.318 1.00 78.31 336 VAL A O 1
ATOM 2583 N N . TYR A 1 337 ? 7.667 -27.592 9.187 1.00 82.12 337 TYR A N 1
ATOM 2584 C CA . TYR A 1 337 ? 6.307 -27.068 9.136 1.00 82.12 337 TYR A CA 1
ATOM 2585 C C . TYR A 1 337 ? 5.722 -26.909 10.540 1.00 82.12 337 TYR A C 1
ATOM 2587 O O . TYR A 1 337 ? 5.171 -25.858 10.835 1.00 82.12 337 TYR A O 1
ATOM 2595 N N . GLY A 1 338 ? 5.884 -27.898 11.424 1.00 67.69 338 GLY A N 1
ATOM 2596 C CA . GLY A 1 338 ? 5.402 -27.816 12.805 1.00 67.69 338 GLY A CA 1
ATOM 2597 C C . GLY A 1 338 ? 6.039 -26.664 13.584 1.00 67.69 338 GLY A C 1
ATOM 2598 O O . GLY A 1 338 ? 5.334 -25.911 14.251 1.00 67.69 338 GLY A O 1
ATOM 2599 N N . VAL A 1 339 ? 7.356 -26.472 13.448 1.00 69.75 339 VAL A N 1
ATOM 2600 C CA . VAL A 1 339 ? 8.068 -25.331 14.051 1.00 69.75 339 VAL A CA 1
ATOM 2601 C C . VAL A 1 339 ? 7.620 -24.010 13.426 1.00 69.75 339 VAL A C 1
ATOM 2603 O O . VAL A 1 339 ? 7.307 -23.076 14.154 1.00 69.75 339 VAL A O 1
ATOM 2606 N N . ALA A 1 340 ? 7.522 -23.933 12.098 1.00 72.06 340 ALA A N 1
ATOM 2607 C CA . ALA A 1 340 ? 7.049 -22.749 11.387 1.00 72.06 340 ALA A CA 1
ATOM 2608 C C . ALA A 1 340 ? 5.621 -22.367 11.802 1.00 72.06 340 ALA A C 1
ATOM 2610 O O . ALA A 1 340 ? 5.354 -21.207 12.102 1.00 72.06 340 ALA A O 1
ATOM 2611 N N . TRP A 1 341 ? 4.719 -23.345 11.884 1.00 75.31 341 TRP A N 1
ATOM 2612 C CA . TRP A 1 341 ? 3.338 -23.163 12.317 1.00 75.31 341 TRP A CA 1
ATOM 2613 C C . TRP A 1 341 ? 3.264 -22.699 13.775 1.00 75.31 341 TRP A C 1
ATOM 2615 O O . TRP A 1 341 ? 2.515 -21.773 14.064 1.00 75.31 341 TRP A O 1
ATOM 2625 N N . LEU A 1 342 ? 4.072 -23.267 14.677 1.00 61.62 342 LEU A N 1
ATOM 2626 C CA . LEU A 1 342 ? 4.161 -22.828 16.076 1.00 61.62 342 LEU A CA 1
ATOM 2627 C C . LEU A 1 342 ? 4.758 -21.423 16.218 1.00 61.62 342 LEU A C 1
ATOM 2629 O O . LEU A 1 342 ? 4.281 -20.647 17.036 1.00 61.62 342 LEU A O 1
ATOM 2633 N N . CYS A 1 343 ? 5.769 -21.064 15.429 1.00 60.38 343 CYS A N 1
ATOM 2634 C CA . CYS A 1 343 ? 6.330 -19.712 15.428 1.00 60.38 343 CYS A CA 1
ATOM 2635 C C . CYS A 1 343 ? 5.340 -18.677 14.874 1.00 60.38 343 CYS A C 1
ATOM 2637 O O . CYS A 1 343 ? 5.322 -17.548 15.350 1.00 60.38 343 CYS A O 1
ATOM 2639 N N . LEU A 1 344 ? 4.511 -19.062 13.899 1.00 59.31 344 LEU A N 1
ATOM 2640 C CA . LEU A 1 344 ? 3.510 -18.185 13.287 1.00 59.31 344 LEU A CA 1
ATOM 2641 C C . LEU A 1 344 ? 2.213 -18.071 14.106 1.00 59.31 344 LEU A C 1
ATOM 2643 O O . LEU A 1 344 ? 1.629 -16.999 14.132 1.00 59.31 344 LEU A O 1
ATOM 2647 N N . ASN A 1 345 ? 1.777 -19.138 14.786 1.00 56.97 345 ASN A N 1
ATOM 2648 C CA . ASN A 1 345 ? 0.497 -19.200 15.518 1.00 56.97 345 ASN A CA 1
ATOM 2649 C C . ASN A 1 345 ? 0.667 -19.274 17.048 1.00 56.97 345 ASN A C 1
ATOM 2651 O O . ASN A 1 345 ? -0.307 -19.385 17.795 1.00 56.97 345 ASN A O 1
ATOM 2655 N N . GLY A 1 346 ? 1.903 -19.254 17.554 1.00 50.81 346 GLY A N 1
ATOM 2656 C CA . GLY A 1 346 ? 2.199 -19.448 18.976 1.00 50.81 346 GLY A CA 1
ATOM 2657 C C . GLY A 1 346 ? 1.589 -18.375 19.877 1.00 50.81 346 GLY A C 1
ATOM 2658 O O . GLY A 1 346 ? 1.188 -18.680 21.000 1.00 50.81 346 GLY A O 1
ATOM 2659 N N . ARG A 1 347 ? 1.446 -17.142 19.370 1.00 51.75 347 ARG A N 1
ATOM 2660 C CA . ARG A 1 347 ? 0.813 -16.014 20.079 1.00 51.75 347 ARG A CA 1
ATOM 2661 C C . ARG A 1 347 ? -0.699 -16.241 20.244 1.00 51.75 347 ARG A C 1
ATOM 2663 O O . ARG A 1 347 ? -1.220 -16.066 21.343 1.00 51.75 347 ARG A O 1
ATOM 2670 N N . SER A 1 348 ? -1.372 -16.755 19.215 1.00 45.50 348 SER A N 1
ATOM 2671 C CA . SER A 1 348 ? -2.815 -17.049 19.185 1.00 45.50 348 SER A CA 1
ATOM 2672 C C . SER A 1 348 ? -3.192 -18.259 20.053 1.00 45.50 348 SER A C 1
ATOM 2674 O O . SER A 1 348 ? -4.204 -18.241 20.753 1.00 45.50 348 SER A O 1
ATOM 2676 N N . VAL A 1 349 ? -2.345 -19.296 20.092 1.00 47.31 349 VAL A N 1
ATOM 2677 C CA . VAL A 1 349 ? -2.534 -20.467 20.975 1.00 47.31 349 VAL A CA 1
ATOM 2678 C C . VAL A 1 349 ? -2.351 -20.089 22.453 1.00 47.31 349 VAL A C 1
ATOM 2680 O O . VAL A 1 349 ? -3.125 -20.531 23.304 1.00 47.31 349 VAL A O 1
ATOM 2683 N N . LEU A 1 350 ? -1.375 -19.231 22.769 1.00 41.72 350 LEU A N 1
ATOM 2684 C CA . LEU A 1 350 ? -1.172 -18.692 24.120 1.00 41.72 350 LEU A CA 1
ATOM 2685 C C . LEU A 1 350 ? -2.306 -17.744 24.547 1.00 41.72 350 LEU A C 1
ATOM 2687 O O . LEU A 1 350 ? -2.765 -17.844 25.685 1.00 41.72 350 LEU A O 1
ATOM 2691 N N . ALA A 1 351 ? -2.803 -16.886 23.650 1.00 46.34 351 ALA A N 1
ATOM 2692 C CA . ALA A 1 351 ? -3.937 -15.993 23.907 1.00 46.34 351 ALA A CA 1
ATOM 2693 C C . ALA A 1 351 ? -5.253 -16.761 24.124 1.00 46.34 351 ALA A C 1
ATOM 2695 O O . ALA A 1 351 ? -5.983 -16.466 25.068 1.00 46.34 351 ALA A O 1
ATOM 2696 N N . GLY A 1 352 ? -5.524 -17.803 23.328 1.00 45.62 352 GLY A N 1
ATOM 2697 C CA . GLY A 1 352 ? -6.681 -18.685 23.519 1.00 45.62 352 GLY A CA 1
ATOM 2698 C C . GLY A 1 352 ? -6.627 -19.466 24.839 1.00 45.62 352 GLY A C 1
ATOM 2699 O O . GLY A 1 352 ? -7.627 -19.558 25.556 1.00 45.62 352 GLY A O 1
ATOM 2700 N N . LEU A 1 353 ? -5.445 -19.961 25.224 1.00 45.62 353 LEU A N 1
ATOM 2701 C CA . LEU A 1 353 ? -5.235 -20.613 26.521 1.00 45.62 353 LEU A CA 1
ATOM 2702 C C . LEU A 1 353 ? -5.396 -19.624 27.687 1.00 45.62 353 LEU A C 1
ATOM 2704 O O . LEU A 1 353 ? -6.092 -19.938 28.650 1.00 45.62 353 LEU A O 1
ATOM 2708 N N . LEU A 1 354 ? -4.852 -18.410 27.591 1.00 44.78 354 LEU A N 1
ATOM 2709 C CA . LEU A 1 354 ? -5.013 -17.361 28.607 1.00 44.78 354 LEU A CA 1
ATOM 2710 C C . LEU A 1 354 ? -6.461 -16.867 28.721 1.00 44.78 354 LEU A C 1
ATOM 2712 O O . LEU A 1 354 ? -6.959 -16.711 29.835 1.00 44.78 354 LEU A O 1
ATOM 2716 N N . GLY A 1 355 ? -7.165 -16.698 27.598 1.00 45.12 355 GLY A N 1
ATOM 2717 C CA . GLY A 1 355 ? -8.590 -16.367 27.558 1.00 45.12 355 GLY A CA 1
ATOM 2718 C C . GLY A 1 355 ? -9.449 -17.448 28.215 1.00 45.12 355 GLY A C 1
ATOM 2719 O O . GLY A 1 355 ? -10.328 -17.138 29.017 1.00 45.12 355 GLY A O 1
ATOM 2720 N N . SER A 1 356 ? -9.134 -18.726 27.976 1.00 50.34 356 SER A N 1
ATOM 2721 C CA . SER A 1 356 ? -9.814 -19.851 28.630 1.00 50.34 356 SER A CA 1
ATOM 2722 C C . SER A 1 356 ? -9.525 -19.940 30.139 1.00 50.34 356 SER A C 1
ATOM 2724 O O . SER A 1 356 ? -10.428 -20.240 30.919 1.00 50.34 356 SER A O 1
ATOM 2726 N N . VAL A 1 357 ? -8.308 -19.593 30.580 1.00 53.06 357 VAL A N 1
ATOM 2727 C CA . VAL A 1 357 ? -7.922 -19.523 32.003 1.00 53.06 357 VAL A CA 1
ATOM 2728 C C . VAL A 1 357 ? -8.572 -18.325 32.705 1.00 53.06 357 VAL A C 1
ATOM 2730 O O . VAL A 1 357 ? -8.991 -18.450 33.855 1.00 53.06 357 VAL A O 1
ATOM 2733 N N . LEU A 1 358 ? -8.722 -17.187 32.024 1.00 50.47 358 LEU A N 1
ATOM 2734 C CA . LEU A 1 358 ? -9.433 -16.010 32.533 1.00 50.47 358 LEU A CA 1
ATOM 2735 C C . LEU A 1 358 ? -10.945 -16.253 32.625 1.00 50.47 358 LEU A C 1
ATOM 2737 O O . LEU A 1 358 ? -11.539 -15.934 33.653 1.00 50.47 358 LEU A O 1
ATOM 2741 N N . LEU A 1 359 ? -11.553 -16.892 31.619 1.00 52.94 359 LEU A N 1
ATOM 2742 C CA . LEU A 1 359 ? -12.957 -17.325 31.641 1.00 52.94 359 LEU A CA 1
ATOM 2743 C C . LEU A 1 359 ? -13.218 -18.357 32.747 1.00 52.94 359 LEU A C 1
ATOM 2745 O O . LEU A 1 359 ? -14.194 -18.231 33.487 1.00 52.94 359 LEU A O 1
ATOM 2749 N N . ALA A 1 360 ? -12.319 -19.329 32.925 1.00 53.16 360 ALA A N 1
ATOM 2750 C CA . ALA A 1 360 ? -12.383 -20.286 34.029 1.00 53.16 360 ALA A CA 1
ATOM 2751 C C . ALA A 1 360 ? -12.173 -19.607 35.395 1.00 53.16 360 ALA A C 1
ATOM 2753 O O . ALA A 1 360 ? -12.857 -19.940 36.363 1.00 53.16 360 ALA A O 1
ATOM 2754 N N . GLY A 1 361 ? -11.279 -18.617 35.480 1.00 48.66 361 GLY A N 1
ATOM 2755 C CA . GLY A 1 361 ? -11.058 -17.797 36.671 1.00 48.66 361 GLY A CA 1
ATOM 2756 C C . GLY A 1 361 ? -12.285 -16.966 37.053 1.00 48.66 361 GLY A C 1
ATOM 2757 O O . GLY A 1 361 ? -12.663 -16.940 38.222 1.00 48.66 361 GLY A O 1
ATOM 2758 N N . LEU A 1 362 ? -12.959 -16.360 36.074 1.00 52.75 362 LEU A N 1
ATOM 2759 C CA . LEU A 1 362 ? -14.219 -15.630 36.246 1.00 52.75 362 LEU A CA 1
ATOM 2760 C C . LEU A 1 362 ? -15.365 -16.557 36.686 1.00 52.75 362 LEU A C 1
ATOM 2762 O O . LEU A 1 362 ? -16.102 -16.215 37.613 1.00 52.75 362 LEU A O 1
ATOM 2766 N N . PHE A 1 363 ? -15.458 -17.766 36.121 1.00 52.12 363 PHE A N 1
ATOM 2767 C CA . PHE A 1 363 ? -16.418 -18.793 36.551 1.00 52.12 363 PHE A CA 1
ATOM 2768 C C . PHE A 1 363 ? -16.156 -19.301 37.980 1.00 52.12 363 PHE A C 1
ATOM 2770 O O . PHE A 1 363 ? -17.096 -19.532 38.743 1.00 52.12 363 PHE A O 1
ATOM 2777 N N . LEU A 1 364 ? -14.889 -19.444 38.381 1.00 48.09 364 LEU A N 1
ATOM 2778 C CA . LEU A 1 364 ? -14.510 -19.868 39.734 1.00 48.09 364 LEU A CA 1
ATOM 2779 C C . LEU A 1 364 ? -14.691 -18.748 40.775 1.00 48.09 364 LEU A C 1
ATOM 2781 O O . LEU A 1 364 ? -15.060 -19.029 41.919 1.00 48.09 364 LEU A O 1
ATOM 2785 N N . LEU A 1 365 ? -14.512 -17.481 40.384 1.00 49.16 365 LEU A N 1
ATOM 2786 C CA . LEU A 1 365 ? -14.755 -16.303 41.228 1.00 49.16 365 LEU A CA 1
ATOM 2787 C C . LEU A 1 365 ? -16.251 -16.029 41.454 1.00 49.16 365 LEU A C 1
ATOM 2789 O O . LEU A 1 365 ? -16.620 -15.551 42.528 1.00 49.16 365 LEU A O 1
ATOM 2793 N N . ALA A 1 366 ? -17.116 -16.415 40.511 1.00 50.41 366 ALA A N 1
ATOM 2794 C CA . ALA A 1 366 ? -18.568 -16.441 40.708 1.00 50.41 366 ALA A CA 1
ATOM 2795 C C . ALA A 1 366 ? -19.023 -17.551 41.687 1.00 50.41 366 ALA A C 1
ATOM 2797 O O . ALA A 1 366 ? -20.146 -17.518 42.191 1.00 50.41 366 ALA A O 1
ATOM 2798 N N . GLY A 1 367 ? -18.152 -18.525 41.988 1.00 47.78 367 GLY A N 1
ATOM 2799 C CA . GLY A 1 367 ? -18.529 -19.781 42.634 1.00 47.78 367 GLY A CA 1
ATOM 2800 C C . GLY A 1 367 ? -18.310 -19.911 44.144 1.00 47.78 367 GLY A C 1
ATOM 2801 O O . GLY A 1 367 ? -19.052 -20.672 44.761 1.00 47.78 367 GLY A O 1
ATOM 2802 N N . ARG A 1 368 ? -17.333 -19.251 44.796 1.00 45.72 368 ARG A N 1
ATOM 2803 C CA . ARG A 1 368 ? -17.131 -19.426 46.259 1.00 45.72 368 ARG A CA 1
ATOM 2804 C C . ARG A 1 368 ? -16.214 -18.402 46.935 1.00 45.72 368 ARG A C 1
ATOM 2806 O O . ARG A 1 368 ? -15.186 -17.982 46.419 1.00 45.72 368 ARG A O 1
ATOM 2813 N N . ARG A 1 369 ? -16.590 -18.069 48.176 1.00 49.97 369 ARG A N 1
ATOM 2814 C CA . ARG A 1 369 ? -15.887 -17.185 49.118 1.00 49.97 369 ARG A CA 1
ATOM 2815 C C . ARG A 1 369 ? -14.533 -17.784 49.531 1.00 49.97 369 ARG A C 1
ATOM 2817 O O . ARG A 1 369 ? -14.509 -18.883 50.074 1.00 49.97 369 ARG A O 1
ATOM 2824 N N . ARG A 1 370 ? -13.478 -16.965 49.435 1.00 47.22 370 ARG A N 1
ATOM 2825 C CA . ARG A 1 370 ? -12.102 -17.146 49.956 1.00 47.22 370 ARG A CA 1
ATOM 2826 C C . ARG A 1 370 ? -11.135 -17.904 49.040 1.00 47.22 370 ARG A C 1
ATOM 2828 O O . ARG A 1 370 ? -10.851 -19.061 49.297 1.00 47.22 370 ARG A O 1
ATOM 2835 N N . PHE A 1 371 ? -10.499 -17.199 48.106 1.00 37.84 371 PHE A N 1
ATOM 2836 C CA . PHE A 1 371 ? -9.104 -17.466 47.735 1.00 37.84 371 PHE A CA 1
ATOM 2837 C C . PHE A 1 371 ? -8.404 -16.144 47.393 1.00 37.84 371 PHE A C 1
ATOM 2839 O O . PHE A 1 371 ? -8.998 -15.247 46.800 1.00 37.84 371 PHE A O 1
ATOM 2846 N N . ARG A 1 372 ? -7.179 -15.979 47.901 1.00 39.16 372 ARG A N 1
ATOM 2847 C CA . ARG A 1 372 ? -6.411 -14.728 47.876 1.00 39.16 372 ARG A CA 1
ATOM 2848 C C . ARG A 1 372 ? -5.901 -14.430 46.462 1.00 39.16 372 ARG A C 1
ATOM 2850 O O . ARG A 1 372 ? -5.332 -15.307 45.819 1.00 39.16 372 ARG A O 1
ATOM 2857 N N . LEU A 1 373 ? -6.084 -13.178 46.034 1.00 39.66 373 LEU A N 1
ATOM 2858 C CA . LEU A 1 373 ? -5.472 -12.571 44.852 1.00 39.66 373 LEU A CA 1
ATOM 2859 C C . LEU A 1 373 ? -3.945 -12.714 44.916 1.00 39.66 373 LEU A C 1
ATOM 2861 O O . LEU A 1 373 ? -3.314 -12.051 45.734 1.00 39.66 373 LEU A O 1
ATOM 2865 N N . ALA A 1 374 ? -3.354 -13.562 44.075 1.00 35.41 374 ALA A N 1
ATOM 2866 C CA . ALA A 1 374 ? -1.902 -13.556 43.852 1.00 35.41 374 ALA A CA 1
ATOM 2867 C C . ALA A 1 374 ? -1.442 -14.146 42.502 1.00 35.41 374 ALA A C 1
ATOM 2869 O O . ALA A 1 374 ? -0.248 -14.142 42.239 1.00 35.41 374 ALA A O 1
ATOM 2870 N N . ALA A 1 375 ? -2.334 -14.627 41.626 1.00 35.44 375 ALA A N 1
ATOM 2871 C CA . ALA A 1 375 ? -1.923 -15.318 40.391 1.00 35.44 375 ALA A CA 1
ATOM 2872 C C . ALA A 1 375 ? -2.213 -14.556 39.079 1.00 35.44 375 ALA A C 1
ATOM 2874 O O . ALA A 1 375 ? -1.814 -15.013 38.017 1.00 35.44 375 ALA A O 1
ATOM 2875 N N . GLY A 1 376 ? -2.883 -13.398 39.126 1.00 34.91 376 GLY A N 1
ATOM 2876 C CA . GLY A 1 376 ? -3.333 -12.687 37.916 1.00 34.91 376 GLY A CA 1
ATOM 2877 C C . GLY A 1 376 ? -2.401 -11.593 37.379 1.00 34.91 376 GLY A C 1
ATOM 2878 O O . GLY A 1 376 ? -2.650 -11.080 36.299 1.00 34.91 376 GLY A O 1
ATOM 2879 N N . VAL A 1 377 ? -1.348 -11.211 38.110 1.00 34.53 377 VAL A N 1
ATOM 2880 C CA . VAL A 1 377 ? -0.541 -10.013 37.779 1.00 34.53 377 VAL A CA 1
ATOM 2881 C C . VAL A 1 377 ? 0.822 -10.361 37.160 1.00 34.53 377 VAL A C 1
ATOM 2883 O O . VAL A 1 377 ? 1.457 -9.518 36.541 1.00 34.53 377 VAL A O 1
ATOM 2886 N N . THR A 1 378 ? 1.267 -11.618 37.231 1.00 32.22 378 THR A N 1
ATOM 2887 C CA . THR A 1 378 ? 2.616 -12.010 36.774 1.00 32.22 378 THR A CA 1
ATOM 2888 C C . THR A 1 378 ? 2.673 -12.452 35.302 1.00 32.22 378 THR A C 1
ATOM 2890 O O . THR A 1 378 ? 3.756 -12.519 34.736 1.00 32.22 378 THR A O 1
ATOM 2893 N N . ALA A 1 379 ? 1.534 -12.699 34.642 1.00 33.91 379 ALA A N 1
ATOM 2894 C CA . ALA A 1 379 ? 1.500 -13.147 33.241 1.00 33.91 379 ALA A CA 1
ATOM 2895 C C . ALA A 1 379 ? 1.495 -12.004 32.202 1.00 33.91 379 ALA A C 1
ATOM 2897 O O . ALA A 1 379 ? 1.760 -12.248 31.031 1.00 33.91 379 ALA A O 1
ATOM 2898 N N . VAL A 1 380 ? 1.247 -10.756 32.619 1.00 36.03 380 VAL A N 1
ATOM 2899 C CA . VAL A 1 380 ? 1.178 -9.585 31.716 1.00 36.03 380 VAL A CA 1
ATOM 2900 C C . VAL A 1 380 ? 2.573 -9.025 31.377 1.00 36.03 380 VAL A C 1
ATOM 2902 O O . VAL A 1 380 ? 2.745 -8.340 30.379 1.00 36.03 380 VAL A O 1
ATOM 2905 N N . ILE A 1 381 ? 3.606 -9.364 32.157 1.00 36.78 381 ILE A N 1
ATOM 2906 C CA . ILE A 1 381 ? 4.954 -8.771 32.037 1.00 36.78 381 ILE A CA 1
ATOM 2907 C C . ILE A 1 381 ? 5.845 -9.480 30.987 1.00 36.78 381 ILE A C 1
ATOM 2909 O O . ILE A 1 381 ? 6.890 -8.958 30.616 1.00 36.78 381 ILE A O 1
ATOM 2913 N N . LEU A 1 382 ? 5.437 -10.631 30.435 1.00 33.31 382 LEU A N 1
ATOM 2914 C CA . LEU A 1 382 ? 6.245 -11.398 29.464 1.00 33.31 382 LEU A CA 1
ATOM 2915 C C . LEU A 1 382 ? 5.947 -11.102 27.978 1.00 33.31 382 LEU A C 1
ATOM 2917 O O . LEU A 1 382 ? 6.517 -11.759 27.113 1.00 33.31 382 LEU A O 1
ATOM 2921 N N . LEU A 1 383 ? 5.106 -10.107 27.672 1.00 35.09 383 LEU A N 1
ATOM 2922 C CA . LEU A 1 383 ? 4.738 -9.706 26.299 1.00 35.09 383 LEU A CA 1
ATOM 2923 C C . LEU A 1 383 ? 5.536 -8.506 25.742 1.00 35.09 383 LEU A C 1
ATOM 2925 O O . LEU A 1 383 ? 5.258 -8.049 24.640 1.00 35.09 383 LEU A O 1
ATOM 2929 N N . LEU A 1 384 ? 6.560 -8.020 26.454 1.00 35.38 384 LEU A N 1
ATOM 2930 C CA . LEU A 1 384 ? 7.421 -6.899 26.034 1.00 35.38 384 LEU A CA 1
ATOM 2931 C C . LEU A 1 384 ? 8.509 -7.325 25.026 1.00 35.38 384 LEU A C 1
ATOM 2933 O O . LEU A 1 384 ? 9.704 -7.162 25.270 1.00 35.38 384 LEU A O 1
ATOM 2937 N N . GLY A 1 385 ? 8.097 -7.903 23.900 1.00 28.80 385 GLY A N 1
ATOM 2938 C CA . GLY A 1 385 ? 8.956 -8.127 22.739 1.00 28.80 385 GLY A CA 1
ATOM 2939 C C . GLY A 1 385 ? 8.462 -7.287 21.571 1.00 28.80 385 GLY A C 1
ATOM 2940 O O . GLY A 1 385 ? 7.601 -7.747 20.832 1.00 28.80 385 GLY A O 1
ATOM 2941 N N . ALA A 1 386 ? 8.987 -6.069 21.437 1.00 30.66 386 ALA A N 1
ATOM 2942 C CA . ALA A 1 386 ? 8.699 -5.181 20.316 1.00 30.66 386 ALA A CA 1
ATOM 2943 C C . ALA A 1 386 ? 9.235 -5.771 19.002 1.00 30.66 386 ALA A C 1
ATOM 2945 O O . ALA A 1 386 ? 10.406 -6.159 18.913 1.00 30.66 386 ALA A O 1
ATOM 2946 N N . VAL A 1 387 ? 8.384 -5.804 17.981 1.00 27.44 387 VAL A N 1
ATOM 2947 C CA . VAL A 1 387 ? 8.765 -5.922 16.571 1.00 27.44 387 VAL A CA 1
ATOM 2948 C C . VAL A 1 387 ? 7.998 -4.807 15.860 1.00 27.44 387 VAL A C 1
ATOM 2950 O O . VAL A 1 387 ? 6.807 -4.683 16.121 1.00 27.44 387 VAL A O 1
ATOM 2953 N N . PRO A 1 388 ? 8.637 -3.972 15.027 1.00 28.19 388 PRO A N 1
ATOM 2954 C CA . PRO A 1 388 ? 7.935 -2.872 14.385 1.00 28.19 388 PRO A CA 1
ATOM 2955 C C . PRO A 1 388 ? 6.960 -3.436 13.346 1.00 28.19 388 PRO A C 1
ATOM 2957 O O . PRO A 1 388 ? 7.388 -4.108 12.404 1.00 28.19 388 PRO A O 1
ATOM 2960 N N . ALA A 1 389 ? 5.675 -3.154 13.524 1.00 33.59 389 ALA A N 1
ATOM 2961 C CA . ALA A 1 389 ? 4.632 -3.330 12.525 1.00 33.59 389 ALA A CA 1
ATOM 2962 C C . ALA A 1 389 ? 3.948 -1.975 12.326 1.00 33.59 389 ALA A C 1
ATOM 2964 O O . ALA A 1 389 ? 3.777 -1.212 13.272 1.00 33.59 389 ALA A O 1
ATOM 2965 N N . SER A 1 390 ? 3.629 -1.646 11.081 1.00 35.66 390 SER A N 1
ATOM 2966 C CA . SER A 1 390 ? 2.896 -0.429 10.742 1.00 35.66 390 SER A CA 1
ATOM 2967 C C . SER A 1 390 ? 1.402 -0.648 10.964 1.00 35.66 390 SER A C 1
ATOM 2969 O O . SER A 1 390 ? 0.853 -1.592 10.392 1.00 35.66 390 SER A O 1
ATOM 2971 N N . ALA A 1 391 ? 0.737 0.177 11.773 1.00 50.44 391 ALA A N 1
ATOM 2972 C CA . ALA A 1 391 ? -0.662 -0.003 12.106 1.00 50.44 391 ALA A CA 1
ATOM 2973 C C . ALA A 1 391 ? -1.440 1.287 12.366 1.00 50.44 391 ALA A C 1
ATOM 2975 O O . ALA A 1 391 ? -1.307 2.007 13.355 1.00 50.44 391 ALA A O 1
ATOM 2976 N N . LEU A 1 392 ? -2.394 1.478 11.466 1.00 55.28 392 LEU A N 1
ATOM 2977 C CA . LEU A 1 392 ? -3.389 2.523 11.505 1.00 55.28 392 LEU A CA 1
ATOM 2978 C C . LEU A 1 392 ? -4.749 1.896 11.834 1.00 55.28 392 LEU A C 1
ATOM 2980 O O . LEU A 1 392 ? -5.322 1.185 11.007 1.00 55.28 392 LEU A O 1
ATOM 2984 N N . ASP A 1 393 ? -5.282 2.200 13.018 1.00 71.44 393 ASP A N 1
ATOM 2985 C CA . ASP A 1 393 ? -6.677 1.916 13.358 1.00 71.44 393 ASP A CA 1
ATOM 2986 C C . ASP A 1 393 ? -7.571 2.969 12.689 1.00 71.44 393 ASP A C 1
ATOM 2988 O O . ASP A 1 393 ? -7.641 4.121 13.126 1.00 71.44 393 ASP A O 1
ATOM 2992 N N . ILE A 1 394 ? -8.237 2.583 11.597 1.00 72.56 394 ILE A N 1
ATOM 2993 C CA . ILE A 1 394 ? -9.144 3.466 10.847 1.00 72.56 394 ILE A CA 1
ATOM 2994 C C . ILE A 1 394 ? -10.560 3.480 11.434 1.00 72.56 394 ILE A C 1
ATOM 2996 O O . ILE A 1 394 ? -11.483 3.999 10.806 1.00 72.56 394 ILE A O 1
ATOM 3000 N N . ASN A 1 395 ? -10.770 2.912 12.626 1.00 80.44 395 ASN A N 1
ATOM 3001 C CA . ASN A 1 395 ? -12.076 2.874 13.259 1.00 80.44 395 ASN A CA 1
ATOM 3002 C C . ASN A 1 395 ? -12.072 3.426 14.687 1.00 80.44 395 ASN A C 1
ATOM 3004 O O . ASN A 1 395 ? -11.884 2.732 15.680 1.00 80.44 395 ASN A O 1
ATOM 3008 N N . ASN A 1 396 ? -12.445 4.697 14.805 1.00 84.81 396 ASN A N 1
ATOM 3009 C CA . ASN A 1 396 ? -12.507 5.379 16.096 1.00 84.81 396 ASN A CA 1
ATOM 3010 C C . ASN A 1 396 ? -13.805 5.105 16.903 1.00 84.81 396 ASN A C 1
ATOM 3012 O O . ASN A 1 396 ? -14.134 5.862 17.827 1.00 84.81 396 ASN A O 1
ATOM 3016 N N . PHE A 1 397 ? -14.583 4.059 16.580 1.00 89.00 397 PHE A N 1
ATOM 3017 C CA . PHE A 1 397 ? -15.816 3.721 17.308 1.00 89.00 397 PHE A CA 1
ATOM 3018 C C . PHE A 1 397 ? -15.520 2.971 18.614 1.00 89.00 397 PHE A C 1
ATOM 3020 O O . PHE A 1 397 ? -15.396 1.750 18.660 1.00 89.00 397 PHE A O 1
ATOM 3027 N N . SER A 1 398 ? -15.455 3.713 19.720 1.00 89.38 398 SER A N 1
ATOM 3028 C CA . SER A 1 398 ? -15.159 3.166 21.049 1.00 89.38 398 SER A CA 1
ATOM 3029 C C . SER A 1 398 ? -16.303 3.447 22.038 1.00 89.38 398 SER A C 1
ATOM 3031 O O . SER A 1 398 ? -16.203 4.401 22.817 1.00 89.38 398 SER A O 1
ATOM 3033 N N . PRO A 1 399 ? -17.380 2.635 22.056 1.00 91.69 399 PRO A N 1
ATOM 3034 C CA . PRO A 1 399 ? -18.538 2.860 22.916 1.00 91.69 399 PRO A CA 1
ATOM 3035 C C . PRO A 1 399 ? -18.184 2.784 24.404 1.00 91.69 399 PRO A C 1
ATOM 3037 O O . PRO A 1 399 ? -17.356 1.972 24.835 1.00 91.69 399 PRO A O 1
ATOM 3040 N N . ALA A 1 400 ? -18.807 3.655 25.197 1.00 91.56 400 ALA A N 1
ATOM 3041 C CA . ALA A 1 400 ? -18.586 3.758 26.631 1.00 91.56 400 ALA A CA 1
ATOM 3042 C C . ALA A 1 400 ? -19.244 2.589 27.379 1.00 91.56 400 ALA A C 1
ATOM 3044 O O . ALA A 1 400 ? -20.437 2.337 27.225 1.00 91.56 400 ALA A O 1
ATOM 3045 N N . ILE A 1 401 ? -18.475 1.912 28.237 1.00 90.31 401 ILE A N 1
ATOM 3046 C CA . ILE A 1 401 ? -18.952 0.726 28.959 1.00 90.31 401 ILE A CA 1
ATOM 3047 C C . ILE A 1 401 ? -19.828 1.131 30.150 1.00 90.31 401 ILE A C 1
ATOM 3049 O O . ILE A 1 401 ? -19.397 1.913 31.018 1.00 90.31 401 ILE A O 1
ATOM 3053 N N . GLY A 1 402 ? -21.031 0.551 30.219 1.00 78.19 402 GLY A N 1
ATOM 3054 C CA . GLY A 1 402 ? -21.961 0.710 31.346 1.00 78.19 402 GLY A CA 1
ATOM 3055 C C . GLY A 1 402 ? -22.525 2.128 31.515 1.00 78.19 402 GLY A C 1
ATOM 3056 O O . GLY A 1 402 ? -22.731 2.577 32.641 1.00 78.19 402 GLY A O 1
ATOM 3057 N N . GLY A 1 403 ? -22.687 2.874 30.417 1.00 79.75 403 GLY A N 1
ATOM 3058 C CA . GLY A 1 403 ? -23.371 4.173 30.399 1.00 79.75 403 GLY A CA 1
ATOM 3059 C C . GLY A 1 403 ? -24.840 4.058 29.975 1.00 79.75 403 GLY A C 1
ATOM 3060 O O . GLY A 1 403 ? -25.227 3.103 29.308 1.00 79.75 403 GLY A O 1
ATOM 3061 N N . ASP A 1 404 ? -25.658 5.061 30.306 1.00 78.94 404 ASP A N 1
ATOM 3062 C CA . ASP A 1 404 ? -27.095 5.107 29.964 1.00 78.94 404 ASP A CA 1
ATOM 3063 C C . ASP A 1 404 ? -27.511 6.344 29.142 1.00 78.94 404 ASP A C 1
ATOM 3065 O O . ASP A 1 404 ? -28.630 6.410 28.637 1.00 78.94 404 ASP A O 1
ATOM 3069 N N . SER A 1 405 ? -26.625 7.336 29.021 1.00 85.25 405 SER A N 1
ATOM 3070 C CA . SER A 1 405 ? -26.961 8.658 28.474 1.00 85.25 405 SER A CA 1
ATOM 3071 C C . SER A 1 405 ? -26.262 8.986 27.154 1.00 85.25 405 SER A C 1
ATOM 3073 O O . SER A 1 405 ? -26.692 9.907 26.467 1.00 85.25 405 SER A O 1
ATOM 3075 N N . PHE A 1 406 ? -25.199 8.252 26.823 1.00 93.88 406 PHE A N 1
ATOM 3076 C CA . PHE A 1 406 ? -24.333 8.488 25.671 1.00 93.88 406 PHE A CA 1
ATOM 3077 C C . PHE A 1 406 ? -23.841 7.158 25.094 1.00 93.88 406 PHE A C 1
ATOM 3079 O O . PHE A 1 406 ? -23.716 6.162 25.820 1.00 93.88 406 PHE A O 1
ATOM 3086 N N . THR A 1 407 ? -23.538 7.141 23.799 1.00 94.25 407 THR A N 1
ATOM 3087 C CA . THR A 1 407 ? -22.942 6.009 23.089 1.00 94.25 407 THR A CA 1
ATOM 3088 C C . THR A 1 407 ? -21.430 5.965 23.298 1.00 94.25 407 THR A C 1
ATOM 3090 O O . THR A 1 407 ? -20.916 4.954 23.774 1.00 94.25 407 THR A O 1
ATOM 3093 N N . LEU A 1 408 ? -20.716 7.048 22.977 1.00 93.31 408 LEU A N 1
ATOM 3094 C CA . LEU A 1 408 ? -19.247 7.100 22.926 1.00 93.31 408 LEU A CA 1
ATOM 3095 C C . LEU A 1 408 ? -18.618 7.848 24.101 1.00 93.31 408 LEU A C 1
ATOM 3097 O O . LEU A 1 408 ? -17.467 7.593 24.468 1.00 93.31 408 LEU A O 1
ATOM 3101 N N . LEU A 1 409 ? -19.340 8.802 24.683 1.00 93.25 409 LEU A N 1
ATOM 3102 C CA . LEU A 1 409 ? -18.860 9.585 25.809 1.00 93.25 409 LEU A CA 1
ATOM 3103 C C . LEU A 1 409 ? -19.060 8.824 27.125 1.00 93.25 409 LEU A C 1
ATOM 3105 O O . LEU A 1 409 ? -20.188 8.501 27.501 1.00 93.25 409 LEU A O 1
ATOM 3109 N N . PRO A 1 410 ? -17.983 8.556 27.881 1.00 91.69 410 PRO A N 1
ATOM 3110 C CA . PRO A 1 410 ? -18.125 8.063 29.238 1.00 91.69 410 PRO A CA 1
ATOM 3111 C C . PRO A 1 410 ? -18.707 9.157 30.141 1.00 91.69 410 PRO A C 1
ATOM 3113 O O . PRO A 1 410 ? -18.352 10.326 30.021 1.00 91.69 410 PRO A O 1
ATOM 3116 N N . ALA A 1 411 ? -19.562 8.759 31.082 1.00 90.56 411 ALA A N 1
ATOM 3117 C CA . ALA A 1 411 ? -19.991 9.586 32.209 1.00 90.56 411 ALA A CA 1
ATOM 3118 C C . ALA A 1 411 ? -19.233 9.188 33.488 1.00 90.56 411 ALA A C 1
ATOM 3120 O O . ALA A 1 411 ? -18.676 8.089 33.575 1.00 90.56 411 ALA A O 1
ATOM 3121 N N . SER A 1 412 ? -19.245 10.048 34.510 1.00 92.81 412 SER A N 1
ATOM 3122 C CA . SER A 1 412 ? -18.622 9.770 35.813 1.00 92.81 412 SER A CA 1
ATOM 3123 C C . SER A 1 412 ? -19.309 8.667 36.615 1.00 92.81 412 SER A C 1
ATOM 3125 O O . SER A 1 412 ? -18.713 8.125 37.549 1.00 92.81 412 SER A O 1
ATOM 3127 N N . LYS A 1 413 ? -20.555 8.320 36.270 1.00 91.56 413 LYS A N 1
ATOM 3128 C CA . LYS A 1 413 ? -21.276 7.185 36.853 1.00 91.56 413 LYS A CA 1
ATOM 3129 C C . LYS A 1 413 ? -20.499 5.889 36.575 1.00 91.56 413 LYS A C 1
ATOM 3131 O O . LYS A 1 413 ? -20.090 5.614 35.446 1.00 91.56 413 LYS A O 1
ATOM 3136 N N . VAL A 1 414 ? -20.306 5.104 37.630 1.00 92.62 414 VAL A N 1
ATOM 3137 C CA . VAL A 1 414 ? -19.751 3.746 37.576 1.00 92.62 414 VAL A CA 1
ATOM 3138 C C . VAL A 1 414 ? -20.863 2.739 37.839 1.00 92.62 414 VAL A C 1
ATOM 3140 O O . VAL A 1 414 ? -21.868 3.073 38.474 1.00 92.62 414 VAL A O 1
ATOM 3143 N N . LEU A 1 415 ? -20.660 1.505 37.386 1.00 91.44 415 LEU A N 1
ATOM 3144 C CA . LEU A 1 415 ? -21.514 0.380 37.759 1.00 91.44 415 LEU A CA 1
ATOM 3145 C C . LEU A 1 415 ? -21.542 0.188 39.289 1.00 91.44 415 LEU A C 1
ATOM 3147 O O . LEU A 1 415 ? -20.497 0.337 39.932 1.00 91.44 415 LEU A O 1
ATOM 3151 N N . PRO A 1 416 ? -22.695 -0.179 39.882 1.00 90.44 416 PRO A N 1
ATOM 3152 C CA . PRO A 1 416 ? -22.774 -0.516 41.302 1.00 90.44 416 PRO A CA 1
ATOM 3153 C C . PRO A 1 416 ? -21.796 -1.628 41.693 1.00 90.44 416 PRO A C 1
ATOM 3155 O O . PRO A 1 416 ? -21.488 -2.512 40.888 1.00 90.44 416 PRO A O 1
ATOM 3158 N N . ALA A 1 417 ? -21.327 -1.622 42.944 1.00 91.00 417 ALA A N 1
ATOM 3159 C CA . ALA A 1 417 ? -20.396 -2.641 43.412 1.00 91.00 417 ALA A CA 1
ATOM 3160 C C . ALA A 1 417 ? -20.943 -4.067 43.194 1.00 91.00 417 ALA A C 1
ATOM 3162 O O . ALA A 1 417 ? -22.014 -4.425 43.681 1.00 91.00 417 ALA A O 1
ATOM 3163 N N . ARG A 1 418 ? -20.135 -4.907 42.537 1.00 88.19 418 ARG A N 1
ATOM 3164 C CA . ARG A 1 418 ? -20.403 -6.301 42.140 1.00 88.19 418 ARG A CA 1
ATOM 3165 C C . ARG A 1 418 ? -21.437 -6.488 41.029 1.00 88.19 418 ARG A C 1
ATOM 3167 O O . ARG A 1 418 ? -21.799 -7.633 40.761 1.00 88.19 418 ARG A O 1
ATOM 3174 N N . ASN A 1 419 ? -21.870 -5.419 40.366 1.00 89.44 419 ASN A N 1
ATOM 3175 C CA . ASN A 1 419 ? -22.704 -5.533 39.176 1.00 89.44 419 ASN A CA 1
ATOM 3176 C C . ASN A 1 419 ? -21.846 -5.694 37.922 1.00 89.44 419 ASN A C 1
ATOM 3178 O O . ASN A 1 419 ? -20.737 -5.162 37.830 1.00 89.44 419 ASN A O 1
ATOM 3182 N N . PHE A 1 420 ? -22.392 -6.430 36.962 1.00 91.69 420 PHE A N 1
ATOM 3183 C CA . PHE A 1 420 ? -21.779 -6.689 35.671 1.00 91.69 420 PHE A CA 1
ATOM 3184 C C . PHE A 1 420 ? -22.617 -6.057 34.564 1.00 91.69 420 PHE A C 1
ATOM 3186 O O . PHE A 1 420 ? -23.845 -6.128 34.625 1.00 91.69 420 PHE A O 1
ATOM 3193 N N . SER A 1 421 ? -21.946 -5.495 33.562 1.00 91.62 421 SER A N 1
ATOM 3194 C CA . SER A 1 421 ? -22.567 -5.047 32.322 1.00 91.62 421 SER A CA 1
ATOM 3195 C C . SER A 1 421 ? -21.975 -5.781 31.128 1.00 91.62 421 SER A C 1
ATOM 3197 O O . SER A 1 421 ? -20.786 -6.113 31.112 1.00 91.62 421 SER A O 1
ATOM 3199 N N . ALA A 1 422 ? -22.806 -6.014 30.120 1.00 90.25 422 ALA A N 1
ATOM 3200 C CA . ALA A 1 422 ? -22.368 -6.474 28.811 1.00 90.25 422 ALA A CA 1
ATOM 3201 C C . ALA A 1 422 ? -23.050 -5.648 27.728 1.00 90.25 422 ALA A C 1
ATOM 3203 O O . ALA A 1 422 ? -24.277 -5.513 27.724 1.00 90.25 422 ALA A O 1
ATOM 3204 N N . ASP A 1 423 ? -22.229 -5.152 26.816 1.00 91.44 423 ASP A N 1
ATOM 3205 C CA . ASP A 1 423 ? -22.586 -4.259 25.732 1.00 91.44 423 ASP A CA 1
ATOM 3206 C C . ASP A 1 423 ? -22.156 -4.918 24.414 1.00 91.44 423 ASP A C 1
ATOM 3208 O O . ASP A 1 423 ? -21.030 -5.405 24.299 1.00 91.44 423 ASP A O 1
ATOM 3212 N N . LEU A 1 424 ? -23.037 -4.951 23.419 1.00 89.38 424 LEU A N 1
ATOM 3213 C CA . LEU A 1 424 ? -22.724 -5.421 22.071 1.00 89.38 424 LEU A CA 1
ATOM 3214 C C . LEU A 1 424 ? -23.230 -4.400 21.062 1.00 89.38 424 LEU A C 1
ATOM 3216 O O . LEU A 1 424 ? -24.424 -4.112 21.018 1.00 89.38 424 LEU A O 1
ATOM 3220 N N . TYR A 1 425 ? -22.324 -3.898 20.234 1.00 90.75 425 TYR A N 1
ATOM 3221 C CA . TYR A 1 425 ? -22.645 -3.029 19.109 1.00 90.75 425 TYR A CA 1
ATOM 3222 C C . TYR A 1 425 ? -22.401 -3.747 17.804 1.00 90.75 425 TYR A C 1
ATOM 3224 O O . TYR A 1 425 ? -21.377 -4.401 17.668 1.00 90.75 425 TYR A O 1
ATOM 3232 N N . LEU A 1 426 ? -23.311 -3.577 16.855 1.00 85.88 426 LEU A N 1
ATOM 3233 C CA . LEU A 1 426 ? -23.107 -3.852 15.442 1.00 85.88 426 LEU A CA 1
ATOM 3234 C C . LEU A 1 426 ? -22.994 -2.514 14.725 1.00 85.88 426 LEU A C 1
ATOM 3236 O O . LEU A 1 426 ? -23.828 -1.631 14.937 1.00 85.88 426 LEU A O 1
ATOM 3240 N N . VAL A 1 427 ? -21.960 -2.359 13.907 1.00 90.62 427 VAL A N 1
ATOM 3241 C CA . VAL A 1 427 ? -21.604 -1.081 13.295 1.00 90.62 427 VAL A CA 1
ATOM 3242 C C . VAL A 1 427 ? -21.294 -1.298 11.822 1.00 90.62 427 VAL A C 1
ATOM 3244 O O . VAL A 1 427 ? -20.530 -2.193 11.469 1.00 90.62 427 VAL A O 1
ATOM 3247 N N . TYR A 1 428 ? -21.883 -0.453 10.984 1.00 86.75 428 TYR A N 1
ATOM 3248 C CA . TYR A 1 428 ? -21.537 -0.295 9.579 1.00 86.75 428 TYR A CA 1
ATOM 3249 C C . TYR A 1 428 ? -20.901 1.077 9.382 1.00 86.75 428 TYR A C 1
ATOM 3251 O O . TYR A 1 428 ? -21.408 2.078 9.900 1.00 86.75 428 TYR A O 1
ATOM 3259 N N . VAL A 1 429 ? -19.802 1.128 8.642 1.00 91.06 429 VAL A N 1
ATOM 3260 C CA . VAL A 1 429 ? -19.034 2.344 8.394 1.00 91.06 429 VAL A CA 1
ATOM 3261 C C . VAL A 1 429 ? -18.754 2.463 6.905 1.00 91.06 429 VAL A C 1
ATOM 3263 O O . VAL A 1 429 ? -18.199 1.542 6.318 1.00 91.06 429 VAL A O 1
ATOM 3266 N N . GLU A 1 430 ? -19.104 3.603 6.317 1.00 90.06 430 GLU A N 1
ATOM 3267 C CA . GLU A 1 430 ? -18.835 3.912 4.913 1.00 90.06 430 GLU A CA 1
ATOM 3268 C C . GLU A 1 430 ? -17.615 4.825 4.796 1.00 90.06 430 GLU A C 1
ATOM 3270 O O . GLU A 1 430 ? -17.532 5.868 5.455 1.00 90.06 430 GLU A O 1
ATOM 3275 N N . LYS A 1 431 ? -16.696 4.443 3.912 1.00 87.50 431 LYS A N 1
ATOM 3276 C CA . LYS A 1 431 ? -15.484 5.178 3.548 1.00 87.50 431 LYS A CA 1
ATOM 3277 C C . LYS A 1 431 ? -14.715 5.754 4.739 1.00 87.50 431 LYS A C 1
ATOM 3279 O O . LYS A 1 431 ? -14.476 6.961 4.767 1.00 87.50 431 LYS A O 1
ATOM 3284 N N . PRO A 1 432 ? -14.310 4.919 5.716 1.00 82.50 432 PRO A N 1
ATOM 3285 C CA . PRO A 1 432 ? -13.588 5.388 6.898 1.00 82.50 432 PRO A CA 1
ATOM 3286 C C . PRO A 1 432 ? -12.181 5.906 6.587 1.00 82.50 432 PRO A C 1
ATOM 3288 O O . PRO A 1 432 ? -11.552 6.507 7.452 1.00 82.50 432 PRO A O 1
ATOM 3291 N N . LEU A 1 433 ? -11.655 5.650 5.385 1.00 81.31 433 LEU A N 1
ATOM 3292 C CA . LEU A 1 433 ? -10.329 6.110 5.005 1.00 81.31 433 LEU A CA 1
ATOM 3293 C C . LEU A 1 433 ? -10.284 6.576 3.552 1.00 81.31 433 LEU A C 1
ATOM 3295 O O . LEU A 1 433 ? -10.563 5.823 2.611 1.00 81.31 433 LEU A O 1
ATOM 3299 N N . ARG A 1 434 ? -9.847 7.820 3.389 1.00 73.12 434 ARG A N 1
ATOM 3300 C CA . ARG A 1 434 ? -9.506 8.461 2.122 1.00 73.12 434 ARG A CA 1
ATOM 3301 C C . ARG A 1 434 ? -8.048 8.898 2.204 1.00 73.12 434 ARG A C 1
ATOM 3303 O O . ARG A 1 434 ? -7.547 9.154 3.292 1.00 73.12 434 ARG A O 1
ATOM 3310 N N . GLY A 1 435 ? -7.368 8.948 1.069 1.00 65.06 435 GLY A N 1
ATOM 3311 C CA . GLY A 1 435 ? -5.977 9.385 1.014 1.00 65.06 435 GLY A CA 1
ATOM 3312 C C . GLY A 1 435 ? -5.589 9.861 -0.374 1.00 65.06 435 GLY A C 1
ATOM 3313 O O . GLY A 1 435 ? -6.300 9.625 -1.359 1.00 65.06 435 GLY A O 1
ATOM 3314 N N . ASN A 1 436 ? -4.458 10.551 -0.465 1.00 52.62 436 ASN A N 1
ATOM 3315 C CA . ASN A 1 436 ? -3.962 11.075 -1.727 1.00 52.62 436 ASN A CA 1
ATOM 3316 C C . ASN A 1 436 ? -3.067 10.041 -2.431 1.00 52.62 436 ASN A C 1
ATOM 3318 O O . ASN A 1 436 ? -1.970 9.726 -1.979 1.00 52.62 436 ASN A O 1
ATOM 3322 N N . VAL A 1 437 ? -3.521 9.517 -3.574 1.00 47.97 437 VAL A N 1
ATOM 3323 C CA . VAL A 1 437 ? -2.772 8.549 -4.387 1.00 47.97 437 VAL A CA 1
ATOM 3324 C C . VAL A 1 437 ? -2.358 9.214 -5.696 1.00 47.97 437 VAL A C 1
ATOM 3326 O O . VAL A 1 437 ? -3.183 9.452 -6.578 1.00 47.97 437 VAL A O 1
ATOM 3329 N N . GLY A 1 438 ? -1.067 9.531 -5.833 1.00 40.12 438 GLY A N 1
ATOM 3330 C CA . GLY A 1 438 ? -0.518 10.127 -7.058 1.00 40.12 438 GLY A CA 1
ATOM 3331 C C . GLY A 1 438 ? -1.081 11.517 -7.384 1.00 40.12 438 GLY A C 1
ATOM 3332 O O . GLY A 1 438 ? -1.280 11.830 -8.555 1.00 40.12 438 GLY A O 1
ATOM 3333 N N . GLY A 1 439 ? -1.382 12.330 -6.366 1.00 43.38 439 GLY A N 1
ATOM 3334 C CA . GLY A 1 439 ? -1.978 13.662 -6.524 1.00 43.38 439 GLY A CA 1
ATOM 3335 C C . GLY A 1 439 ? -3.508 13.661 -6.623 1.00 43.38 439 GLY A C 1
ATOM 3336 O O . GLY A 1 439 ? -4.102 14.726 -6.799 1.00 43.38 439 GLY A O 1
ATOM 3337 N N . LYS A 1 440 ? -4.160 12.494 -6.514 1.00 44.12 440 LYS A N 1
ATOM 3338 C CA . LYS A 1 440 ? -5.616 12.342 -6.575 1.00 44.12 440 LYS A CA 1
ATOM 3339 C C . LYS A 1 440 ? -6.169 11.720 -5.293 1.00 44.12 440 LYS A C 1
ATOM 3341 O O . LYS A 1 440 ? -5.808 10.604 -4.922 1.00 44.12 440 LYS A O 1
ATOM 3346 N N . TRP A 1 441 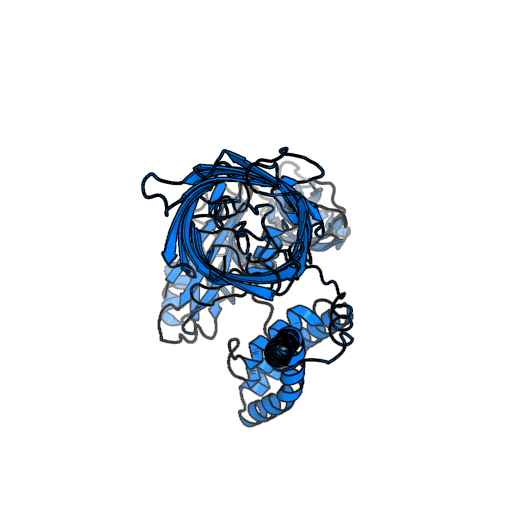? -7.134 12.403 -4.683 1.00 62.66 441 TRP A N 1
ATOM 3347 C CA . TRP A 1 441 ? -7.923 11.864 -3.576 1.00 62.66 441 TRP A CA 1
ATOM 3348 C C . TRP A 1 441 ? -8.669 10.599 -3.999 1.00 62.66 441 TRP A C 1
ATOM 3350 O O . TRP A 1 441 ? -9.469 10.613 -4.939 1.00 62.66 441 TRP A O 1
ATOM 3360 N N . THR A 1 442 ? -8.372 9.502 -3.310 1.00 58.97 442 THR A N 1
ATOM 3361 C CA . THR A 1 442 ? -8.911 8.169 -3.572 1.00 58.97 442 THR A CA 1
ATOM 3362 C C . THR A 1 442 ? -9.397 7.551 -2.265 1.00 58.97 442 THR A C 1
ATOM 3364 O O . THR A 1 442 ? -8.852 7.793 -1.190 1.00 58.97 442 THR A O 1
ATOM 3367 N N . VAL A 1 443 ? -10.462 6.762 -2.359 1.00 73.50 443 VAL A N 1
ATOM 3368 C CA . VAL A 1 443 ? -11.016 5.998 -1.241 1.00 73.50 443 VAL A CA 1
ATOM 3369 C C . VAL A 1 443 ? -10.148 4.758 -1.041 1.00 73.50 443 VAL A C 1
ATOM 3371 O O . VAL A 1 443 ? -1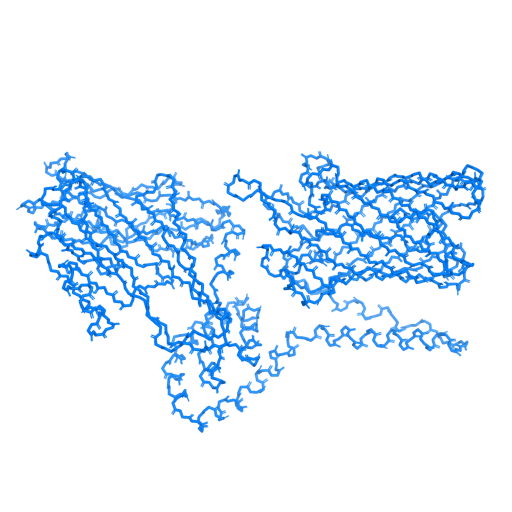0.028 3.947 -1.954 1.00 73.50 443 VAL A O 1
ATOM 3374 N N . LEU A 1 444 ? -9.525 4.628 0.131 1.00 67.94 444 LEU A N 1
ATOM 3375 C CA . LEU A 1 444 ? -8.616 3.519 0.447 1.00 67.94 444 LEU A CA 1
ATOM 3376 C C . LEU A 1 444 ? -9.337 2.380 1.181 1.00 67.94 444 LEU A C 1
ATOM 3378 O O . LEU A 1 444 ? -9.015 1.204 1.001 1.00 67.94 444 LEU A O 1
ATOM 3382 N N . SER A 1 445 ? -10.344 2.720 1.981 1.00 79.50 445 SER A N 1
ATOM 3383 C CA . SER A 1 445 ? -11.283 1.778 2.591 1.00 79.50 445 SER A CA 1
ATOM 3384 C C . SER A 1 445 ? -12.684 2.176 2.152 1.00 79.50 445 SER A C 1
ATOM 3386 O O . SER A 1 445 ? -13.065 3.324 2.361 1.00 79.50 445 SER A O 1
ATOM 3388 N N . GLU A 1 446 ? -13.402 1.276 1.489 1.00 82.12 446 GLU A N 1
ATOM 3389 C CA . GLU A 1 446 ? -14.744 1.493 0.940 1.00 82.12 446 GLU A CA 1
ATOM 3390 C C . GLU A 1 446 ? -15.806 1.331 2.033 1.00 82.12 446 GLU A C 1
ATOM 3392 O O . GLU A 1 446 ? -16.631 2.226 2.210 1.00 82.12 446 GLU A O 1
ATOM 3397 N N . ASP A 1 447 ? -15.727 0.263 2.830 1.00 82.31 447 ASP A N 1
ATOM 3398 C CA . ASP A 1 447 ? -16.667 -0.016 3.918 1.00 82.31 447 ASP A CA 1
ATOM 3399 C C . ASP A 1 447 ? -16.074 -0.930 5.006 1.00 82.31 447 ASP A C 1
ATOM 3401 O O . ASP A 1 447 ? -15.111 -1.666 4.776 1.00 82.31 447 ASP A O 1
ATOM 3405 N N . GLN A 1 448 ? -16.664 -0.886 6.205 1.00 86.25 448 GLN A N 1
ATOM 3406 C CA . GLN A 1 448 ? -16.420 -1.842 7.288 1.00 86.25 448 GLN A CA 1
ATOM 3407 C C . GLN A 1 448 ? -17.729 -2.241 7.975 1.00 86.25 448 GLN A C 1
ATOM 3409 O O . GLN A 1 448 ? -18.526 -1.386 8.366 1.00 86.25 448 GLN A O 1
ATOM 3414 N N . THR A 1 449 ? -17.904 -3.541 8.217 1.00 82.44 449 THR A N 1
ATOM 3415 C CA . THR A 1 449 ? -18.941 -4.077 9.109 1.00 82.44 449 THR A CA 1
ATOM 3416 C C . THR A 1 449 ? -18.276 -4.770 10.288 1.00 82.44 449 THR A C 1
ATOM 3418 O O . THR A 1 449 ? -17.484 -5.689 10.097 1.00 82.44 449 THR A O 1
ATOM 3421 N N . LEU A 1 450 ? -18.603 -4.364 11.514 1.00 86.06 450 LEU A N 1
ATOM 3422 C CA . LEU A 1 450 ? -17.957 -4.863 12.730 1.00 86.06 450 LEU A CA 1
ATOM 3423 C C . LEU A 1 450 ? -18.939 -5.041 13.891 1.00 86.06 450 LEU A C 1
ATOM 3425 O O . LEU A 1 450 ? -20.028 -4.463 13.918 1.00 86.06 450 LEU A O 1
ATOM 3429 N N . ALA A 1 451 ? -18.515 -5.818 14.881 1.00 82.50 451 ALA A N 1
ATOM 3430 C CA . ALA A 1 451 ? -19.066 -5.850 16.220 1.00 82.50 451 ALA A CA 1
ATOM 3431 C C . ALA A 1 451 ? -18.091 -5.241 17.234 1.00 82.50 451 ALA A C 1
ATOM 3433 O O . ALA A 1 451 ? -16.875 -5.331 17.095 1.00 82.50 451 ALA A O 1
ATOM 3434 N N . THR A 1 452 ? -18.611 -4.672 18.316 1.00 90.19 452 THR A N 1
ATOM 3435 C CA . THR A 1 452 ? -17.807 -4.317 19.491 1.00 90.19 452 THR A CA 1
ATOM 3436 C C . THR A 1 452 ? -18.441 -4.899 20.739 1.00 90.19 452 THR A C 1
ATOM 3438 O O . THR A 1 452 ? -19.575 -4.555 21.073 1.00 90.19 452 THR A O 1
ATOM 3441 N N . LEU A 1 453 ? -17.697 -5.763 21.432 1.00 87.81 453 LEU A N 1
ATOM 3442 C CA . LEU A 1 453 ? -18.067 -6.308 22.732 1.00 87.81 453 LEU A CA 1
ATOM 3443 C C . LEU A 1 453 ? -17.461 -5.445 23.843 1.00 87.81 453 LEU A C 1
ATOM 3445 O O . LEU A 1 453 ? -16.251 -5.227 23.872 1.00 87.81 453 LEU A O 1
ATOM 3449 N N . GLY A 1 454 ? -18.291 -4.990 24.775 1.00 91.44 454 GLY A N 1
ATOM 3450 C CA . GLY A 1 454 ? -17.886 -4.305 25.999 1.00 91.44 454 GLY A CA 1
ATOM 3451 C C . GLY A 1 454 ? -18.343 -5.089 27.223 1.00 91.44 454 GLY A C 1
ATOM 3452 O O . GLY A 1 454 ? -19.510 -5.445 27.325 1.00 91.44 454 GLY A O 1
ATOM 3453 N N . LEU A 1 455 ? -17.445 -5.359 28.164 1.00 93.00 455 LEU A N 1
ATOM 3454 C CA . LEU A 1 455 ? -17.769 -5.984 29.445 1.00 93.00 455 LEU A CA 1
ATOM 3455 C C . LEU A 1 455 ? -17.368 -5.048 30.580 1.00 93.00 455 LEU A C 1
ATOM 3457 O O . LEU A 1 455 ? -16.246 -4.543 30.596 1.00 93.00 455 LEU A O 1
ATOM 3461 N N . GLY A 1 456 ? -18.258 -4.836 31.545 1.00 93.50 456 GLY A N 1
ATOM 3462 C CA . GLY A 1 456 ? -18.029 -3.971 32.697 1.00 93.50 456 GLY A CA 1
ATOM 3463 C C . GLY A 1 456 ? -18.232 -4.701 34.018 1.00 93.50 456 GLY A C 1
ATOM 3464 O O . GLY A 1 456 ? -19.142 -5.508 34.162 1.00 93.50 456 GLY A O 1
ATOM 3465 N N . LEU A 1 457 ? -17.400 -4.396 35.011 1.00 94.06 457 LEU A N 1
ATOM 3466 C CA . LEU A 1 457 ? -17.547 -4.869 36.384 1.00 94.06 457 LEU A CA 1
ATOM 3467 C C . LEU A 1 457 ? -17.415 -3.690 37.347 1.00 94.06 457 LEU A C 1
ATOM 3469 O O . LEU A 1 457 ? -16.343 -3.092 37.464 1.00 94.06 457 LEU A O 1
ATOM 3473 N N . GLY A 1 458 ? -18.480 -3.388 38.085 1.00 93.44 458 GLY A N 1
ATOM 3474 C CA . GLY A 1 458 ? -18.400 -2.503 39.242 1.00 93.44 458 GLY A CA 1
ATOM 3475 C C . GLY A 1 458 ? -17.618 -3.198 40.351 1.00 93.44 458 GLY A C 1
ATOM 3476 O O . GLY A 1 458 ? -18.063 -4.198 40.908 1.00 93.44 458 GLY A O 1
ATOM 3477 N N . VAL A 1 459 ? -16.428 -2.710 40.680 1.00 92.44 459 VAL A N 1
ATOM 3478 C CA . VAL A 1 459 ? -15.593 -3.297 41.741 1.00 92.44 459 VAL A CA 1
ATOM 3479 C C . VAL A 1 459 ? -15.982 -2.704 43.091 1.00 92.44 459 VAL A C 1
ATOM 3481 O O . VAL A 1 459 ? -16.132 -3.419 44.083 1.00 92.44 459 VAL A O 1
ATOM 3484 N N . THR A 1 460 ? -16.173 -1.389 43.115 1.00 92.56 460 THR A N 1
ATOM 3485 C CA . THR A 1 460 ? -16.679 -0.619 44.251 1.00 92.56 460 THR A CA 1
ATOM 3486 C C . THR A 1 460 ? -17.658 0.424 43.730 1.00 92.56 460 THR A C 1
ATOM 3488 O O . THR A 1 460 ? -17.724 0.667 42.529 1.00 92.56 460 THR A O 1
ATOM 3491 N N . ASP A 1 461 ? -18.350 1.122 44.625 1.00 89.56 461 ASP A N 1
ATOM 3492 C CA . ASP A 1 461 ? -19.232 2.217 44.215 1.00 89.56 461 ASP A CA 1
ATOM 3493 C C . ASP A 1 461 ? -18.474 3.414 43.612 1.00 89.56 461 ASP A C 1
ATOM 3495 O O . ASP A 1 461 ? -19.103 4.359 43.154 1.00 89.56 461 ASP A O 1
ATOM 3499 N N . SER A 1 462 ? -17.138 3.413 43.583 1.00 91.12 462 SER A N 1
ATOM 3500 C CA . SER A 1 462 ? -16.335 4.470 42.950 1.00 91.12 462 SER A CA 1
ATOM 3501 C C . SER A 1 462 ? -15.365 3.952 41.891 1.00 91.12 462 SER A C 1
ATOM 3503 O O . SER A 1 462 ? -14.651 4.753 41.293 1.00 91.12 462 SER A O 1
ATOM 3505 N N . PHE A 1 463 ? -15.310 2.642 41.646 1.00 94.06 463 PHE A N 1
ATOM 3506 C CA . PHE A 1 463 ? -14.363 2.054 40.705 1.00 94.06 463 PHE A CA 1
ATOM 3507 C C . PHE A 1 463 ? -15.002 0.938 39.884 1.00 94.06 463 PHE A C 1
ATOM 3509 O O . PHE A 1 463 ? -15.542 -0.023 40.433 1.00 94.06 463 PHE A O 1
ATOM 3516 N N . GLN A 1 464 ? -14.868 1.049 38.568 1.00 94.62 464 GLN A N 1
ATOM 3517 C CA . GLN A 1 464 ? -15.294 0.061 37.586 1.00 94.62 464 GLN A CA 1
ATOM 3518 C C . GLN A 1 464 ? -14.089 -0.394 36.760 1.00 94.62 464 GLN A C 1
ATOM 3520 O O . GLN A 1 464 ? -13.215 0.406 36.428 1.00 94.62 464 GLN A O 1
ATOM 3525 N N . LEU A 1 465 ? -14.071 -1.676 36.410 1.00 93.00 465 LEU A N 1
ATOM 3526 C CA . LEU A 1 465 ? -13.188 -2.242 35.396 1.00 93.00 465 LEU A CA 1
ATOM 3527 C C . LEU A 1 465 ? -13.989 -2.509 34.125 1.00 93.00 465 LEU A C 1
ATOM 3529 O O . LEU A 1 465 ? -15.156 -2.892 34.196 1.00 93.00 465 LEU A O 1
ATOM 3533 N N . GLY A 1 466 ? -13.359 -2.302 32.979 1.00 92.44 466 GLY A N 1
ATOM 3534 C CA . GLY A 1 466 ? -13.931 -2.491 31.660 1.00 92.44 466 GLY A CA 1
ATOM 3535 C C . GLY A 1 466 ? -12.975 -3.246 30.744 1.00 92.44 466 GLY A C 1
ATOM 3536 O O . GLY A 1 466 ? -11.755 -3.112 30.847 1.00 92.44 466 GLY A O 1
ATOM 3537 N N . LEU A 1 467 ? -13.547 -4.038 29.848 1.00 92.00 467 LEU A N 1
ATOM 3538 C CA . LEU A 1 467 ? -12.860 -4.729 28.767 1.00 92.00 467 LEU A CA 1
ATOM 3539 C C . LEU A 1 467 ? -13.620 -4.454 27.474 1.00 92.00 467 LEU A C 1
ATOM 3541 O O . LEU A 1 467 ? -14.840 -4.594 27.448 1.00 92.00 467 LEU A O 1
ATOM 3545 N N . ARG A 1 468 ? -12.912 -4.088 26.407 1.00 90.62 468 ARG A N 1
ATOM 3546 C CA . ARG A 1 468 ? -13.484 -3.888 25.074 1.00 90.62 468 ARG A CA 1
ATOM 3547 C C . ARG A 1 468 ? -12.733 -4.738 24.058 1.00 90.62 468 ARG A C 1
ATOM 3549 O O . ARG A 1 468 ? -11.506 -4.725 24.053 1.00 90.62 468 ARG A O 1
ATOM 3556 N N . LEU A 1 469 ? -13.477 -5.444 23.214 1.00 86.19 469 LEU A N 1
ATOM 3557 C CA . LEU A 1 469 ? -12.945 -6.258 22.129 1.00 86.19 469 LEU A CA 1
ATOM 3558 C C . LEU A 1 469 ? -13.748 -5.998 20.845 1.00 86.19 469 LEU A C 1
ATOM 3560 O O . LEU A 1 469 ? -14.933 -6.347 20.791 1.00 86.19 469 LEU A O 1
ATOM 3564 N N . PRO A 1 470 ? -13.146 -5.365 19.832 1.00 88.12 470 PRO A N 1
ATOM 3565 C CA . PRO A 1 470 ? -13.756 -5.219 18.520 1.00 88.12 470 PRO A CA 1
ATOM 3566 C C . PRO A 1 470 ? -13.531 -6.473 17.657 1.00 88.12 470 PRO A C 1
ATOM 3568 O O . PRO A 1 470 ? -12.510 -7.151 17.767 1.00 88.12 470 PRO A O 1
ATOM 3571 N N . TYR A 1 471 ? -14.498 -6.778 16.795 1.00 80.69 471 TYR A N 1
ATOM 3572 C CA . TYR A 1 471 ? -14.454 -7.872 15.827 1.00 80.69 471 TYR A CA 1
ATOM 3573 C C . TYR A 1 471 ? -14.942 -7.374 14.467 1.00 80.69 471 TYR A C 1
ATOM 3575 O O . TYR A 1 471 ? -16.075 -6.916 14.353 1.00 80.69 471 TYR A O 1
ATOM 3583 N N . LEU A 1 472 ? -14.111 -7.454 13.442 1.00 80.00 472 LEU A N 1
ATOM 3584 C CA . LEU A 1 472 ? -14.429 -7.104 12.067 1.00 80.00 472 LEU A CA 1
ATOM 3585 C C . LEU A 1 472 ? -15.103 -8.300 11.385 1.00 80.00 472 LEU A C 1
ATOM 3587 O O . LEU A 1 472 ? -14.578 -9.405 11.416 1.00 80.00 472 LEU A O 1
ATOM 3591 N N . PHE A 1 473 ? -16.265 -8.104 10.764 1.00 71.25 473 PHE A N 1
ATOM 3592 C CA . PHE A 1 473 ? -16.925 -9.140 9.957 1.00 71.25 473 PHE A CA 1
ATOM 3593 C C . PHE A 1 473 ? -16.516 -9.070 8.491 1.00 71.25 473 PHE A C 1
ATOM 3595 O O . PHE A 1 473 ? -16.362 -10.097 7.834 1.00 71.25 473 PHE A O 1
ATOM 3602 N N . SER A 1 474 ? -16.413 -7.852 7.965 1.00 73.94 474 SER A N 1
ATOM 3603 C CA . SER A 1 474 ? -16.053 -7.608 6.578 1.00 73.94 474 SER A CA 1
ATOM 3604 C C . SER A 1 474 ? -15.470 -6.217 6.416 1.00 73.94 474 SER A C 1
ATOM 3606 O O . SER A 1 474 ? -15.872 -5.276 7.106 1.00 73.94 474 SER A O 1
ATOM 3608 N N . GLN A 1 475 ? -14.573 -6.094 5.448 1.00 77.38 475 GLN A N 1
ATOM 3609 C CA . GLN A 1 475 ? -14.022 -4.826 5.012 1.00 77.38 475 GLN A CA 1
ATOM 3610 C C . GLN A 1 475 ? -13.871 -4.834 3.492 1.00 77.38 475 GLN A C 1
ATOM 3612 O O . GLN A 1 475 ? -13.288 -5.754 2.918 1.00 77.38 475 GLN A O 1
ATOM 3617 N N . GLY A 1 476 ? -14.395 -3.800 2.841 1.00 74.62 476 GLY A N 1
ATOM 3618 C CA . GLY A 1 476 ? -14.043 -3.453 1.472 1.00 74.62 476 GLY A CA 1
ATOM 3619 C C . GLY A 1 476 ? -12.855 -2.505 1.515 1.00 74.62 476 GLY A C 1
ATOM 3620 O O . GLY A 1 476 ? -12.982 -1.384 1.999 1.00 74.62 476 GLY A O 1
ATOM 3621 N N . SER A 1 477 ? -11.675 -2.922 1.062 1.00 68.12 477 SER A N 1
ATOM 3622 C CA . SER A 1 477 ? -10.510 -2.036 1.049 1.00 68.12 477 SER A CA 1
ATOM 3623 C C . SER A 1 477 ? -9.578 -2.333 -0.113 1.00 68.12 477 SER A C 1
ATOM 3625 O O . SER A 1 477 ? -9.433 -3.470 -0.557 1.00 68.12 477 SER A O 1
ATOM 3627 N N . GLN A 1 478 ? -8.943 -1.270 -0.598 1.00 59.88 478 GLN A N 1
ATOM 3628 C CA . GLN A 1 478 ? -7.890 -1.327 -1.607 1.00 59.88 478 GLN A CA 1
ATOM 3629 C C . GLN A 1 478 ? -6.499 -1.475 -0.964 1.00 59.88 478 GLN A C 1
ATOM 3631 O O . GLN A 1 478 ? -5.495 -1.570 -1.671 1.00 59.88 478 GLN A O 1
ATOM 3636 N N . LEU A 1 479 ? -6.434 -1.503 0.372 1.00 55.94 479 LEU A N 1
ATOM 3637 C CA . LEU A 1 479 ? -5.221 -1.721 1.150 1.00 55.94 479 LEU A CA 1
ATOM 3638 C C . LEU A 1 479 ? -4.902 -3.219 1.223 1.00 55.94 479 LEU A C 1
ATOM 3640 O O . LEU A 1 479 ? -5.789 -4.050 1.400 1.00 55.94 479 LEU A O 1
ATOM 3644 N N . THR A 1 480 ? -3.628 -3.587 1.088 1.00 41.50 480 THR A N 1
ATOM 3645 C CA . THR A 1 480 ? -3.229 -5.001 1.186 1.00 41.50 480 THR A CA 1
ATOM 3646 C C . THR A 1 480 ? -3.021 -5.386 2.645 1.00 41.50 480 THR A C 1
ATOM 3648 O O . THR A 1 480 ? -2.353 -4.653 3.362 1.00 41.50 480 THR A O 1
ATOM 3651 N N . GLY A 1 481 ? -3.574 -6.528 3.061 1.00 46.88 481 GLY A N 1
ATOM 3652 C CA . GLY A 1 481 ? -3.605 -6.958 4.464 1.00 46.88 481 GLY A CA 1
ATOM 3653 C C . GLY A 1 481 ? -4.957 -6.732 5.134 1.00 46.88 481 GLY A C 1
ATOM 3654 O O . GLY A 1 481 ? -5.298 -7.462 6.061 1.00 46.88 481 GLY A O 1
ATOM 3655 N N . ALA A 1 482 ? -5.762 -5.802 4.598 1.00 49.69 482 ALA A N 1
ATOM 3656 C CA . ALA A 1 482 ? -7.157 -5.665 4.985 1.00 49.69 482 ALA A CA 1
ATOM 3657 C C . ALA A 1 482 ? -7.845 -7.027 4.873 1.00 49.69 482 ALA A C 1
ATOM 3659 O O . ALA A 1 482 ? -7.649 -7.753 3.887 1.00 49.69 482 ALA A O 1
ATOM 3660 N N . ALA A 1 483 ? -8.622 -7.368 5.897 1.00 50.19 483 ALA A N 1
ATOM 3661 C CA . ALA A 1 483 ? -9.294 -8.649 5.961 1.00 50.19 483 ALA A CA 1
ATOM 3662 C C . ALA A 1 483 ? -10.123 -8.851 4.683 1.00 50.19 483 ALA A C 1
ATOM 3664 O O . ALA A 1 483 ? -10.898 -7.971 4.290 1.00 50.19 483 ALA A O 1
ATOM 3665 N N . ALA A 1 484 ? -9.909 -9.974 3.985 1.00 53.12 484 ALA A N 1
ATOM 3666 C CA . ALA A 1 484 ? -10.624 -10.240 2.744 1.00 53.12 484 ALA A CA 1
ATOM 3667 C C . ALA A 1 484 ? -12.139 -10.224 3.019 1.00 53.12 484 ALA A C 1
ATOM 3669 O O . ALA A 1 484 ? -12.561 -10.622 4.107 1.00 53.12 484 ALA A O 1
ATOM 3670 N N . PRO A 1 485 ? -12.989 -9.803 2.065 1.00 51.12 485 PRO A N 1
ATOM 3671 C CA . PRO A 1 485 ? -14.431 -9.799 2.283 1.00 51.12 485 PRO A CA 1
ATOM 3672 C C . PRO A 1 485 ? -14.942 -11.183 2.728 1.00 51.12 485 PRO A C 1
ATOM 3674 O O . PRO A 1 485 ? -14.977 -12.122 1.933 1.00 51.12 485 PRO A O 1
ATOM 3677 N N . GLY A 1 486 ? -15.337 -11.306 4.002 1.00 47.41 486 GLY A N 1
ATOM 3678 C CA . GLY A 1 486 ? -15.822 -12.550 4.616 1.00 47.41 486 GLY A CA 1
ATOM 3679 C C . GLY A 1 486 ? -14.829 -13.290 5.527 1.00 47.41 486 GLY A C 1
ATOM 3680 O O . GLY A 1 486 ? -15.262 -14.188 6.252 1.00 47.41 486 GLY A O 1
ATOM 3681 N N . ASP A 1 487 ? -13.551 -12.903 5.547 1.00 58.06 487 ASP A N 1
ATOM 3682 C CA . ASP A 1 487 ? -12.579 -13.326 6.559 1.00 58.06 487 ASP A CA 1
ATOM 3683 C C . ASP A 1 487 ? -12.707 -12.357 7.743 1.00 58.06 487 ASP A C 1
ATOM 3685 O O . ASP A 1 487 ? -12.249 -11.224 7.683 1.00 58.06 487 ASP A O 1
ATOM 3689 N N . GLY A 1 488 ? -13.432 -12.739 8.794 1.00 58.91 488 GLY A N 1
ATOM 3690 C CA . GLY A 1 488 ? -13.570 -11.875 9.969 1.00 58.91 488 GLY A CA 1
ATOM 3691 C C . GLY A 1 488 ? -12.270 -11.784 10.776 1.00 58.91 488 GLY A C 1
ATOM 3692 O O . GLY A 1 488 ? -11.506 -12.748 10.822 1.00 58.91 488 GLY A O 1
ATOM 3693 N N . ASP A 1 489 ? -12.055 -10.664 11.462 1.00 69.81 489 ASP A N 1
ATOM 3694 C CA . ASP A 1 489 ? -10.818 -10.357 12.186 1.00 69.81 489 ASP A CA 1
ATOM 3695 C C . ASP A 1 489 ? -11.083 -9.835 13.606 1.00 69.81 489 ASP A C 1
ATOM 3697 O O . ASP A 1 489 ? -12.143 -9.287 13.898 1.00 69.81 489 ASP A O 1
ATOM 3701 N N . ILE A 1 490 ? -10.133 -10.004 14.518 1.00 72.62 490 ILE A N 1
ATOM 3702 C CA . ILE A 1 490 ? -10.204 -9.481 15.884 1.00 72.62 490 ILE A CA 1
ATOM 3703 C C . ILE A 1 490 ? -9.319 -8.239 15.951 1.00 72.62 490 ILE A C 1
ATOM 3705 O O . ILE A 1 490 ? -8.172 -8.284 15.529 1.00 72.62 490 ILE A O 1
ATOM 3709 N N . GLY A 1 491 ? -9.834 -7.141 16.504 1.00 74.44 491 GLY A N 1
ATOM 3710 C CA . GLY A 1 491 ? -9.017 -5.951 16.741 1.00 74.44 491 GLY A CA 1
ATOM 3711 C C . GLY A 1 491 ? -8.405 -5.922 18.140 1.00 74.44 491 GLY A C 1
ATOM 3712 O O . GLY A 1 491 ? -8.477 -6.883 18.912 1.00 74.44 491 GLY A O 1
ATOM 3713 N N . ASP A 1 492 ? -7.809 -4.790 18.496 1.00 81.88 492 ASP A N 1
ATOM 3714 C CA . ASP A 1 492 ? -7.041 -4.692 19.735 1.00 81.88 492 ASP A CA 1
ATOM 3715 C C . ASP A 1 492 ? -7.900 -4.739 21.006 1.00 81.88 492 ASP A C 1
ATOM 3717 O O . ASP A 1 492 ? -8.884 -4.010 21.185 1.00 81.88 492 ASP A O 1
ATOM 3721 N N . LEU A 1 493 ? -7.480 -5.590 21.943 1.00 82.12 493 LEU A N 1
ATOM 3722 C CA . LEU A 1 493 ? -8.094 -5.727 23.252 1.00 82.12 493 LEU A CA 1
ATOM 3723 C C . LEU A 1 493 ? -7.763 -4.503 24.103 1.00 82.12 493 LEU A C 1
ATOM 3725 O O . LEU A 1 493 ? -6.604 -4.235 24.420 1.00 82.12 493 LEU A O 1
ATOM 3729 N N . ARG A 1 494 ? -8.795 -3.812 24.585 1.00 89.25 494 ARG A N 1
ATOM 3730 C CA . ARG A 1 494 ? -8.635 -2.686 25.507 1.00 89.25 494 ARG A CA 1
ATOM 3731 C C . ARG A 1 494 ? -9.116 -3.031 26.905 1.00 89.25 494 ARG A C 1
ATOM 3733 O O . ARG A 1 494 ? -10.253 -3.452 27.101 1.00 89.25 494 ARG A O 1
ATOM 3740 N N . LEU A 1 495 ? -8.260 -2.777 27.888 1.00 88.50 495 LEU A N 1
ATOM 3741 C CA . LEU A 1 495 ? -8.582 -2.832 29.310 1.00 88.50 495 LEU A CA 1
ATOM 3742 C C . LEU A 1 495 ? -8.654 -1.404 29.849 1.00 88.50 495 LEU A C 1
ATOM 3744 O O . LEU A 1 495 ? -7.706 -0.633 29.708 1.00 88.50 495 LEU A O 1
ATOM 3748 N N . GLU A 1 496 ? -9.768 -1.043 30.477 1.00 91.81 496 GLU A N 1
ATOM 3749 C CA . GLU A 1 496 ? -9.986 0.293 31.033 1.00 91.81 496 GLU A CA 1
ATOM 3750 C C . GLU A 1 496 ? -10.418 0.232 32.501 1.00 91.81 496 GLU A C 1
ATOM 3752 O O . GLU A 1 496 ? -11.203 -0.617 32.915 1.00 91.81 496 GLU A O 1
ATOM 3757 N N . GLY A 1 497 ? -9.891 1.139 33.316 1.00 92.81 497 GLY A N 1
ATOM 3758 C CA . GLY A 1 497 ? -10.428 1.440 34.637 1.00 92.81 497 GLY A CA 1
ATOM 3759 C C . GLY A 1 497 ? -11.249 2.718 34.565 1.00 92.81 497 GLY A C 1
ATOM 3760 O O . GLY A 1 497 ? -10.907 3.618 33.812 1.00 92.81 497 GLY A O 1
ATOM 3761 N N . LYS A 1 498 ? -12.307 2.837 35.363 1.00 96.50 498 LYS A N 1
ATOM 3762 C CA . LYS A 1 498 ? -13.069 4.079 35.543 1.00 96.50 498 LYS A CA 1
ATOM 3763 C C . LYS A 1 498 ? -13.166 4.373 37.030 1.00 96.50 498 LYS A C 1
ATOM 3765 O O . LYS A 1 498 ? -13.837 3.655 37.769 1.00 96.50 498 LYS A O 1
ATOM 3770 N N . TYR A 1 499 ? -12.481 5.424 37.467 1.00 96.06 499 TYR A N 1
ATOM 3771 C CA . TYR A 1 499 ? -12.493 5.893 38.845 1.00 96.06 499 TYR A CA 1
ATOM 3772 C C . TYR A 1 499 ? -13.331 7.164 38.964 1.00 96.06 499 TYR A C 1
ATOM 3774 O O . TYR A 1 499 ? -12.970 8.215 38.431 1.00 96.06 499 TYR A O 1
ATOM 3782 N N . ARG A 1 500 ? -14.450 7.073 39.683 1.00 95.25 500 ARG A N 1
ATOM 3783 C CA . ARG A 1 500 ? -15.307 8.213 40.004 1.00 95.25 500 ARG A CA 1
ATOM 3784 C C . ARG A 1 500 ? -14.677 9.008 41.143 1.00 95.25 500 ARG A C 1
ATOM 3786 O O . ARG A 1 500 ? -14.670 8.560 42.287 1.00 95.25 500 ARG A O 1
ATOM 3793 N N . VAL A 1 501 ? -14.191 10.207 40.830 1.00 94.56 501 VAL A N 1
ATOM 3794 C CA . VAL A 1 501 ? -13.609 11.136 41.810 1.00 94.56 501 VAL A CA 1
ATOM 3795 C C . VAL A 1 501 ? -14.717 11.809 42.613 1.00 94.56 501 VAL A C 1
ATOM 3797 O O . VAL A 1 501 ? -14.665 11.857 43.840 1.00 94.56 501 VAL A O 1
ATOM 3800 N N . ARG A 1 502 ? -15.743 12.313 41.919 1.00 92.06 502 ARG A N 1
ATOM 3801 C CA . ARG A 1 502 ? -16.977 12.820 42.527 1.00 92.06 502 ARG A CA 1
ATOM 3802 C C . ARG A 1 502 ? -18.135 12.673 41.550 1.00 92.06 502 ARG A C 1
ATOM 3804 O O . ARG A 1 502 ? -17.922 12.575 40.349 1.00 92.06 502 ARG A O 1
ATOM 3811 N N . GLY A 1 503 ? -19.354 12.715 42.058 1.00 86.12 503 GLY A N 1
ATOM 3812 C CA . GLY A 1 503 ? -20.559 12.727 41.238 1.00 86.12 503 GLY A CA 1
ATOM 3813 C C . GLY A 1 503 ? -21.776 12.350 42.066 1.00 86.12 503 GLY A C 1
ATOM 3814 O O . GLY A 1 503 ? -21.650 11.784 43.151 1.00 86.12 503 GLY A O 1
ATOM 3815 N N . GLY A 1 504 ? -22.955 12.675 41.556 1.00 77.00 504 GLY A N 1
ATOM 3816 C CA . GLY A 1 504 ? -24.226 12.437 42.227 1.00 77.00 504 GLY A CA 1
ATOM 3817 C C . GLY A 1 504 ? -25.372 13.132 41.492 1.00 77.00 504 GLY A C 1
ATOM 3818 O O . GLY A 1 504 ? -25.123 13.826 40.504 1.00 77.00 504 GLY A O 1
ATOM 3819 N N . PRO A 1 505 ? -26.618 12.967 41.962 1.00 70.94 505 PRO A N 1
ATOM 3820 C CA . PRO A 1 505 ? -27.771 13.667 41.399 1.00 70.94 505 PRO A CA 1
ATOM 3821 C C . PRO A 1 505 ? -27.533 15.186 41.400 1.00 70.94 505 PRO A C 1
ATOM 3823 O O . PRO A 1 505 ? -27.163 15.743 42.433 1.00 70.94 505 PRO A O 1
ATOM 3826 N N . ASP A 1 506 ? -27.676 15.829 40.237 1.00 74.12 506 ASP A N 1
ATOM 3827 C CA . ASP A 1 506 ? -27.480 17.274 39.996 1.00 74.12 506 ASP A CA 1
ATOM 3828 C C . ASP A 1 506 ? -26.099 17.866 40.359 1.00 74.12 506 ASP A C 1
ATOM 3830 O O . ASP A 1 506 ? -25.889 19.084 40.298 1.00 74.12 506 ASP A O 1
ATOM 3834 N N . GLN A 1 507 ? -25.119 17.027 40.705 1.00 87.50 507 GLN A N 1
ATOM 3835 C CA . GLN A 1 507 ? -23.743 17.454 40.942 1.00 87.50 507 GLN A CA 1
ATOM 3836 C C . GLN A 1 507 ? -22.920 17.362 39.658 1.00 87.50 507 GLN A C 1
ATOM 3838 O O . GLN A 1 507 ? -23.159 16.511 38.807 1.00 87.50 507 GLN A O 1
ATOM 3843 N N . VAL A 1 508 ? -21.900 18.216 39.542 1.00 93.25 508 VAL A N 1
ATOM 3844 C CA . VAL A 1 508 ? -20.869 18.020 38.512 1.00 93.25 508 VAL A CA 1
ATOM 3845 C C . VAL A 1 508 ? -20.085 16.758 38.864 1.00 93.25 508 VAL A C 1
ATOM 3847 O O . VAL A 1 508 ? -19.437 16.711 39.917 1.00 93.25 508 VAL A O 1
ATOM 3850 N N . GLY A 1 509 ? -20.169 15.768 37.989 1.00 94.81 509 GLY A N 1
ATOM 3851 C CA . GLY A 1 509 ? -19.427 14.525 38.017 1.00 94.81 509 GLY A CA 1
ATOM 3852 C C . GLY A 1 509 ? -18.024 14.688 37.448 1.00 94.81 509 GLY A C 1
ATOM 3853 O O . GLY A 1 509 ? -17.802 15.457 36.515 1.00 94.81 509 GLY A O 1
ATOM 3854 N N . VAL A 1 510 ? -17.066 13.984 38.048 1.00 96.75 510 VAL A N 1
ATOM 3855 C CA . VAL A 1 510 ? -15.675 13.921 37.596 1.00 96.75 510 VAL A CA 1
ATOM 3856 C C . VAL A 1 510 ? -15.197 12.481 37.694 1.00 96.75 510 VAL A C 1
ATOM 3858 O O . VAL A 1 510 ? -15.302 11.861 38.759 1.00 96.75 510 VAL A O 1
ATOM 3861 N N . ALA A 1 511 ? -14.632 11.960 36.609 1.00 95.81 511 ALA A N 1
ATOM 3862 C CA . ALA A 1 511 ? -14.006 10.645 36.595 1.00 95.81 511 ALA A CA 1
ATOM 3863 C C . ALA A 1 511 ? -12.692 10.635 35.819 1.00 95.81 511 ALA A C 1
ATOM 3865 O O . ALA A 1 511 ? -12.467 11.448 34.924 1.00 95.81 511 ALA A O 1
ATOM 3866 N N . LEU A 1 512 ? -11.834 9.687 36.184 1.00 96.44 512 LEU A N 1
ATOM 3867 C CA . LEU A 1 512 ? -10.581 9.393 35.505 1.00 96.44 512 LEU A CA 1
ATOM 3868 C C . LEU A 1 512 ? -10.631 7.973 34.954 1.00 96.44 512 LEU A C 1
ATOM 3870 O O . LEU A 1 512 ? -11.029 7.044 35.660 1.00 96.44 512 LEU A O 1
ATOM 3874 N N . LEU A 1 513 ? -10.226 7.819 33.700 1.00 96.31 513 LEU A N 1
ATOM 3875 C CA . LEU A 1 513 ? -10.251 6.563 32.974 1.00 96.31 513 LEU A CA 1
ATOM 3876 C C . LEU A 1 513 ? -8.857 6.227 32.435 1.00 96.31 513 LEU A C 1
ATOM 3878 O O . LEU A 1 513 ? -8.547 6.592 31.296 1.00 96.31 513 LEU A O 1
ATOM 3882 N N . PRO A 1 514 ? -7.985 5.592 33.237 1.00 92.06 514 PRO A N 1
ATOM 3883 C CA . PRO A 1 514 ? -6.770 4.985 32.713 1.00 92.06 514 PRO A CA 1
ATOM 3884 C C . PRO A 1 514 ? -7.119 3.758 31.864 1.00 92.06 514 PRO A C 1
ATOM 3886 O O . PRO A 1 514 ? -8.010 2.984 32.220 1.00 92.06 514 PRO A O 1
ATOM 3889 N N . TYR A 1 515 ? -6.403 3.548 30.767 1.00 90.12 515 TYR A N 1
ATOM 3890 C CA . TYR A 1 515 ? -6.566 2.364 29.933 1.00 90.12 515 TYR A CA 1
ATOM 3891 C C . TYR A 1 515 ? -5.255 1.929 29.287 1.00 90.12 515 TYR A C 1
ATOM 3893 O O . TYR A 1 515 ? -4.315 2.712 29.141 1.00 90.12 515 TYR A O 1
ATOM 3901 N N . VAL A 1 516 ? -5.237 0.663 28.888 1.00 85.44 516 VAL A N 1
ATOM 3902 C CA . VAL A 1 516 ? -4.221 0.069 28.027 1.00 85.44 516 VAL A CA 1
ATOM 3903 C C . VAL A 1 516 ? -4.922 -0.654 26.883 1.00 85.44 516 VAL A C 1
ATOM 3905 O O . VAL A 1 516 ? -5.902 -1.370 27.100 1.00 85.44 516 VAL A O 1
ATOM 3908 N N . THR A 1 517 ? -4.429 -0.441 25.675 1.00 84.06 517 THR A N 1
ATOM 3909 C CA . THR A 1 517 ? -4.814 -1.164 24.467 1.00 84.06 517 THR A CA 1
ATOM 3910 C C . THR A 1 517 ? -3.653 -2.075 24.116 1.00 84.06 517 THR A C 1
ATOM 3912 O O . THR A 1 517 ? -2.518 -1.611 24.011 1.00 84.06 517 THR A O 1
ATOM 3915 N N . LEU A 1 518 ? -3.932 -3.368 24.033 1.00 77.94 518 LEU A N 1
ATOM 3916 C CA . LEU A 1 518 ? -2.946 -4.395 23.756 1.00 77.94 518 LEU A CA 1
ATOM 3917 C C . LEU A 1 518 ? -3.005 -4.740 22.275 1.00 77.94 518 LEU A C 1
ATOM 3919 O O . LEU A 1 518 ? -4.097 -4.964 21.758 1.00 77.94 518 LEU A O 1
ATOM 3923 N N . GLU A 1 519 ? -1.839 -4.832 21.648 1.00 72.81 519 GLU A N 1
ATOM 3924 C CA . GLU A 1 519 ? -1.676 -5.303 20.272 1.00 72.81 519 GLU A CA 1
ATOM 3925 C C . GLU A 1 519 ? -2.006 -6.805 20.201 1.00 72.81 519 GLU A C 1
ATOM 3927 O O . GLU A 1 519 ? -1.143 -7.681 20.317 1.00 72.81 519 GLU A O 1
ATOM 3932 N N . THR A 1 520 ? -3.298 -7.112 20.143 1.00 67.81 520 THR A N 1
ATOM 3933 C CA . THR A 1 520 ? -3.826 -8.482 20.088 1.00 67.81 520 THR A CA 1
ATOM 3934 C C . THR A 1 520 ? -4.520 -8.783 18.776 1.00 67.81 520 THR A C 1
ATOM 3936 O O . THR A 1 520 ? -4.851 -9.950 18.557 1.00 67.81 520 THR A O 1
ATOM 3939 N N . GLY A 1 521 ? -4.798 -7.758 17.965 1.00 60.19 521 GLY A N 1
ATOM 3940 C CA . GLY A 1 521 ? -5.397 -7.941 16.653 1.00 60.19 521 GLY A CA 1
ATOM 3941 C C . GLY A 1 521 ? -4.424 -8.530 15.633 1.00 60.19 521 GLY A C 1
ATOM 3942 O O . GLY A 1 521 ? -3.213 -8.573 15.866 1.00 60.19 521 GLY A O 1
ATOM 3943 N N . GLU A 1 522 ? -4.957 -9.022 14.515 1.00 60.22 522 GLU A N 1
ATOM 3944 C CA . GLU A 1 522 ? -4.128 -9.524 13.418 1.00 60.22 522 GLU A CA 1
ATOM 3945 C C . GLU A 1 522 ? -3.399 -8.352 12.737 1.00 60.22 522 GLU A C 1
ATOM 3947 O O . GLU A 1 522 ? -4.003 -7.336 12.367 1.00 60.22 522 GLU A O 1
ATOM 3952 N N . GLU A 1 523 ? -2.078 -8.501 12.596 1.00 53.16 523 GLU A N 1
ATOM 3953 C CA . GLU A 1 523 ? -1.216 -7.560 11.877 1.00 53.16 523 GLU A CA 1
ATOM 3954 C C . GLU A 1 523 ? -1.699 -7.437 10.414 1.00 53.16 523 GLU A C 1
ATOM 3956 O O . GLU A 1 523 ? -2.036 -8.438 9.785 1.00 53.16 523 GLU A O 1
ATOM 3961 N N . ASP A 1 524 ? -1.704 -6.210 9.882 1.00 50.78 524 ASP A N 1
ATOM 3962 C CA . ASP A 1 524 ? -2.096 -5.820 8.513 1.00 50.78 524 ASP A CA 1
ATOM 3963 C C . ASP A 1 524 ? -3.603 -5.583 8.246 1.00 50.78 524 ASP A C 1
ATOM 3965 O O . ASP A 1 524 ? -3.955 -5.079 7.180 1.00 50.78 524 ASP A O 1
ATOM 3969 N N . SER A 1 525 ? -4.496 -5.822 9.213 1.00 53.41 525 SER A N 1
ATOM 3970 C CA . SER A 1 525 ? -5.959 -5.692 9.040 1.00 53.41 525 SER A CA 1
ATOM 3971 C C . SER A 1 525 ? -6.509 -4.255 8.994 1.00 53.41 525 SER A C 1
ATOM 3973 O O . SER A 1 525 ? -7.689 -4.054 8.708 1.00 53.41 525 SER A O 1
ATOM 3975 N N . TYR A 1 526 ? -5.683 -3.239 9.283 1.00 61.78 526 TYR A N 1
ATOM 3976 C CA . TYR A 1 526 ? -6.113 -1.844 9.514 1.00 61.78 526 TYR A CA 1
ATOM 3977 C C . TYR A 1 526 ? -7.236 -1.725 10.565 1.00 61.78 526 TYR A C 1
ATOM 3979 O O . TYR A 1 526 ? -8.050 -0.801 10.544 1.00 61.78 526 TYR A O 1
ATOM 3987 N N . PHE A 1 527 ? -7.289 -2.692 11.484 1.00 66.81 527 PHE A N 1
ATOM 3988 C CA . PHE A 1 527 ? -8.303 -2.844 12.525 1.00 66.81 527 PHE A CA 1
ATOM 3989 C C . PHE A 1 527 ? -7.653 -2.959 13.920 1.00 66.81 527 PHE A C 1
ATOM 3991 O O . PHE A 1 527 ? -8.133 -3.657 14.814 1.00 66.81 527 PHE A O 1
ATOM 3998 N N . GLY A 1 528 ? -6.518 -2.276 14.095 1.00 61.47 528 GLY A N 1
ATOM 3999 C CA . GLY A 1 528 ? -5.701 -2.240 15.307 1.00 61.47 528 GLY A CA 1
ATOM 4000 C C . GLY A 1 528 ? -4.570 -1.215 15.178 1.00 61.47 528 GLY A C 1
ATOM 4001 O O . GLY A 1 528 ? -4.307 -0.706 14.090 1.00 61.47 528 GLY A O 1
ATOM 4002 N N . LYS A 1 529 ? -3.919 -0.888 16.295 1.00 61.69 529 LYS A N 1
ATOM 4003 C CA . LYS A 1 529 ? -2.892 0.162 16.417 1.00 61.69 529 LYS A CA 1
ATOM 4004 C C . LYS A 1 529 ? -1.456 -0.350 16.286 1.00 61.69 529 LYS A C 1
ATOM 4006 O O . LYS A 1 529 ? -0.543 0.465 16.382 1.00 61.69 529 LYS A O 1
ATOM 4011 N N . GLY A 1 530 ? -1.260 -1.674 16.134 1.00 59.94 530 GLY A N 1
ATOM 4012 C CA . GLY A 1 530 ? 0.031 -2.380 15.893 1.00 59.94 530 GLY A CA 1
ATOM 4013 C C . GLY A 1 530 ? 1.170 -2.002 16.826 1.00 59.94 530 GLY A C 1
ATOM 4014 O O . GLY A 1 530 ? 2.343 -2.185 16.526 1.00 59.94 530 GLY A O 1
ATOM 4015 N N . SER A 1 531 ? 0.798 -1.436 17.964 1.00 66.81 531 SER A N 1
ATOM 4016 C CA . SER A 1 531 ? 1.631 -1.163 19.109 1.00 66.81 531 SER A CA 1
ATOM 4017 C C . SER A 1 531 ? 0.708 -1.069 20.317 1.00 66.81 531 SER A C 1
ATOM 4019 O O . SER A 1 531 ? -0.489 -0.771 20.219 1.00 66.81 531 SER A O 1
ATOM 4021 N N . ASN A 1 532 ? 1.262 -1.327 21.496 1.00 74.94 532 ASN A N 1
ATOM 4022 C CA . ASN A 1 532 ? 0.510 -1.123 22.724 1.00 74.94 532 ASN A CA 1
ATOM 4023 C C . ASN A 1 532 ? 0.300 0.380 22.951 1.00 74.94 532 ASN A C 1
ATOM 4025 O O . ASN A 1 532 ? 1.259 1.151 22.944 1.00 74.94 532 ASN A O 1
ATOM 4029 N N . ALA A 1 533 ? -0.936 0.783 23.243 1.00 79.56 533 ALA A N 1
ATOM 4030 C CA . ALA A 1 533 ? -1.262 2.168 23.565 1.00 79.56 533 ALA A CA 1
ATOM 4031 C C . ALA A 1 533 ? -1.658 2.312 25.037 1.00 79.56 533 ALA A C 1
ATOM 4033 O O . ALA A 1 533 ? -2.401 1.496 25.587 1.00 79.56 533 ALA A O 1
ATOM 4034 N N . PHE A 1 534 ? -1.204 3.384 25.679 1.00 85.69 534 PHE A N 1
ATOM 4035 C CA . PHE A 1 534 ? -1.523 3.703 27.069 1.00 85.69 534 PHE A CA 1
ATOM 4036 C C . PHE A 1 534 ? -2.185 5.063 27.125 1.00 85.69 534 PHE A C 1
ATOM 4038 O O . PHE A 1 534 ? -1.682 6.010 26.534 1.00 85.69 534 PHE A O 1
ATOM 4045 N N . GLY A 1 535 ? -3.273 5.208 27.871 1.00 89.00 535 GLY A N 1
ATOM 4046 C CA . GLY A 1 535 ? -3.907 6.513 27.965 1.00 89.00 535 GLY A CA 1
ATOM 4047 C C . GLY A 1 535 ? -4.626 6.780 29.266 1.00 89.00 535 GLY A C 1
ATOM 4048 O O . GLY A 1 535 ? -4.928 5.887 30.057 1.00 89.00 535 GLY A O 1
ATOM 4049 N N . LEU A 1 536 ? -4.902 8.060 29.476 1.00 92.56 536 LEU A N 1
ATOM 4050 C CA . LEU A 1 536 ? -5.677 8.574 30.590 1.00 92.56 536 LEU A CA 1
ATOM 4051 C C . LEU A 1 536 ? -6.703 9.560 30.047 1.00 92.56 536 LEU A C 1
ATOM 4053 O O . LEU A 1 536 ? -6.347 10.545 29.408 1.00 92.56 536 LEU A O 1
ATOM 4057 N N . THR A 1 537 ? -7.980 9.299 30.309 1.00 96.31 537 THR A N 1
ATOM 4058 C CA . THR A 1 537 ? -9.077 10.212 29.964 1.00 96.31 537 THR A CA 1
ATOM 4059 C C . THR A 1 537 ? -9.690 10.801 31.226 1.00 96.31 537 THR A C 1
ATOM 4061 O O . THR A 1 537 ? -10.048 10.070 32.145 1.00 96.31 537 THR A O 1
ATOM 4064 N N . ALA A 1 538 ? -9.834 12.118 31.274 1.00 96.25 538 ALA A N 1
ATOM 4065 C CA . ALA A 1 538 ? -10.621 12.823 32.269 1.00 96.25 538 ALA A CA 1
ATOM 4066 C C . ALA A 1 538 ? -12.010 13.132 31.706 1.00 96.25 538 ALA A C 1
ATOM 4068 O O . ALA A 1 538 ? -12.159 13.545 30.555 1.00 96.25 538 ALA A O 1
ATOM 4069 N N . VAL A 1 539 ? -13.025 12.937 32.540 1.00 96.19 539 VAL A N 1
ATOM 4070 C CA . VAL A 1 539 ? -14.431 13.164 32.209 1.00 96.19 539 VAL A CA 1
ATOM 4071 C C . VAL A 1 539 ? -15.015 14.176 33.171 1.00 96.19 539 VAL A C 1
ATOM 4073 O O . VAL A 1 539 ? -14.801 14.077 34.382 1.00 96.19 539 VAL A O 1
ATOM 4076 N N . LEU A 1 540 ? -15.794 15.102 32.624 1.00 96.69 540 LEU A N 1
ATOM 4077 C CA . LEU A 1 540 ? -16.658 16.002 33.367 1.00 96.69 540 LEU A CA 1
ATOM 4078 C C . LEU A 1 540 ? -18.079 15.863 32.833 1.00 96.69 540 LEU A C 1
ATOM 4080 O O . LEU A 1 540 ? -18.308 16.042 31.642 1.00 96.69 540 LEU A O 1
ATOM 4084 N N . ASP A 1 541 ? -19.038 15.593 33.707 1.00 94.94 541 ASP A N 1
ATOM 4085 C CA . ASP A 1 541 ? -20.450 15.547 33.334 1.00 94.94 541 ASP A CA 1
ATOM 4086 C C . ASP A 1 541 ? -21.325 16.299 34.330 1.00 94.94 541 ASP A C 1
ATOM 4088 O O . ASP A 1 541 ? -20.931 16.582 35.464 1.00 94.94 541 ASP A O 1
ATOM 4092 N N . ARG A 1 542 ? -22.518 16.683 33.887 1.00 93.50 542 ARG A N 1
ATOM 4093 C CA . ARG A 1 542 ? -23.512 17.324 34.738 1.00 93.50 542 ARG A CA 1
ATOM 4094 C C . ARG A 1 542 ? -24.914 17.006 34.256 1.00 93.50 542 ARG A C 1
ATOM 4096 O O . ARG A 1 542 ? -25.265 17.287 33.112 1.00 93.50 542 ARG A O 1
ATOM 4103 N N . ASN A 1 543 ? -25.733 16.528 35.182 1.00 90.56 543 ASN A N 1
ATOM 4104 C CA . ASN A 1 543 ? -27.175 16.443 35.001 1.00 90.56 543 ASN A CA 1
ATOM 4105 C C . ASN A 1 543 ? -27.845 17.760 35.419 1.00 90.56 543 ASN A C 1
ATOM 4107 O O . ASN A 1 543 ? -27.451 18.389 36.404 1.00 90.56 543 ASN A O 1
ATOM 4111 N N . PHE A 1 544 ? -28.847 18.176 34.651 1.00 89.94 544 PHE A N 1
ATOM 4112 C CA . PHE A 1 544 ? -29.738 19.294 34.935 1.00 89.94 544 PHE A CA 1
ATOM 4113 C C . PHE A 1 544 ? -31.145 18.727 35.144 1.00 89.94 544 PHE A C 1
ATOM 4115 O O . PHE A 1 544 ? -31.921 18.573 34.192 1.00 89.94 544 PHE A O 1
ATOM 4122 N N . GLY A 1 545 ? -31.451 18.363 36.391 1.00 85.19 545 GLY A N 1
ATOM 4123 C CA . GLY A 1 545 ? -32.617 17.546 36.706 1.00 85.19 545 GLY A CA 1
ATOM 4124 C C . GLY A 1 545 ? -32.490 16.147 36.096 1.00 85.19 545 GLY A C 1
ATOM 4125 O O . GLY A 1 545 ? -31.392 15.665 35.822 1.00 85.19 545 GLY A O 1
ATOM 4126 N N . ASP A 1 546 ? -33.621 15.490 35.826 1.00 83.06 546 ASP A N 1
ATOM 4127 C CA . ASP A 1 546 ? -33.621 14.171 35.172 1.00 83.06 546 ASP A CA 1
ATOM 4128 C C . ASP A 1 546 ? -33.587 14.243 33.633 1.00 83.06 546 ASP A C 1
ATOM 4130 O O . ASP A 1 546 ? -33.429 13.213 32.965 1.00 83.06 546 ASP A O 1
ATOM 4134 N N . ARG A 1 547 ? -33.729 15.458 33.077 1.00 87.44 547 ARG A N 1
ATOM 4135 C CA . ARG A 1 547 ? -34.035 15.674 31.660 1.00 87.44 547 ARG A CA 1
ATOM 4136 C C . ARG A 1 547 ? -32.834 15.906 30.777 1.00 87.44 547 ARG A C 1
ATOM 4138 O O . ARG A 1 547 ? -32.893 15.466 29.642 1.00 87.44 547 ARG A O 1
ATOM 4145 N N . VAL A 1 548 ? -31.801 16.611 31.231 1.00 93.31 548 VAL A N 1
ATOM 4146 C CA . VAL A 1 548 ? -30.665 16.990 30.375 1.00 93.31 548 VAL A CA 1
ATOM 4147 C C . VAL A 1 548 ? -29.356 16.596 31.043 1.00 93.31 548 VAL A C 1
ATOM 4149 O O . VAL A 1 548 ? -29.164 16.851 32.227 1.00 93.31 548 VAL A O 1
ATOM 4152 N N . CYS A 1 549 ? -28.453 15.995 30.278 1.00 93.12 549 CYS A N 1
ATOM 4153 C CA . CYS A 1 549 ? -27.106 15.624 30.685 1.00 93.12 549 CYS A CA 1
ATOM 4154 C C . CYS A 1 549 ? -26.106 16.260 29.719 1.00 93.12 549 CYS A C 1
ATOM 4156 O O . CYS A 1 549 ? -26.282 16.172 28.506 1.00 93.12 549 CYS A O 1
ATOM 4158 N N . LEU A 1 550 ? -25.061 16.889 30.247 1.00 95.56 550 LEU A N 1
ATOM 4159 C CA . LEU A 1 550 ? -23.906 17.333 29.471 1.00 95.56 550 LEU A CA 1
ATOM 4160 C C . LEU A 1 550 ? -22.692 16.512 29.884 1.00 95.56 550 LEU A C 1
ATOM 4162 O O . LEU A 1 550 ? -22.500 16.291 31.079 1.00 95.56 550 LEU A O 1
ATOM 4166 N N . ALA A 1 551 ? -21.859 16.119 28.926 1.00 95.75 551 ALA A N 1
ATOM 4167 C CA . ALA A 1 551 ? -20.599 15.434 29.184 1.00 95.75 551 ALA A CA 1
ATOM 4168 C C . ALA A 1 551 ? -19.475 15.998 28.315 1.00 95.75 551 ALA A C 1
ATOM 4170 O O . ALA A 1 551 ? -19.688 16.370 27.163 1.00 95.75 551 ALA A O 1
ATOM 4171 N N . PHE A 1 552 ? -18.275 16.032 28.878 1.00 97.44 552 PHE A N 1
ATOM 4172 C CA . PHE A 1 552 ? -17.038 16.452 28.239 1.00 97.44 552 PHE A CA 1
ATOM 4173 C C . PHE A 1 552 ? -15.948 15.439 28.579 1.00 97.44 552 PHE A C 1
ATOM 4175 O O . PHE A 1 552 ? -15.817 15.031 29.736 1.00 97.44 552 PHE A O 1
ATOM 4182 N N . LYS A 1 553 ? -15.144 15.060 27.586 1.00 96.06 553 LYS A N 1
ATOM 4183 C CA . LYS A 1 553 ? -13.944 14.242 27.775 1.00 96.06 553 LYS A CA 1
ATOM 4184 C C . LYS A 1 553 ? -12.724 14.958 27.215 1.00 96.06 553 LYS A C 1
ATOM 4186 O O . LYS A 1 553 ? -12.790 15.576 26.154 1.00 96.06 553 LYS A O 1
ATOM 4191 N N . VAL A 1 554 ? -11.609 14.819 27.915 1.00 96.19 554 VAL A N 1
ATOM 4192 C CA . VAL A 1 554 ? -10.275 15.121 27.401 1.00 96.19 554 VAL A CA 1
ATOM 4193 C C . VAL A 1 554 ? -9.359 13.980 27.801 1.00 96.19 554 VAL A C 1
ATOM 4195 O O . VAL A 1 554 ? -9.416 13.506 28.933 1.00 96.19 554 VAL A O 1
ATOM 4198 N N . GLY A 1 555 ? -8.545 13.493 26.883 1.00 94.31 555 GLY A N 1
ATOM 4199 C CA . GLY A 1 555 ? -7.640 12.393 27.152 1.00 94.31 555 GLY A CA 1
ATOM 4200 C C . GLY A 1 555 ? -6.306 12.583 26.474 1.00 94.31 555 GLY A C 1
ATOM 4201 O O . GLY A 1 555 ? -6.183 13.334 25.516 1.00 94.31 555 GLY A O 1
ATOM 4202 N N . TYR A 1 556 ? -5.315 11.882 26.991 1.00 91.88 556 TYR A N 1
ATOM 4203 C CA . TYR A 1 556 ? -4.013 11.743 26.368 1.00 91.88 556 TYR A CA 1
ATOM 4204 C C . TYR A 1 556 ? -3.733 10.255 26.194 1.00 91.88 556 TYR A C 1
ATOM 4206 O O . TYR A 1 556 ? -4.040 9.460 27.090 1.00 91.88 556 TYR A O 1
ATOM 4214 N N . GLN A 1 557 ? -3.190 9.890 25.042 1.00 90.38 557 GLN A N 1
ATOM 4215 C CA . GLN A 1 557 ? -2.789 8.539 24.698 1.00 90.38 557 GLN A CA 1
ATOM 4216 C C . GLN A 1 557 ? -1.363 8.572 24.167 1.00 90.38 557 GLN A C 1
ATOM 4218 O O . GLN A 1 557 ? -1.074 9.272 23.206 1.00 90.38 557 GLN A O 1
ATOM 4223 N N . TYR A 1 558 ? -0.505 7.780 24.786 1.00 84.50 558 TYR A N 1
ATOM 4224 C CA . TYR A 1 558 ? 0.813 7.436 24.292 1.00 84.50 558 TYR A CA 1
ATOM 4225 C C . TYR A 1 558 ? 0.718 6.180 23.421 1.00 84.50 558 TYR A C 1
ATOM 4227 O O . TYR A 1 558 ? 0.044 5.215 23.802 1.00 84.50 558 TYR A O 1
ATOM 4235 N N . GLN A 1 559 ? 1.405 6.185 22.286 1.00 76.81 559 GLN A N 1
ATOM 4236 C CA . GLN A 1 559 ? 1.598 5.030 21.404 1.00 76.81 559 GLN A CA 1
ATOM 4237 C C . GLN A 1 559 ? 2.971 5.135 20.731 1.00 76.81 559 GLN A C 1
ATOM 4239 O O . GLN A 1 559 ? 3.563 6.216 20.713 1.00 76.81 559 GLN A O 1
ATOM 4244 N N . GLU A 1 560 ? 3.503 4.028 20.208 1.00 67.56 560 GLU A N 1
ATOM 4245 C CA . GLU A 1 560 ? 4.772 4.100 19.478 1.00 67.56 560 GLU A CA 1
ATOM 4246 C C . GLU A 1 560 ? 4.613 4.987 18.240 1.00 67.56 560 GLU A C 1
ATOM 4248 O O . GLU A 1 560 ? 3.592 4.944 17.552 1.00 67.56 560 GLU A O 1
ATOM 4253 N N . LYS A 1 561 ? 5.611 5.849 18.002 1.00 64.25 561 LYS A N 1
ATOM 4254 C CA . LYS A 1 561 ? 5.564 6.783 16.882 1.00 64.25 561 LYS A CA 1
ATOM 4255 C C . LYS A 1 561 ? 5.690 6.010 15.576 1.00 64.25 561 LYS A C 1
ATOM 4257 O O . LYS A 1 561 ? 6.687 5.325 15.350 1.00 64.25 561 LYS A O 1
ATOM 4262 N N . GLU A 1 562 ? 4.724 6.213 14.702 1.00 55.94 562 GLU A N 1
ATOM 4263 C CA . GLU A 1 562 ? 4.679 5.650 13.369 1.00 55.94 562 GLU A CA 1
ATOM 4264 C C . GLU A 1 562 ? 4.506 6.784 12.359 1.00 55.94 562 GLU A C 1
ATOM 4266 O O . GLU A 1 562 ? 3.578 7.583 12.434 1.00 55.94 562 GLU A O 1
ATOM 4271 N N . ASN A 1 563 ? 5.437 6.893 11.416 1.00 50.94 563 ASN A N 1
ATOM 4272 C CA . ASN A 1 563 ? 5.394 7.958 10.419 1.00 50.94 563 ASN A CA 1
ATOM 4273 C C . ASN A 1 563 ? 4.592 7.460 9.208 1.00 50.94 563 ASN A C 1
ATOM 4275 O O . ASN A 1 563 ? 5.063 6.557 8.508 1.00 50.94 563 ASN A O 1
ATOM 4279 N N . LEU A 1 564 ? 3.411 8.037 8.952 1.00 50.53 564 LEU A N 1
ATOM 4280 C CA . LEU A 1 564 ? 2.631 7.771 7.740 1.00 50.53 564 LEU A CA 1
ATOM 4281 C C . LEU A 1 564 ? 2.837 8.897 6.706 1.00 50.53 564 LEU A C 1
ATOM 4283 O O . LEU A 1 564 ? 3.269 9.993 7.059 1.00 50.53 564 LEU A O 1
ATOM 4287 N N . PRO A 1 565 ? 2.559 8.652 5.412 1.00 38.66 565 PRO A N 1
ATOM 4288 C CA . PRO A 1 565 ? 2.835 9.618 4.341 1.00 38.66 565 PRO A CA 1
ATOM 4289 C C . PRO A 1 565 ? 2.098 10.963 4.454 1.00 38.66 565 PRO A C 1
ATOM 4291 O O . PRO A 1 565 ? 2.658 11.974 4.037 1.00 38.66 565 PRO A O 1
ATOM 4294 N N . ASP A 1 566 ? 0.882 10.972 5.014 1.00 43.12 566 ASP A N 1
ATOM 4295 C CA . ASP A 1 566 ? 0.025 12.168 5.121 1.00 43.12 566 ASP A CA 1
ATOM 4296 C C . ASP A 1 566 ? 0.056 12.800 6.530 1.00 43.12 566 ASP A C 1
ATOM 4298 O O . ASP A 1 566 ? -0.206 13.991 6.705 1.00 43.12 566 ASP A O 1
ATOM 4302 N N . PHE A 1 567 ? 0.398 12.013 7.555 1.00 50.81 567 PHE A N 1
ATOM 4303 C CA . PHE A 1 567 ? 0.491 12.459 8.943 1.00 50.81 567 PHE A CA 1
ATOM 4304 C C . PHE A 1 567 ? 1.325 11.496 9.795 1.00 50.81 567 PHE A C 1
ATOM 4306 O O . PHE A 1 567 ? 1.415 10.307 9.515 1.00 50.81 567 PHE A O 1
ATOM 4313 N N . ASP A 1 568 ? 1.895 11.988 10.890 1.00 60.34 568 ASP A N 1
ATOM 4314 C CA . ASP A 1 568 ? 2.517 11.120 11.890 1.00 60.34 568 ASP A CA 1
ATOM 4315 C C . ASP A 1 568 ? 1.440 10.564 12.831 1.00 60.34 568 ASP A C 1
ATOM 4317 O O . ASP A 1 568 ? 0.639 11.327 13.374 1.00 60.34 568 ASP A O 1
ATOM 4321 N N . LEU A 1 569 ? 1.444 9.253 13.067 1.00 64.75 569 LEU A N 1
ATOM 4322 C CA . LEU A 1 569 ? 0.798 8.648 14.224 1.00 64.75 569 LEU A CA 1
ATOM 4323 C C . LEU A 1 569 ? 1.757 8.745 15.407 1.00 64.75 569 LEU A C 1
ATOM 4325 O O . LEU A 1 569 ? 2.841 8.169 15.420 1.00 64.75 569 LEU A O 1
ATOM 4329 N N . GLU A 1 570 ? 1.360 9.483 16.427 1.00 77.12 570 GLU A N 1
ATOM 4330 C CA . GLU A 1 570 ? 2.166 9.691 17.624 1.00 77.12 570 GLU A CA 1
ATOM 4331 C C . GLU A 1 570 ? 1.256 9.776 18.850 1.00 77.12 570 GLU A C 1
ATOM 4333 O O . GLU A 1 570 ? 0.114 9.309 18.836 1.00 77.12 570 GLU A O 1
ATOM 4338 N N . ASP A 1 571 ? 1.753 10.369 19.928 1.00 82.75 571 ASP A N 1
ATOM 4339 C CA . ASP A 1 571 ? 0.930 10.697 21.079 1.00 82.75 571 ASP A CA 1
ATOM 4340 C C . ASP A 1 571 ? -0.302 11.497 20.645 1.00 82.75 571 ASP A C 1
ATOM 4342 O O . ASP A 1 571 ? -0.194 12.522 19.972 1.00 82.75 571 ASP A O 1
ATOM 4346 N N . THR A 1 572 ? -1.486 11.055 21.057 1.00 88.00 572 THR A N 1
ATOM 4347 C CA . THR A 1 572 ? -2.757 11.659 20.651 1.00 88.00 572 THR A CA 1
ATOM 4348 C C . THR A 1 572 ? -3.476 12.289 21.834 1.00 88.00 572 THR A C 1
ATOM 4350 O O . THR A 1 572 ? -3.568 11.732 22.931 1.00 88.00 572 THR A O 1
ATOM 4353 N N . LEU A 1 573 ? -4.029 13.474 21.600 1.00 91.06 573 LEU A N 1
ATOM 4354 C CA . LEU A 1 573 ? -4.971 14.129 22.488 1.00 91.06 573 LEU A CA 1
ATOM 4355 C C . LEU A 1 573 ? -6.391 13.789 22.030 1.00 91.06 573 LEU A C 1
ATOM 4357 O O . LEU A 1 573 ? -6.790 14.092 20.909 1.00 91.06 573 LEU A O 1
ATOM 4361 N N . LEU A 1 574 ? -7.156 13.156 22.913 1.00 93.56 574 LEU A N 1
ATOM 4362 C CA . LEU A 1 574 ? -8.550 12.784 22.702 1.00 93.56 574 LEU A CA 1
ATOM 4363 C C . LEU A 1 574 ? -9.459 13.888 23.235 1.00 93.56 574 LEU A C 1
ATOM 4365 O O . LEU A 1 574 ? -9.229 14.405 24.330 1.00 93.56 574 LEU A O 1
ATOM 4369 N N . PHE A 1 575 ? -10.541 14.193 22.531 1.00 94.44 575 PHE A N 1
ATOM 4370 C CA . PHE A 1 575 ? -11.540 15.142 23.009 1.00 94.44 575 PHE A CA 1
ATOM 4371 C C . PHE A 1 575 ? -12.958 14.707 22.643 1.00 94.44 575 PHE A C 1
ATOM 4373 O O . PHE A 1 575 ? -13.195 13.876 21.765 1.00 94.44 575 PHE A O 1
ATOM 4380 N N . GLY A 1 576 ? -13.933 15.250 23.361 1.00 96.75 576 GLY A N 1
ATOM 4381 C CA . GLY A 1 576 ? -15.332 15.081 23.008 1.00 96.75 576 GLY A CA 1
ATOM 4382 C C . GLY A 1 576 ? -16.268 15.837 23.932 1.00 96.75 576 GLY A C 1
ATOM 4383 O O . GLY A 1 576 ? -15.925 16.154 25.072 1.00 96.75 576 GLY A O 1
ATOM 4384 N N . ALA A 1 577 ? -17.455 16.121 23.419 1.00 97.50 577 ALA A N 1
ATOM 4385 C CA . ALA A 1 577 ? -18.511 16.825 24.122 1.00 97.50 577 ALA A CA 1
ATOM 4386 C C . ALA A 1 577 ? -19.866 16.299 23.661 1.00 97.50 577 ALA A C 1
ATOM 4388 O O . ALA A 1 577 ? -20.034 15.953 22.495 1.00 97.50 577 ALA A O 1
ATOM 4389 N N . GLY A 1 578 ? -20.842 16.244 24.556 1.00 97.31 578 GLY A N 1
ATOM 4390 C CA . GLY A 1 578 ? -22.158 15.741 24.201 1.00 97.31 578 GLY A CA 1
ATOM 4391 C C . GLY A 1 578 ? -23.262 16.276 25.083 1.00 97.31 578 GLY A C 1
ATOM 4392 O O . GLY A 1 578 ? -23.050 16.664 26.235 1.00 97.31 578 GLY A O 1
ATOM 4393 N N . ILE A 1 579 ? -24.456 16.274 24.504 1.00 97.25 579 ILE A N 1
ATOM 4394 C CA . ILE A 1 579 ? -25.708 16.607 25.164 1.00 97.25 579 ILE A CA 1
ATOM 4395 C C . ILE A 1 579 ? -26.671 15.436 25.009 1.00 97.25 579 ILE A C 1
ATOM 4397 O O . ILE A 1 579 ? -26.974 15.003 23.902 1.00 97.25 579 ILE A O 1
ATOM 4401 N N . GLY A 1 580 ? -27.135 14.916 26.136 1.00 95.88 580 GLY A N 1
ATOM 4402 C CA . GLY A 1 580 ? -28.172 13.902 26.216 1.00 95.88 580 GLY A CA 1
ATOM 4403 C C . GLY A 1 580 ? -29.435 14.515 26.797 1.00 95.88 580 GLY A C 1
ATOM 4404 O O . GLY A 1 580 ? -29.369 15.311 27.734 1.00 95.88 580 GLY A O 1
ATOM 4405 N N . TRP A 1 581 ? -30.598 14.149 26.276 1.00 94.94 581 TRP A N 1
ATOM 4406 C CA . TRP A 1 581 ? -31.873 14.573 26.829 1.00 94.94 581 TRP A CA 1
ATOM 4407 C C . TRP A 1 581 ? -32.899 13.444 26.868 1.00 94.94 581 TRP A C 1
ATOM 4409 O O . TRP A 1 581 ? -32.984 12.595 25.985 1.00 94.94 581 TRP A O 1
ATOM 4419 N N . LYS A 1 582 ? -33.701 13.434 27.928 1.00 95.00 582 LYS A N 1
ATOM 4420 C CA . LYS A 1 582 ? -34.801 12.498 28.145 1.00 95.00 582 LYS A CA 1
ATOM 4421 C C . LYS A 1 582 ? -36.014 12.948 27.328 1.00 95.00 582 LYS A C 1
ATOM 4423 O O . LYS A 1 582 ? -36.422 14.108 27.397 1.00 95.00 582 LYS A O 1
ATOM 4428 N N . LEU A 1 583 ? -36.581 12.039 26.542 1.00 93.38 583 LEU A N 1
ATOM 4429 C CA . LEU A 1 583 ? -37.765 12.297 25.727 1.00 93.38 583 LEU A CA 1
ATOM 4430 C C . LEU A 1 583 ? -39.036 12.368 26.598 1.00 93.38 583 LEU A C 1
ATOM 4432 O O . LEU A 1 583 ? -39.045 11.847 27.715 1.00 93.38 583 LEU A O 1
ATOM 4436 N N . PRO A 1 584 ? -40.146 12.945 26.090 1.00 91.88 584 PRO A N 1
ATOM 4437 C CA . PRO A 1 584 ? -41.394 13.104 26.848 1.00 91.88 584 PRO A CA 1
ATOM 4438 C C . PRO A 1 584 ? -42.025 11.808 27.379 1.00 91.88 584 PRO A C 1
ATOM 4440 O O . PRO A 1 584 ? -42.919 11.868 28.211 1.00 91.88 584 PRO A O 1
ATOM 4443 N N . ASN A 1 585 ? -41.589 10.643 26.893 1.00 90.75 585 ASN A N 1
ATOM 4444 C CA . ASN A 1 585 ? -42.055 9.340 27.366 1.00 90.75 585 ASN A CA 1
ATOM 4445 C C . ASN A 1 585 ? -41.372 8.872 28.666 1.00 90.75 585 ASN A C 1
ATOM 4447 O O . ASN A 1 585 ? -41.610 7.746 29.095 1.00 90.75 585 ASN A O 1
ATOM 4451 N N . ASP A 1 586 ? -40.493 9.695 29.247 1.00 86.81 586 ASP A N 1
ATOM 4452 C CA . ASP A 1 586 ? -39.796 9.469 30.516 1.00 86.81 586 ASP A CA 1
ATOM 4453 C C . ASP A 1 586 ? -38.966 8.179 30.610 1.00 86.81 586 ASP A C 1
ATOM 4455 O O . ASP A 1 586 ? -38.498 7.809 31.689 1.00 86.81 586 ASP A O 1
ATOM 4459 N N . ARG A 1 587 ? -38.709 7.521 29.480 1.00 89.44 587 ARG A N 1
ATOM 4460 C CA . ARG A 1 587 ? -37.914 6.289 29.418 1.00 89.44 587 ARG A CA 1
ATOM 4461 C C . ARG A 1 587 ? -36.789 6.403 28.407 1.00 89.44 587 ARG A C 1
ATOM 4463 O O . ARG A 1 587 ? -35.668 6.011 28.691 1.00 89.44 587 ARG A O 1
ATOM 4470 N N . THR A 1 588 ? -37.081 6.946 27.232 1.00 94.56 588 THR A N 1
ATOM 4471 C CA . THR A 1 588 ? -36.122 7.051 26.132 1.00 94.56 588 THR A CA 1
ATOM 4472 C C . THR A 1 588 ? -35.260 8.291 26.290 1.00 94.56 588 THR A C 1
ATOM 4474 O O . THR A 1 588 ? -35.767 9.358 26.637 1.00 94.56 588 THR A O 1
ATOM 4477 N N . ARG A 1 589 ? -33.968 8.166 26.001 1.00 94.94 589 ARG A N 1
ATOM 4478 C CA . ARG A 1 589 ? -33.048 9.298 25.881 1.00 94.94 589 ARG A CA 1
ATOM 4479 C C . ARG A 1 589 ? -32.625 9.448 24.428 1.00 94.94 589 ARG A C 1
ATOM 4481 O O . ARG A 1 589 ? -32.566 8.468 23.696 1.00 94.94 589 ARG A O 1
ATOM 4488 N N . ALA A 1 590 ? -32.348 10.670 24.021 1.00 96.69 590 ALA A N 1
ATOM 4489 C CA . ALA A 1 590 ? -31.641 10.968 22.790 1.00 96.69 590 ALA A CA 1
ATOM 4490 C C . ALA A 1 590 ? -30.346 11.693 23.147 1.00 96.69 590 ALA A C 1
ATOM 4492 O O . ALA A 1 590 ? -30.286 12.373 24.172 1.00 96.69 590 ALA A O 1
ATOM 4493 N N . SER A 1 591 ? -29.317 11.539 22.331 1.00 97.38 591 SER A N 1
ATOM 4494 C CA . SER A 1 591 ? -28.044 12.216 22.529 1.00 97.38 591 SER A CA 1
ATOM 4495 C C . SER A 1 591 ? -27.460 12.696 21.210 1.00 97.38 591 SER A C 1
ATOM 4497 O O . SER A 1 591 ? -27.713 12.123 20.148 1.00 97.38 591 SER A O 1
ATOM 4499 N N . VAL A 1 592 ? -26.693 13.778 21.303 1.00 98.06 592 VAL A N 1
ATOM 4500 C CA . VAL A 1 592 ? -25.801 14.263 20.253 1.00 98.06 592 VAL A CA 1
ATOM 4501 C C . VAL A 1 592 ? -24.404 14.347 20.847 1.00 98.06 592 VAL A C 1
ATOM 4503 O O . VAL A 1 592 ? -24.212 14.956 21.903 1.00 98.06 592 VAL A O 1
ATOM 4506 N N . GLU A 1 593 ? -23.443 13.722 20.180 1.00 97.88 593 GLU A N 1
ATOM 4507 C CA . GLU A 1 593 ? -22.074 13.549 20.653 1.00 97.88 593 GLU A CA 1
ATOM 4508 C C . GLU A 1 593 ? -21.093 13.977 19.570 1.00 97.88 593 GLU A C 1
ATOM 4510 O O . GLU A 1 593 ? -21.158 13.505 18.443 1.00 97.88 593 GLU A O 1
ATOM 4515 N N . LEU A 1 594 ? -20.160 14.849 19.925 1.00 96.69 594 LEU A N 1
ATOM 4516 C CA . LEU A 1 594 ? -18.991 15.162 19.123 1.00 96.69 594 LEU A CA 1
ATOM 4517 C C . LEU A 1 594 ? -17.781 14.478 19.753 1.00 96.69 594 LEU A C 1
ATOM 4519 O O . LEU A 1 594 ? -17.557 14.587 20.963 1.00 96.69 594 LEU A O 1
ATOM 4523 N N . GLN A 1 595 ? -16.978 13.805 18.941 1.00 95.25 595 GLN A N 1
ATOM 4524 C CA . GLN A 1 595 ? -15.697 13.265 19.370 1.00 95.25 595 GLN A CA 1
ATOM 4525 C C . GLN A 1 595 ? -14.620 13.479 18.318 1.00 95.25 595 GLN A C 1
ATOM 4527 O O . GLN A 1 595 ? -14.911 13.583 17.132 1.00 95.25 595 GLN A O 1
ATOM 4532 N N . GLY A 1 596 ? -13.373 13.492 18.762 1.00 92.56 596 GLY A N 1
ATOM 4533 C CA . GLY A 1 596 ? -12.238 13.480 17.862 1.00 92.56 596 GLY A CA 1
ATOM 4534 C C . GLY A 1 596 ? -10.936 13.238 18.600 1.00 92.56 596 GLY A C 1
ATOM 4535 O O . GLY A 1 596 ? -10.900 13.062 19.827 1.00 92.56 596 GLY A O 1
ATOM 4536 N N . LEU A 1 597 ? -9.866 13.230 17.824 1.00 91.69 597 LEU A N 1
ATOM 4537 C CA . LEU A 1 597 ? -8.497 13.163 18.307 1.00 91.69 597 LEU A CA 1
ATOM 4538 C C . LEU A 1 597 ? -7.614 14.090 17.474 1.00 91.69 597 LEU A C 1
ATOM 4540 O O . LEU A 1 597 ? -8.011 14.535 16.403 1.00 91.69 597 LEU A O 1
ATOM 4544 N N . THR A 1 598 ? -6.438 14.407 17.996 1.00 88.56 598 THR A N 1
ATOM 4545 C CA . THR A 1 598 ? -5.403 15.170 17.294 1.00 88.56 598 THR A CA 1
ATOM 4546 C C . THR A 1 598 ? -4.030 14.774 17.818 1.00 88.56 598 THR A C 1
ATOM 4548 O O . THR A 1 598 ? -3.902 14.379 18.978 1.00 88.56 598 THR A O 1
ATOM 4551 N N . ASN A 1 599 ? -2.989 14.966 17.014 1.00 85.44 599 ASN A N 1
ATOM 4552 C CA . ASN A 1 599 ? -1.600 14.814 17.447 1.00 85.44 599 ASN A CA 1
ATOM 4553 C C . ASN A 1 599 ? -1.254 15.767 18.595 1.00 85.44 599 ASN A C 1
ATOM 4555 O O . ASN A 1 599 ? -1.550 16.961 18.531 1.00 85.44 599 ASN A O 1
ATOM 4559 N N . ALA A 1 600 ? -0.619 15.246 19.644 1.00 83.81 600 ALA A N 1
ATOM 4560 C CA . ALA A 1 600 ? -0.293 15.996 20.850 1.00 83.81 600 ALA A CA 1
ATOM 4561 C C . ALA A 1 600 ? 0.845 17.005 20.633 1.00 83.81 600 ALA A C 1
ATOM 4563 O O . ALA A 1 600 ? 0.860 18.036 21.307 1.00 83.81 600 ALA A O 1
ATOM 4564 N N . SER A 1 601 ? 1.774 16.747 19.700 1.00 80.69 601 SER A N 1
ATOM 4565 C CA . SER A 1 601 ? 2.856 17.693 19.389 1.00 80.69 601 SER A CA 1
ATOM 4566 C C . SER A 1 601 ? 2.404 18.842 18.477 1.00 80.69 601 SER A C 1
ATOM 4568 O O . SER A 1 601 ? 2.988 19.927 18.518 1.00 80.69 601 SER A O 1
ATOM 4570 N N . ALA A 1 602 ? 1.338 18.631 17.697 1.00 79.50 602 ALA A N 1
ATOM 4571 C CA . ALA A 1 602 ? 0.843 19.563 16.688 1.00 79.50 602 ALA A CA 1
ATOM 4572 C C . ALA A 1 602 ? -0.698 19.577 16.649 1.00 79.50 602 ALA A C 1
ATOM 4574 O O . ALA A 1 602 ? -1.326 19.088 15.709 1.00 79.50 602 ALA A O 1
ATOM 4575 N N . LEU A 1 603 ? -1.304 20.148 17.697 1.00 84.38 603 LEU A N 1
ATOM 4576 C CA . LEU A 1 603 ? -2.759 20.188 17.885 1.00 84.38 603 LEU A CA 1
ATOM 4577 C C . LEU A 1 603 ? -3.471 20.854 16.695 1.00 84.38 603 LEU A C 1
ATOM 4579 O O . LEU A 1 603 ? -3.226 22.025 16.408 1.00 84.38 603 LEU A O 1
ATOM 4583 N N . PHE A 1 604 ? -4.392 20.126 16.058 1.00 82.69 604 PHE A N 1
ATOM 4584 C CA . PHE A 1 604 ? -5.246 20.574 14.951 1.00 82.69 604 PHE A CA 1
ATOM 4585 C C . PHE A 1 604 ? -4.479 21.117 13.734 1.00 82.69 604 PHE A C 1
ATOM 4587 O O . PHE A 1 604 ? -5.026 21.893 12.954 1.00 82.69 604 PHE A O 1
ATOM 4594 N N . ASN A 1 605 ? -3.205 20.744 13.580 1.00 77.25 605 ASN A N 1
ATOM 4595 C CA . ASN A 1 605 ? -2.340 21.293 12.535 1.00 77.25 605 ASN A CA 1
ATOM 4596 C C . ASN A 1 605 ? -2.543 20.622 11.165 1.00 77.25 605 ASN A C 1
ATOM 4598 O O . ASN A 1 605 ? -2.201 21.204 10.141 1.00 77.25 605 ASN A O 1
ATOM 4602 N N . SER A 1 606 ? -3.085 19.403 11.150 1.00 73.38 606 SER A N 1
ATOM 4603 C CA . SER A 1 606 ? -3.437 18.667 9.936 1.00 73.38 606 SER A CA 1
ATOM 4604 C C . SER A 1 606 ? -4.851 18.114 10.070 1.00 73.38 606 SER A C 1
ATOM 4606 O O . SER A 1 606 ? -5.174 17.474 11.075 1.00 73.38 606 SER A O 1
ATOM 4608 N N . GLU A 1 607 ? -5.686 18.379 9.066 1.00 74.50 607 GLU A N 1
ATOM 4609 C CA . GLU A 1 607 ? -7.042 17.833 8.976 1.00 74.50 607 GLU A CA 1
ATOM 4610 C C . GLU A 1 607 ? -7.008 16.306 8.834 1.00 74.50 607 GLU A C 1
ATOM 4612 O O . GLU A 1 607 ? -7.760 15.614 9.521 1.00 74.50 607 GLU A O 1
ATOM 4617 N N . ASP A 1 608 ? -6.042 15.791 8.067 1.00 70.75 608 ASP A N 1
ATOM 4618 C CA . ASP A 1 608 ? -5.837 14.359 7.837 1.00 70.75 608 ASP A CA 1
ATOM 4619 C C . ASP A 1 608 ? -5.528 13.613 9.144 1.00 70.75 608 ASP A C 1
ATOM 4621 O O . ASP A 1 608 ? -6.000 12.499 9.350 1.00 70.75 608 ASP A O 1
ATOM 4625 N N . ALA A 1 609 ? -4.809 14.261 10.070 1.00 75.25 609 ALA A N 1
ATOM 4626 C CA . ALA A 1 609 ? -4.456 13.733 11.395 1.00 75.25 609 ALA A CA 1
ATOM 4627 C C . ALA A 1 609 ? -5.508 14.012 12.489 1.00 75.25 609 ALA A C 1
ATOM 4629 O O . ALA A 1 609 ? -5.294 13.681 13.659 1.00 75.25 609 ALA A O 1
ATOM 4630 N N . THR A 1 610 ? -6.610 14.683 12.141 1.00 84.12 610 THR A N 1
ATOM 4631 C CA . THR A 1 610 ? -7.619 15.160 13.095 1.00 84.12 610 THR A CA 1
ATOM 4632 C C . THR A 1 610 ? -9.017 14.695 12.673 1.00 84.12 610 THR A C 1
ATOM 4634 O O . THR A 1 610 ? -9.841 15.502 12.228 1.00 84.12 610 THR A O 1
ATOM 4637 N N . PRO A 1 611 ? -9.338 13.397 12.812 1.00 89.38 611 PRO A N 1
ATOM 4638 C CA . PRO A 1 611 ? -10.686 12.913 12.569 1.00 89.38 611 PRO A CA 1
ATOM 4639 C C . PRO A 1 611 ? -11.641 13.451 13.639 1.00 89.38 611 PRO A C 1
ATOM 4641 O O . PRO A 1 611 ? -11.431 13.275 14.846 1.00 89.38 611 PRO A O 1
ATOM 4644 N N . VAL A 1 612 ? -12.716 14.099 13.192 1.00 92.38 612 VAL A N 1
ATOM 4645 C CA . VAL A 1 612 ? -13.805 14.583 14.045 1.00 92.38 612 VAL A CA 1
ATOM 4646 C C . VAL A 1 612 ? -15.110 13.983 13.558 1.00 92.38 612 VAL A C 1
ATOM 4648 O O . VAL A 1 612 ? -15.410 14.019 12.371 1.00 92.38 612 VAL A O 1
ATOM 4651 N N . GLU A 1 613 ? -15.911 13.458 14.475 1.00 94.50 613 GLU A N 1
ATOM 4652 C CA . GLU A 1 613 ? -17.184 12.814 14.171 1.00 94.50 613 GLU A CA 1
ATOM 4653 C C . GLU A 1 613 ? -18.302 13.400 15.033 1.00 94.50 613 GLU A C 1
ATOM 4655 O O . GLU A 1 613 ? -18.128 13.637 16.234 1.00 94.50 613 GLU A O 1
ATOM 4660 N N . LEU A 1 614 ? -19.462 13.606 14.411 1.00 96.25 614 LEU A N 1
ATOM 4661 C CA . LEU A 1 614 ? -20.710 13.968 15.069 1.00 96.25 614 LEU A CA 1
ATOM 4662 C C . LEU A 1 614 ? -21.678 12.789 15.001 1.00 96.25 614 LEU A C 1
ATOM 4664 O O . LEU A 1 614 ? -21.976 12.288 13.920 1.00 96.25 614 LEU A O 1
ATOM 4668 N N . LEU A 1 615 ? -22.206 12.380 16.149 1.00 96.50 615 LEU A N 1
ATOM 4669 C CA . LEU A 1 615 ? -23.131 11.265 16.283 1.00 96.50 615 LEU A CA 1
ATOM 4670 C C . LEU A 1 615 ? -24.449 11.721 16.894 1.00 96.50 615 LEU A C 1
ATOM 4672 O O . LEU A 1 615 ? -24.476 12.546 17.805 1.00 96.50 615 LEU A O 1
ATOM 4676 N N . GLY A 1 616 ? -25.541 11.138 16.412 1.00 97.19 616 GLY A N 1
ATOM 4677 C CA . GLY A 1 616 ? -26.863 11.226 17.017 1.00 97.19 616 GLY A CA 1
ATOM 4678 C C . GLY A 1 616 ? -27.362 9.832 17.372 1.00 97.19 616 GLY A C 1
ATOM 4679 O O . GLY A 1 616 ? -27.290 8.924 16.542 1.00 97.19 616 GLY A O 1
ATOM 4680 N N . SER A 1 617 ? -27.877 9.644 18.587 1.00 97.12 617 SER A N 1
ATOM 4681 C CA . SER A 1 617 ? -28.383 8.336 19.014 1.00 97.12 617 SER A CA 1
ATOM 4682 C C . SER A 1 617 ? -29.627 8.405 19.890 1.00 97.12 617 SER A C 1
ATOM 4684 O O . SER A 1 617 ? -29.912 9.414 20.535 1.00 97.12 617 SER A O 1
ATOM 4686 N N . ILE A 1 618 ? -30.403 7.324 19.865 1.00 96.94 618 ILE A N 1
ATOM 4687 C CA . ILE A 1 618 ? -31.584 7.089 20.688 1.00 96.94 618 ILE A CA 1
ATOM 4688 C C . ILE A 1 618 ? -31.303 5.872 21.562 1.00 96.94 618 ILE A C 1
ATOM 4690 O O . ILE A 1 618 ? -30.993 4.798 21.054 1.00 96.94 618 ILE A O 1
ATOM 4694 N N . HIS A 1 619 ? -31.485 6.049 22.865 1.00 95.31 619 HIS A N 1
ATOM 4695 C CA . HIS A 1 619 ? -31.297 5.047 23.904 1.00 95.31 619 HIS A CA 1
ATOM 4696 C C . HIS A 1 619 ? -32.668 4.672 24.472 1.00 95.31 619 HIS A C 1
ATOM 4698 O O . HIS A 1 619 ? -33.310 5.468 25.172 1.00 95.31 619 HIS A O 1
ATOM 4704 N N . HIS A 1 620 ? -33.157 3.477 24.156 1.00 94.44 620 HIS A N 1
ATOM 4705 C CA . HIS A 1 620 ? -34.474 3.007 24.571 1.00 94.44 620 HIS A CA 1
ATOM 4706 C C . HIS A 1 620 ? -34.360 1.826 25.547 1.00 94.44 620 HIS A C 1
ATOM 4708 O O . HIS A 1 620 ? -34.010 0.720 25.130 1.00 94.44 620 HIS A O 1
ATOM 4714 N N . PRO A 1 621 ? -34.687 2.008 26.840 1.00 93.12 621 PRO A N 1
ATOM 4715 C CA . PRO A 1 621 ? -34.754 0.898 27.779 1.00 93.12 621 PRO A CA 1
ATOM 4716 C C . PRO A 1 621 ? -35.991 0.044 27.483 1.00 93.12 621 PRO A C 1
ATOM 4718 O O . PRO A 1 621 ? -37.129 0.485 27.656 1.00 93.12 621 PRO A O 1
ATOM 4721 N N . VAL A 1 622 ? -35.760 -1.197 27.058 1.00 91.06 622 VAL A N 1
ATOM 4722 C CA . VAL A 1 622 ? -36.812 -2.197 26.818 1.00 91.06 622 VAL A CA 1
ATOM 4723 C C . VAL A 1 622 ? -37.365 -2.700 28.152 1.00 91.06 622 VAL A C 1
ATOM 4725 O O . VAL A 1 622 ? -38.571 -2.882 28.319 1.00 91.06 622 VAL A O 1
ATOM 4728 N N . ASN A 1 623 ? -36.477 -2.905 29.123 1.00 87.88 623 ASN A N 1
ATOM 4729 C CA . ASN A 1 623 ? -36.794 -3.252 30.504 1.00 87.88 623 ASN A CA 1
ATOM 4730 C C . ASN A 1 623 ? -35.675 -2.742 31.434 1.00 87.88 623 ASN A C 1
ATOM 4732 O O . ASN A 1 623 ? -34.794 -2.007 30.999 1.00 87.88 623 ASN A O 1
ATOM 4736 N N . GLU A 1 624 ? -35.717 -3.109 32.716 1.00 82.06 624 GLU A N 1
ATOM 4737 C CA . GLU A 1 624 ? -34.735 -2.660 33.719 1.00 82.06 624 GLU A CA 1
ATOM 4738 C C . GLU A 1 624 ? -33.304 -3.159 33.459 1.00 82.06 624 GLU A C 1
ATOM 4740 O O . GLU A 1 624 ? -32.358 -2.582 33.980 1.00 82.06 624 GLU A O 1
ATOM 4745 N N . ASN A 1 625 ? -33.139 -4.197 32.635 1.00 83.12 625 ASN A N 1
ATOM 4746 C CA . ASN A 1 625 ? -31.865 -4.874 32.401 1.00 83.12 625 ASN A CA 1
ATOM 4747 C C . ASN A 1 625 ? -31.391 -4.813 30.945 1.00 83.12 625 ASN A C 1
ATOM 4749 O O . ASN A 1 625 ? -30.301 -5.305 30.672 1.00 83.12 625 ASN A O 1
ATOM 4753 N N . LEU A 1 626 ? -32.187 -4.270 30.017 1.00 87.38 626 LEU A N 1
ATOM 4754 C CA . LEU A 1 626 ? -31.871 -4.204 28.590 1.00 87.38 626 LEU A CA 1
ATOM 4755 C C . LEU A 1 626 ? -32.197 -2.824 28.020 1.00 87.38 626 LEU A C 1
ATOM 4757 O O . LEU A 1 626 ? -33.347 -2.376 28.063 1.00 87.38 626 LEU A O 1
ATOM 4761 N N . LEU A 1 627 ? -31.190 -2.204 27.416 1.00 91.19 627 LEU A N 1
ATOM 4762 C CA . LEU A 1 627 ? -31.280 -0.938 26.704 1.00 91.19 627 LEU A CA 1
ATOM 4763 C C . LEU A 1 627 ? -30.797 -1.139 25.272 1.00 91.19 627 LEU A C 1
ATOM 4765 O O . LEU A 1 627 ? -29.784 -1.794 25.037 1.00 91.19 627 LEU A O 1
ATOM 4769 N N . LEU A 1 628 ? -31.572 -0.620 24.325 1.00 93.00 628 LEU A N 1
ATOM 4770 C CA . LEU A 1 628 ? -31.249 -0.646 22.907 1.00 93.00 628 LEU A CA 1
ATOM 4771 C C . LEU A 1 628 ? -30.798 0.736 22.460 1.00 93.00 628 LEU A C 1
ATOM 4773 O O . LEU A 1 628 ? -31.472 1.727 22.744 1.00 93.00 628 LEU A O 1
ATOM 4777 N N . ASP A 1 629 ? -29.699 0.763 21.721 1.00 93.38 629 ASP A N 1
ATOM 4778 C CA . ASP A 1 629 ? -29.142 1.962 21.117 1.00 93.38 629 ASP A CA 1
ATOM 4779 C C . ASP A 1 629 ? -29.315 1.900 19.611 1.00 93.38 629 ASP A C 1
ATOM 4781 O O . ASP A 1 629 ? -28.934 0.919 18.980 1.00 93.38 629 ASP A O 1
ATOM 4785 N N . LEU A 1 630 ? -29.845 2.961 19.023 1.00 94.31 630 LEU A N 1
ATOM 4786 C CA . LEU A 1 630 ? -29.833 3.154 17.581 1.00 94.31 630 LEU A CA 1
ATOM 4787 C C . LEU A 1 630 ? -29.234 4.517 17.298 1.00 94.31 630 LEU A C 1
ATOM 4789 O O . LEU A 1 630 ? -29.696 5.516 17.851 1.00 94.31 630 LEU A O 1
ATOM 4793 N N . GLY A 1 631 ? -28.244 4.577 16.421 1.00 94.94 631 GLY A N 1
ATOM 4794 C CA . GLY A 1 631 ? -27.675 5.858 16.053 1.00 94.94 631 GLY A CA 1
ATOM 4795 C C . GLY A 1 631 ? -26.977 5.865 14.714 1.00 94.94 631 GLY A C 1
ATOM 4796 O O . GLY A 1 631 ? -26.805 4.842 14.046 1.00 94.94 631 GLY A O 1
ATOM 4797 N N . LEU A 1 632 ? -26.611 7.080 14.333 1.00 95.88 632 LEU A N 1
ATOM 4798 C CA . LEU A 1 632 ? -25.867 7.381 13.128 1.00 95.88 632 LEU A CA 1
ATOM 4799 C C . LEU A 1 632 ? -24.780 8.411 13.433 1.00 95.88 632 LEU A C 1
ATOM 4801 O O . LEU A 1 632 ? -24.928 9.226 14.346 1.00 95.88 632 LEU A O 1
ATOM 4805 N N . GLY A 1 633 ? -23.697 8.359 12.673 1.00 94.75 633 GLY A N 1
ATOM 4806 C CA . GLY A 1 633 ? -22.571 9.279 12.770 1.00 94.75 633 GLY A CA 1
ATOM 4807 C C . GLY A 1 633 ? -22.171 9.807 11.403 1.00 94.75 633 GLY A C 1
ATOM 4808 O O . GLY A 1 633 ? -22.420 9.151 10.393 1.00 94.75 633 GLY A O 1
ATOM 4809 N N . VAL A 1 634 ? -21.565 10.988 11.378 1.00 92.75 634 VAL A N 1
ATOM 4810 C CA . VAL A 1 634 ? -20.955 11.594 10.189 1.00 92.75 634 VAL A CA 1
ATOM 4811 C C . VAL A 1 634 ? -19.604 12.194 10.565 1.00 92.75 634 VAL A C 1
ATOM 4813 O O . VAL A 1 634 ? -19.472 12.827 11.618 1.00 92.75 634 VAL A O 1
ATOM 4816 N N . GLY A 1 635 ? -18.601 11.993 9.716 1.00 91.56 635 GLY A N 1
ATOM 4817 C CA . GLY A 1 635 ? -17.333 12.705 9.794 1.00 91.56 635 GLY A CA 1
ATOM 4818 C C . GLY A 1 635 ? -17.535 14.188 9.485 1.00 91.56 635 GLY A C 1
ATOM 4819 O O . GLY A 1 635 ? -18.272 14.552 8.570 1.00 91.56 635 GLY A O 1
ATOM 4820 N N . LEU A 1 636 ? -16.914 15.050 10.284 1.00 88.94 636 LEU A N 1
ATOM 4821 C CA . LEU A 1 636 ? -16.861 16.498 10.068 1.00 88.94 636 LEU A CA 1
ATOM 4822 C C . LEU A 1 636 ? -15.543 16.947 9.424 1.00 88.94 636 LEU A C 1
ATOM 4824 O O . LEU A 1 636 ? -15.435 18.105 9.033 1.00 88.94 636 LEU A O 1
ATOM 4828 N N . THR A 1 637 ? -14.562 16.050 9.350 1.00 86.25 637 THR A N 1
ATOM 4829 C CA . THR A 1 637 ? -13.267 16.229 8.686 1.00 86.25 637 THR A CA 1
ATOM 4830 C C . THR A 1 637 ? -12.997 15.023 7.791 1.00 86.25 637 THR A C 1
ATOM 4832 O O . THR A 1 637 ? -13.604 13.968 7.987 1.00 86.25 637 THR A O 1
ATOM 4835 N N . ASP A 1 638 ? -12.071 15.155 6.842 1.00 75.44 638 ASP A N 1
ATOM 4836 C CA . ASP A 1 638 ? -11.579 14.032 6.025 1.00 75.44 638 ASP A CA 1
ATOM 4837 C C . ASP A 1 638 ? -10.421 13.257 6.707 1.00 75.44 638 ASP A C 1
ATOM 4839 O O . ASP A 1 638 ? -9.713 12.482 6.064 1.00 75.44 638 ASP A O 1
ATOM 4843 N N . GLY A 1 639 ? -10.238 13.441 8.023 1.00 74.75 639 GLY A N 1
ATOM 4844 C CA . GLY A 1 639 ? -9.187 12.784 8.803 1.00 74.75 639 GLY A CA 1
ATOM 4845 C C . GLY A 1 639 ? -9.306 11.260 8.863 1.00 74.75 639 GLY A C 1
ATOM 4846 O O . GLY A 1 639 ? -10.389 10.694 8.706 1.00 74.75 639 GLY A O 1
ATOM 4847 N N . TYR A 1 640 ? -8.199 10.566 9.140 1.00 77.44 640 TYR A N 1
ATOM 4848 C CA . TYR A 1 640 ? -8.181 9.100 9.160 1.00 77.44 640 TYR A CA 1
ATOM 4849 C C . TYR A 1 640 ? -9.209 8.512 10.145 1.00 77.44 640 TYR A C 1
ATOM 4851 O O . TYR A 1 640 ? -9.257 8.844 11.329 1.00 77.44 640 TYR A O 1
ATOM 4859 N N . GLY A 1 641 ? -10.069 7.616 9.668 1.00 81.44 641 GLY A N 1
ATOM 4860 C CA . GLY A 1 641 ? -11.132 7.030 10.482 1.00 81.44 641 GLY A CA 1
ATOM 4861 C C . GLY A 1 641 ? -12.327 7.946 10.754 1.00 81.44 641 GLY A C 1
ATOM 4862 O O . GLY A 1 641 ? -13.209 7.553 11.527 1.00 81.44 641 GLY A O 1
ATOM 4863 N N . ALA A 1 642 ? -12.390 9.133 10.137 1.00 86.69 642 ALA A N 1
ATOM 4864 C CA . ALA A 1 642 ? -13.618 9.910 10.012 1.00 86.69 642 ALA A CA 1
ATOM 4865 C C . ALA A 1 642 ? -14.441 9.350 8.835 1.00 86.69 642 ALA A C 1
ATOM 4867 O O . ALA A 1 642 ? -13.997 9.393 7.688 1.00 86.69 642 ALA A O 1
ATOM 4868 N N . PRO A 1 643 ? -15.625 8.774 9.090 1.00 90.00 643 PRO A N 1
ATOM 4869 C CA . PRO A 1 643 ? -16.398 8.133 8.037 1.00 90.00 643 PRO A CA 1
ATOM 4870 C C . PRO A 1 643 ? -17.245 9.134 7.255 1.00 90.00 643 PRO A C 1
ATOM 4872 O O . PRO A 1 643 ? -17.642 10.171 7.785 1.00 90.00 643 PRO A O 1
ATOM 4875 N N . GLU A 1 644 ? -17.639 8.777 6.032 1.00 89.19 644 GLU A N 1
ATOM 4876 C CA . GLU A 1 644 ? -18.687 9.526 5.327 1.00 89.19 644 GLU A CA 1
ATOM 4877 C C . GLU A 1 644 ? -20.005 9.437 6.105 1.00 89.19 644 GLU A C 1
ATOM 4879 O O . GLU A 1 644 ? -20.663 10.444 6.371 1.00 89.19 644 GLU A O 1
ATOM 4884 N N . TYR A 1 645 ? -20.349 8.223 6.535 1.00 89.50 645 TYR A N 1
ATOM 4885 C CA . TYR A 1 645 ? -21.369 7.995 7.545 1.00 89.50 645 TYR A CA 1
ATOM 4886 C C . TYR A 1 645 ? -21.129 6.679 8.290 1.00 89.50 645 TYR A C 1
ATOM 4888 O O . TYR A 1 645 ? -20.469 5.756 7.809 1.00 89.50 645 TYR A O 1
ATOM 4896 N N . ARG A 1 646 ? -21.717 6.585 9.480 1.00 93.25 646 ARG A N 1
ATOM 4897 C CA . ARG A 1 646 ? -21.756 5.383 10.310 1.00 93.25 646 ARG A CA 1
ATOM 4898 C C . ARG A 1 646 ? -23.186 5.091 10.723 1.00 93.25 646 ARG A C 1
ATOM 4900 O O . ARG A 1 646 ? -23.924 6.006 11.073 1.00 93.25 646 ARG A O 1
ATOM 4907 N N . LEU A 1 647 ? -23.552 3.817 10.746 1.00 89.00 647 LEU A N 1
ATOM 4908 C CA . LEU A 1 647 ? -24.794 3.322 11.332 1.00 89.00 647 LEU A CA 1
ATOM 4909 C C . LEU A 1 647 ? -24.449 2.322 12.425 1.00 89.00 647 LEU A C 1
ATOM 4911 O O . LEU A 1 647 ? -23.559 1.493 12.242 1.00 89.00 647 LEU A O 1
ATOM 4915 N N . PHE A 1 648 ? -25.149 2.375 13.552 1.00 93.81 648 PHE A N 1
ATOM 4916 C CA . PHE A 1 648 ? -24.935 1.401 14.614 1.00 93.81 648 PHE A CA 1
ATOM 4917 C C . PHE A 1 648 ? -26.217 1.025 15.345 1.00 93.81 648 PHE A C 1
ATOM 4919 O O . PHE A 1 648 ? -27.119 1.840 15.554 1.00 93.81 648 PHE A O 1
ATOM 4926 N N . LEU A 1 649 ? -26.247 -0.235 15.768 1.00 89.38 649 LEU A N 1
ATOM 4927 C CA . LEU A 1 649 ? -27.257 -0.819 16.636 1.00 89.38 649 LEU A CA 1
ATOM 4928 C C . LEU A 1 649 ? -26.546 -1.433 17.840 1.00 89.38 649 LEU A C 1
ATOM 4930 O O . LEU A 1 649 ? -25.685 -2.296 17.682 1.00 89.38 649 LEU A O 1
ATOM 4934 N N . GLY A 1 650 ? -26.905 -0.992 19.037 1.00 91.44 650 GLY A N 1
ATOM 4935 C CA . GLY A 1 650 ? -26.342 -1.471 20.290 1.00 91.44 650 GLY A CA 1
ATOM 4936 C C . GLY A 1 650 ? -27.374 -2.152 21.172 1.00 91.44 650 GLY A C 1
ATOM 4937 O O . GLY A 1 650 ? -28.551 -1.793 21.184 1.00 91.44 650 GLY A O 1
ATOM 4938 N N . MET A 1 651 ? -26.910 -3.113 21.958 1.00 89.50 651 MET A N 1
ATOM 4939 C CA . MET A 1 651 ? -27.616 -3.625 23.123 1.00 89.50 651 MET A CA 1
ATOM 4940 C C . MET A 1 651 ? -26.713 -3.512 24.345 1.00 89.50 651 MET A C 1
ATOM 4942 O O . MET A 1 651 ? -25.544 -3.883 24.290 1.00 89.50 651 MET A O 1
ATOM 4946 N N . ARG A 1 652 ? -27.266 -3.016 25.448 1.00 90.44 652 ARG A N 1
ATOM 4947 C CA . ARG A 1 652 ? -26.587 -2.889 26.738 1.00 90.44 652 ARG A CA 1
ATOM 4948 C C . ARG A 1 652 ? -27.370 -3.609 27.812 1.00 90.44 652 ARG A C 1
ATOM 4950 O O . ARG A 1 652 ? -28.600 -3.515 27.862 1.00 90.44 652 ARG A O 1
ATOM 4957 N N . THR A 1 653 ? -26.658 -4.283 28.702 1.00 88.38 653 THR A N 1
ATOM 4958 C CA . THR A 1 653 ? -27.244 -4.974 29.851 1.00 88.38 653 THR A CA 1
ATOM 4959 C C . THR A 1 653 ? -26.563 -4.563 31.146 1.00 88.38 653 THR A C 1
ATOM 4961 O O . THR A 1 653 ? -25.362 -4.324 31.152 1.00 88.38 653 THR A O 1
ATOM 4964 N N . GLY A 1 654 ? -27.323 -4.470 32.242 1.00 78.12 654 GLY A N 1
ATOM 4965 C CA . GLY A 1 654 ? -26.775 -4.156 33.572 1.00 78.12 654 GLY A CA 1
ATOM 4966 C C . GLY A 1 654 ? -26.174 -2.747 33.723 1.00 78.12 654 GLY A C 1
ATOM 4967 O O . GLY A 1 654 ? -25.143 -2.612 34.378 1.00 78.12 654 GLY A O 1
ATOM 4968 N N . PHE A 1 655 ? -26.798 -1.735 33.107 1.00 67.06 655 PHE A N 1
ATOM 4969 C CA . PHE A 1 655 ? -26.356 -0.327 33.001 1.00 67.06 655 PHE A CA 1
ATOM 4970 C C . PHE A 1 655 ? -26.852 0.608 34.130 1.00 67.06 655 PHE A C 1
ATOM 4972 O O . PHE A 1 655 ? -27.836 0.260 34.821 1.00 67.06 655 PHE A O 1
#

InterPro domains:
  IPR013783 Immunoglobulin-like fold [G3DSA:2.60.40.10] (156-254)
  IPR018905 Alpha-galactosidase, NEW3 domain [PF10633] (189-234)
  IPR025737 Functional amyloid transporter FapF [PF13557] (480-638)
  IPR049886 CFI box-CTERM domain [NF041770] (269-336)

Radius of gyration: 32.3 Å; chains: 1; bounding box: 80×63×94 Å